Protein AF-0000000080484896 (afdb_homodimer)

Structure (mmCIF, N/CA/C/O backbone):
data_AF-0000000080484896-model_v1
#
loop_
_entity.id
_entity.type
_entity.pdbx_description
1 polymer 'NAD(P)/FAD-dependent oxidoreductase'
#
loop_
_atom_site.group_PDB
_atom_site.id
_atom_site.type_symbol
_atom_site.label_atom_id
_atom_site.label_alt_id
_atom_site.label_comp_id
_atom_site.label_asym_id
_atom_site.label_entity_id
_atom_site.label_seq_id
_atom_site.pdbx_PDB_ins_code
_atom_site.Cartn_x
_atom_site.Cartn_y
_atom_site.Cartn_z
_atom_site.occupancy
_atom_site.B_iso_or_equiv
_atom_site.auth_seq_id
_atom_site.auth_comp_id
_atom_site.auth_asym_id
_atom_site.auth_atom_id
_atom_site.pdbx_PDB_model_num
ATOM 1 N N . MET A 1 1 ? -65.173 -58.827 5.876 1 24.84 1 MET A N 1
ATOM 2 C CA . MET A 1 1 ? -64.825 -57.757 4.945 1 24.84 1 MET A CA 1
ATOM 3 C C . MET A 1 1 ? -63.427 -57.219 5.233 1 24.84 1 MET A C 1
ATOM 5 O O . MET A 1 1 ? -63.208 -56.564 6.253 1 24.84 1 MET A O 1
ATOM 9 N N . THR A 1 2 ? -62.345 -57.965 4.839 1 28.43 2 THR A N 1
ATOM 10 C CA . THR A 1 2 ? -60.907 -57.935 5.087 1 28.43 2 THR A CA 1
ATOM 11 C C . THR A 1 2 ? -60.283 -56.673 4.496 1 28.43 2 THR A C 1
ATOM 13 O O . THR A 1 2 ? -60.52 -56.344 3.332 1 28.43 2 THR A O 1
ATOM 16 N N . SER A 1 3 ? -60.199 -55.604 5.314 1 30.27 3 SER A N 1
ATOM 17 C CA . SER A 1 3 ? -59.662 -54.272 5.056 1 30.27 3 SER A CA 1
ATOM 18 C C . SER A 1 3 ? -58.254 -54.346 4.477 1 30.27 3 SER A C 1
ATOM 20 O O . SER A 1 3 ? -57.372 -54.986 5.054 1 30.27 3 SER A O 1
ATOM 22 N N . THR A 1 4 ? -58.171 -54.423 3.127 1 31.35 4 THR A N 1
ATOM 23 C CA . THR A 1 4 ? -56.997 -54.407 2.261 1 31.35 4 THR A CA 1
ATOM 24 C C . THR A 1 4 ? -56.083 -53.236 2.611 1 31.35 4 THR A C 1
ATOM 26 O O . THR A 1 4 ? -56.504 -52.078 2.566 1 31.35 4 THR A O 1
ATOM 29 N N . ASP A 1 5 ? -55.071 -53.485 3.432 1 30.94 5 ASP A N 1
ATOM 30 C CA . ASP A 1 5 ? -53.994 -52.642 3.942 1 30.94 5 ASP A CA 1
ATOM 31 C C . ASP A 1 5 ? -53.233 -51.971 2.801 1 30.94 5 ASP A C 1
ATOM 33 O O . ASP A 1 5 ? -52.817 -52.636 1.85 1 30.94 5 ASP A O 1
ATOM 37 N N . PRO A 1 6 ? -53.659 -50.754 2.454 1 35.56 6 PRO A N 1
ATOM 38 C CA . PRO A 1 6 ? -53.023 -50.063 1.329 1 35.56 6 PRO A CA 1
ATOM 39 C C . PRO A 1 6 ? -51.498 -50.131 1.381 1 35.56 6 PRO A C 1
ATOM 41 O O . PRO A 1 6 ? -50.92 -50.291 2.459 1 35.56 6 PRO A O 1
ATOM 44 N N . GLY A 1 7 ? -50.872 -50.769 0.386 1 28.77 7 GLY A N 1
ATOM 45 C CA . GLY A 1 7 ? -49.465 -50.992 0.093 1 28.77 7 GLY A CA 1
ATOM 46 C C . GLY A 1 7 ? -48.604 -49.767 0.336 1 28.77 7 GLY A C 1
ATOM 47 O O . GLY A 1 7 ? -49.099 -48.639 0.311 1 28.77 7 GLY A O 1
ATOM 48 N N . GLU A 1 8 ? -47.488 -49.942 1.095 1 29 8 GLU A N 1
ATOM 49 C CA . GLU A 1 8 ? -46.377 -49.11 1.548 1 29 8 GLU A CA 1
ATOM 50 C C . GLU A 1 8 ? -45.702 -48.405 0.375 1 29 8 GLU A C 1
ATOM 52 O O . GLU A 1 8 ? -45.159 -49.057 -0.519 1 29 8 GLU A O 1
ATOM 57 N N . VAL A 1 9 ? -46.188 -47.229 -0.154 1 33.93 9 VAL A N 1
ATOM 58 C CA . VAL A 1 9 ? -45.407 -46.446 -1.105 1 33.93 9 VAL A CA 1
ATOM 59 C C . VAL A 1 9 ? -44.001 -46.215 -0.554 1 33.93 9 VAL A C 1
ATOM 61 O O . VAL A 1 9 ? -43.835 -45.612 0.509 1 33.93 9 VAL A O 1
ATOM 64 N N . THR A 1 10 ? -43.098 -47.068 -0.807 1 26.27 10 THR A N 1
ATOM 65 C CA . THR A 1 10 ? -41.708 -46.784 -0.466 1 26.27 10 THR A CA 1
ATOM 66 C C . THR A 1 10 ? -41.268 -45.449 -1.06 1 26.27 10 THR A C 1
ATOM 68 O O . THR A 1 10 ? -41.356 -45.244 -2.273 1 26.27 10 THR A O 1
ATOM 71 N N . ALA A 1 11 ? -41.335 -44.4 -0.338 1 32.71 11 ALA A N 1
ATOM 72 C CA . ALA A 1 11 ? -40.63 -43.164 -0.664 1 32.71 11 ALA A CA 1
ATOM 73 C C . ALA A 1 11 ? -39.182 -43.445 -1.054 1 32.71 11 ALA A C 1
ATOM 75 O O . ALA A 1 11 ? -38.412 -43.99 -0.259 1 32.71 11 ALA A O 1
ATOM 76 N N . VAL A 1 12 ? -39.02 -43.665 -2.345 1 31.79 12 VAL A N 1
ATOM 77 C CA . VAL A 1 12 ? -37.632 -43.608 -2.791 1 31.79 12 VAL A CA 1
ATOM 78 C C . VAL A 1 12 ? -36.972 -42.336 -2.264 1 31.79 12 VAL A C 1
ATOM 80 O O . VAL A 1 12 ? -37.483 -41.233 -2.469 1 31.79 12 VAL A O 1
ATOM 83 N N . ASP A 1 13 ? -36.316 -42.461 -1.127 1 32.38 13 ASP A N 1
ATOM 84 C CA . ASP A 1 13 ? -35.379 -41.43 -0.692 1 32.38 13 ASP A CA 1
ATOM 85 C C . ASP A 1 13 ? -34.366 -41.11 -1.789 1 32.38 13 ASP A C 1
ATOM 87 O O . ASP A 1 13 ? -33.493 -41.925 -2.093 1 32.38 13 ASP A O 1
ATOM 91 N N . ASP A 1 14 ? -34.744 -40.564 -2.971 1 31.63 14 ASP A N 1
ATOM 92 C CA . ASP A 1 14 ? -33.764 -39.969 -3.874 1 31.63 14 ASP A CA 1
ATOM 93 C C . ASP A 1 14 ? -32.748 -39.128 -3.105 1 31.63 14 ASP A C 1
ATOM 95 O O . ASP A 1 14 ? -33.031 -37.985 -2.738 1 31.63 14 ASP A O 1
ATOM 99 N N . THR A 1 15 ? -32.053 -39.756 -2.191 1 35.03 15 THR A N 1
ATOM 100 C CA . THR A 1 15 ? -30.804 -39.116 -1.794 1 35.03 15 THR A CA 1
ATOM 101 C C . THR A 1 15 ? -30.035 -38.625 -3.017 1 35.03 15 THR A C 1
ATOM 103 O O . THR A 1 15 ? -29.432 -39.422 -3.738 1 35.03 15 THR A O 1
ATOM 106 N N . GLY A 1 16 ? -30.66 -37.822 -3.934 1 34.35 16 GLY A N 1
ATOM 107 C CA . GLY A 1 16 ? -29.808 -37.153 -4.905 1 34.35 16 GLY A CA 1
ATOM 108 C C . GLY A 1 16 ? -28.429 -36.828 -4.364 1 34.35 16 GLY A C 1
ATOM 109 O O . GLY A 1 16 ? -28.3 -36.16 -3.336 1 34.35 16 GLY A O 1
ATOM 110 N N . ASP A 1 17 ? -27.472 -37.747 -4.426 1 36.17 17 ASP A N 1
ATOM 111 C CA . ASP A 1 17 ? -26.045 -37.445 -4.375 1 36.17 17 ASP A CA 1
ATOM 112 C C . ASP A 1 17 ? -25.742 -36.108 -5.049 1 36.17 17 ASP A C 1
ATOM 114 O O . ASP A 1 17 ? -25.676 -36.027 -6.277 1 36.17 17 ASP A O 1
ATOM 118 N N . THR A 1 18 ? -26.454 -35.01 -4.892 1 38.29 18 THR A N 1
ATOM 119 C CA . THR A 1 18 ? -25.997 -33.709 -5.368 1 38.29 18 THR A CA 1
ATOM 120 C C . THR A 1 18 ? -24.482 -33.585 -5.234 1 38.29 18 THR A C 1
ATOM 122 O O . THR A 1 18 ? -23.969 -33.341 -4.14 1 38.29 18 THR A O 1
ATOM 125 N N . SER A 1 19 ? -23.696 -34.519 -5.689 1 42.06 19 SER A N 1
ATOM 126 C CA . SER A 1 19 ? -22.269 -34.306 -5.912 1 42.06 19 SER A CA 1
ATOM 127 C C . SER A 1 19 ? -21.978 -32.856 -6.282 1 42.06 19 SER A C 1
ATOM 129 O O . SER A 1 19 ? -22.245 -32.431 -7.408 1 42.06 19 SER A O 1
ATOM 131 N N . GLU A 1 20 ? -22.401 -31.847 -5.502 1 48.65 20 GLU A N 1
ATOM 132 C CA . GLU A 1 20 ? -22.215 -30.408 -5.662 1 48.65 20 GLU A CA 1
ATOM 133 C C . GLU A 1 20 ? -20.811 -30.086 -6.167 1 48.65 20 GLU A C 1
ATOM 135 O O . GLU A 1 20 ? -19.828 -30.656 -5.689 1 48.65 20 GLU A O 1
ATOM 140 N N . LEU A 1 21 ? -20.585 -29.894 -7.483 1 50.96 21 LEU A N 1
ATOM 141 C CA . LEU A 1 21 ? -19.41 -29.467 -8.235 1 50.96 21 LEU A CA 1
ATOM 142 C C . LEU A 1 21 ? -18.503 -28.593 -7.376 1 50.96 21 LEU A C 1
ATOM 144 O O . LEU A 1 21 ? -18.905 -27.511 -6.943 1 50.96 21 LEU A O 1
ATOM 148 N N . THR A 1 22 ? -17.598 -29.345 -6.554 1 66.04 22 THR A N 1
ATOM 149 C CA . THR A 1 22 ? -16.596 -28.653 -5.752 1 66.04 22 THR A CA 1
ATOM 150 C C . THR A 1 22 ? -15.402 -28.246 -6.611 1 66.04 22 THR A C 1
ATOM 152 O O . THR A 1 22 ? -14.743 -29.097 -7.212 1 66.04 22 THR A O 1
ATOM 155 N N . ASP A 1 23 ? -15.326 -27.018 -7.055 1 85.37 23 ASP A N 1
ATOM 156 C CA . ASP A 1 23 ? -14.123 -26.503 -7.702 1 85.37 23 ASP A CA 1
ATOM 157 C C . ASP A 1 23 ? -12.927 -26.548 -6.753 1 85.37 23 ASP A C 1
ATOM 159 O O . ASP A 1 23 ? -13.097 -26.668 -5.538 1 85.37 23 ASP A O 1
ATOM 163 N N . THR A 1 24 ? -11.793 -26.989 -7.295 1 95.45 24 THR A N 1
ATOM 164 C CA . THR A 1 24 ? -10.56 -26.934 -6.518 1 95.45 24 THR A CA 1
ATOM 165 C C . THR A 1 24 ? -9.654 -25.813 -7.019 1 95.45 24 THR A C 1
ATOM 167 O O . THR A 1 24 ? -9.448 -25.667 -8.226 1 95.45 24 THR A O 1
ATOM 170 N N . VAL A 1 25 ? -9.222 -24.964 -6.146 1 97.65 25 VAL A N 1
ATOM 171 C CA . VAL A 1 25 ? -8.283 -23.899 -6.483 1 97.65 25 VAL A CA 1
ATOM 172 C C . VAL A 1 25 ? -7.14 -23.877 -5.47 1 97.65 25 VAL A C 1
ATOM 174 O O . VAL A 1 25 ? -7.203 -24.551 -4.44 1 97.65 25 VAL A O 1
ATOM 177 N N . ASP A 1 26 ? -6.078 -23.143 -5.765 1 98.21 26 ASP A N 1
ATOM 178 C CA . ASP A 1 26 ? -4.928 -23.08 -4.869 1 98.21 26 ASP A CA 1
ATOM 179 C C . ASP A 1 26 ? -5.206 -22.158 -3.684 1 98.21 26 ASP A C 1
ATOM 181 O O . ASP A 1 26 ? -4.808 -22.453 -2.555 1 98.21 26 ASP A O 1
ATOM 185 N N . VAL A 1 27 ? -5.86 -21.018 -3.955 1 98.76 27 VAL A N 1
ATOM 186 C CA . VAL A 1 27 ? -6.046 -19.992 -2.935 1 98.76 27 VAL A CA 1
ATOM 187 C C . VAL A 1 27 ? -7.459 -19.421 -3.027 1 98.76 27 VAL A C 1
ATOM 189 O O . VAL A 1 27 ? -7.922 -19.068 -4.114 1 98.76 27 VAL A O 1
ATOM 192 N N . VAL A 1 28 ? -8.126 -19.302 -1.946 1 98.61 28 VAL A N 1
ATOM 193 C CA . VAL A 1 28 ? -9.391 -18.582 -1.843 1 98.61 28 VAL A CA 1
ATOM 194 C C . VAL A 1 28 ? -9.199 -17.317 -1.009 1 98.61 28 VAL A C 1
ATOM 196 O O . VAL A 1 28 ? -8.66 -17.372 0.099 1 98.61 28 VAL A O 1
ATOM 199 N N . ILE A 1 29 ? -9.601 -16.25 -1.521 1 98.64 29 ILE A N 1
ATOM 200 C CA . ILE A 1 29 ? -9.591 -14.975 -0.811 1 98.64 29 ILE A CA 1
ATOM 201 C C . ILE A 1 29 ? -11.023 -14.547 -0.501 1 98.64 29 ILE A C 1
ATOM 203 O O . ILE A 1 29 ? -11.866 -14.477 -1.399 1 98.64 29 ILE A O 1
ATOM 207 N N . VAL A 1 30 ? -11.291 -14.267 0.763 1 97.26 30 VAL A N 1
ATOM 208 C CA . VAL A 1 30 ? -12.622 -13.852 1.192 1 97.26 30 VAL A CA 1
ATOM 209 C C . VAL A 1 30 ? -12.635 -12.349 1.459 1 97.26 30 VAL A C 1
ATOM 211 O O . VAL A 1 30 ? -12.165 -11.894 2.504 1 97.26 30 VAL A O 1
ATOM 214 N N . GLY A 1 31 ? -13.245 -11.564 0.572 1 96.18 31 GLY A N 1
ATOM 215 C CA . GLY A 1 31 ? -13.236 -10.11 0.607 1 96.18 31 GLY A CA 1
ATOM 216 C C . GLY A 1 31 ? -12.535 -9.489 -0.586 1 96.18 31 GLY A C 1
ATOM 217 O O . GLY A 1 31 ? -11.36 -9.765 -0.835 1 96.18 31 GLY A O 1
ATOM 218 N N . GLY A 1 32 ? -13.192 -8.658 -1.271 1 95.42 32 GLY A N 1
ATOM 219 C CA . GLY A 1 32 ? -12.669 -8.056 -2.488 1 95.42 32 GLY A CA 1
ATOM 220 C C . GLY A 1 32 ? -12.366 -6.577 -2.339 1 95.42 32 GLY A C 1
ATOM 221 O O . GLY A 1 32 ? -12.495 -5.813 -3.297 1 95.42 32 GLY A O 1
ATOM 222 N N . GLY A 1 33 ? -12.085 -6.112 -1.122 1 95.75 33 GLY A N 1
ATOM 223 C CA . GLY A 1 33 ? -11.584 -4.767 -0.893 1 95.75 33 GLY A CA 1
ATOM 224 C C . GLY A 1 33 ? -10.108 -4.618 -1.212 1 95.75 33 GLY A C 1
ATOM 225 O O . GLY A 1 33 ? -9.511 -5.497 -1.836 1 95.75 33 GLY A O 1
ATOM 226 N N . PRO A 1 34 ? -9.522 -3.568 -0.792 1 96.77 34 PRO A N 1
ATOM 227 C CA . PRO A 1 34 ? -8.126 -3.292 -1.138 1 96.77 34 PRO A CA 1
ATOM 228 C C . PRO A 1 34 ? -7.174 -4.391 -0.672 1 96.77 34 PRO A C 1
ATOM 230 O O . PRO A 1 34 ? -6.293 -4.811 -1.427 1 96.77 34 PRO A O 1
ATOM 233 N N . SER A 1 35 ? -7.314 -4.868 0.528 1 97.38 35 SER A N 1
ATOM 234 C CA . SER A 1 35 ? -6.438 -5.914 1.048 1 97.38 35 SER A CA 1
ATOM 235 C C . SER A 1 35 ? -6.565 -7.197 0.233 1 97.38 35 SER A C 1
ATOM 237 O O . SER A 1 35 ? -5.558 -7.787 -0.164 1 97.38 35 SER A O 1
ATOM 239 N N . GLY A 1 36 ? -7.78 -7.598 0.005 1 97.9 36 GLY A N 1
ATOM 240 C CA . GLY A 1 36 ? -8.021 -8.83 -0.729 1 97.9 36 GLY A CA 1
ATOM 241 C C . GLY A 1 36 ? -7.583 -8.755 -2.179 1 97.9 36 GLY A C 1
ATOM 242 O O . GLY A 1 36 ? -6.968 -9.691 -2.696 1 97.9 36 GLY A O 1
ATOM 243 N N . CYS A 1 37 ? -7.885 -7.669 -2.809 1 98.41 37 CYS A N 1
ATOM 244 C CA . CYS A 1 37 ? -7.505 -7.512 -4.208 1 98.41 37 CYS A CA 1
ATOM 245 C C . CYS A 1 37 ? -5.989 -7.482 -4.361 1 98.41 37 CYS A C 1
ATOM 247 O O . CYS A 1 37 ? -5.444 -8.067 -5.299 1 98.41 37 CYS A O 1
ATOM 249 N N . ALA A 1 38 ? -5.331 -6.785 -3.45 1 98.8 38 ALA A N 1
ATOM 250 C CA . ALA A 1 38 ? -3.872 -6.766 -3.499 1 98.8 38 ALA A CA 1
ATOM 251 C C . ALA A 1 38 ? -3.299 -8.17 -3.323 1 98.8 38 ALA A C 1
ATOM 253 O O . ALA A 1 38 ? -2.396 -8.575 -4.06 1 98.8 38 ALA A O 1
ATOM 254 N N . ALA A 1 39 ? -3.846 -8.896 -2.379 1 98.87 39 ALA A N 1
ATOM 255 C CA . ALA A 1 39 ? -3.392 -10.268 -2.165 1 98.87 39 ALA A CA 1
ATOM 256 C C . ALA A 1 39 ? -3.613 -11.119 -3.412 1 98.87 39 ALA A C 1
ATOM 258 O O . ALA A 1 39 ? -2.743 -11.904 -3.797 1 98.87 39 ALA A O 1
ATOM 259 N N . ALA A 1 40 ? -4.74 -10.927 -4.053 1 98.9 40 ALA A N 1
ATOM 260 C CA . ALA A 1 40 ? -5.097 -11.697 -5.241 1 98.9 40 ALA A CA 1
ATOM 261 C C . ALA A 1 40 ? -4.124 -11.425 -6.384 1 98.9 40 ALA A C 1
ATOM 263 O O . ALA A 1 40 ? -3.72 -12.347 -7.097 1 98.9 40 ALA A O 1
ATOM 264 N N . VAL A 1 41 ? -3.743 -10.19 -6.543 1 98.89 41 VAL A N 1
ATOM 265 C CA . VAL A 1 41 ? -2.808 -9.83 -7.605 1 98.89 41 VAL A CA 1
ATOM 266 C C . VAL A 1 41 ? -1.491 -10.576 -7.408 1 98.89 41 VAL A C 1
ATOM 268 O O . VAL A 1 41 ? -0.952 -11.156 -8.354 1 98.89 41 VAL A O 1
ATOM 271 N N . PHE A 1 42 ? -1.011 -10.659 -6.207 1 98.83 42 PHE A N 1
ATOM 272 C CA . PHE A 1 42 ? 0.277 -11.285 -5.934 1 98.83 42 PHE A CA 1
ATOM 273 C C . PHE A 1 42 ? 0.195 -12.795 -6.119 1 98.83 42 PHE A C 1
ATOM 275 O O . PHE A 1 42 ? 1.062 -13.396 -6.756 1 98.83 42 PHE A O 1
ATOM 282 N N . THR A 1 43 ? -0.863 -13.432 -5.62 1 98.83 43 THR A N 1
ATOM 283 C CA . THR A 1 43 ? -0.963 -14.885 -5.703 1 98.83 43 THR A CA 1
ATOM 284 C C . THR A 1 43 ? -1.212 -15.327 -7.142 1 98.83 43 THR A C 1
ATOM 286 O O . THR A 1 43 ? -0.625 -16.308 -7.606 1 98.83 43 THR A O 1
ATOM 289 N N . ALA A 1 44 ? -2.036 -14.557 -7.865 1 98.77 44 ALA A N 1
ATOM 290 C CA . ALA A 1 44 ? -2.339 -14.903 -9.251 1 98.77 44 ALA A CA 1
ATOM 291 C C . ALA A 1 44 ? -1.118 -14.706 -10.145 1 98.77 44 ALA A C 1
ATOM 293 O O . ALA A 1 44 ? -0.82 -15.549 -10.995 1 98.77 44 ALA A O 1
ATOM 294 N N . ARG A 1 45 ? -0.388 -13.676 -9.959 1 98.32 45 ARG A N 1
ATOM 295 C CA . ARG A 1 45 ? 0.793 -13.412 -10.775 1 98.32 45 ARG A CA 1
ATOM 296 C C . ARG A 1 45 ? 1.872 -14.463 -10.534 1 98.32 45 ARG A C 1
ATOM 298 O O . ARG A 1 45 ? 2.68 -14.745 -11.421 1 98.32 45 ARG A O 1
ATOM 305 N N . TYR A 1 46 ? 1.856 -14.948 -9.323 1 97.95 46 TYR A N 1
ATOM 306 C CA . TYR A 1 46 ? 2.793 -16.03 -9.045 1 97.95 46 TYR A CA 1
ATOM 307 C C . TYR A 1 46 ? 2.443 -17.276 -9.849 1 97.95 46 TYR A C 1
ATOM 309 O O . TYR A 1 46 ? 3.294 -18.142 -10.067 1 97.95 46 TYR A O 1
ATOM 317 N N . GLY A 1 47 ? 1.126 -17.402 -10.236 1 97.82 47 GLY A N 1
ATOM 318 C CA . GLY A 1 47 ? 0.687 -18.541 -11.027 1 97.82 47 GLY A CA 1
ATOM 319 C C . GLY A 1 47 ? -0.256 -19.462 -10.276 1 97.82 47 GLY A C 1
ATOM 320 O O . GLY A 1 47 ? -0.608 -20.535 -10.769 1 97.82 47 GLY A O 1
ATOM 321 N N . LEU A 1 48 ? -0.647 -19.071 -9.088 1 98.42 48 LEU A N 1
ATOM 322 C CA . LEU A 1 48 ? -1.594 -19.887 -8.336 1 98.42 48 LEU A CA 1
ATOM 323 C C . LEU A 1 48 ? -3.022 -19.639 -8.811 1 98.42 48 LEU A C 1
ATOM 325 O O . LEU A 1 48 ? -3.396 -18.5 -9.1 1 98.42 48 LEU A O 1
ATOM 329 N N . ASP A 1 49 ? -3.731 -20.687 -8.926 1 98.45 49 ASP A N 1
ATOM 330 C CA . ASP A 1 49 ? -5.158 -20.563 -9.207 1 98.45 49 ASP A CA 1
ATOM 331 C C . ASP A 1 49 ? -5.891 -19.898 -8.043 1 98.45 49 ASP A C 1
ATOM 333 O O . ASP A 1 49 ? -6.073 -20.508 -6.988 1 98.45 49 ASP A O 1
ATOM 337 N N . THR A 1 50 ? -6.343 -18.655 -8.229 1 98.71 50 THR A N 1
ATOM 338 C CA . THR A 1 50 ? -6.844 -17.812 -7.149 1 98.71 50 THR A CA 1
ATOM 339 C C . THR A 1 50 ? -8.276 -17.365 -7.431 1 98.71 50 THR A C 1
ATOM 341 O O . THR A 1 50 ? -8.596 -16.96 -8.55 1 98.71 50 THR A O 1
ATOM 344 N N . VAL A 1 51 ? -9.136 -17.418 -6.428 1 98.46 51 VAL A N 1
ATOM 345 C CA . VAL A 1 51 ? -10.5 -16.913 -6.539 1 98.46 51 VAL A CA 1
ATOM 346 C C . VAL A 1 51 ? -10.786 -15.94 -5.397 1 98.46 51 VAL A C 1
ATOM 348 O O . VAL A 1 51 ? -10.424 -16.2 -4.247 1 98.46 51 VAL A O 1
ATOM 351 N N . VAL A 1 52 ? -11.371 -14.828 -5.723 1 98.04 52 VAL A N 1
ATOM 352 C CA . VAL A 1 52 ? -11.806 -13.829 -4.752 1 98.04 52 VAL A CA 1
ATOM 353 C C . VAL A 1 52 ? -13.328 -13.846 -4.64 1 98.04 52 VAL A C 1
ATOM 355 O O . VAL A 1 52 ? -14.033 -13.708 -5.643 1 98.04 52 VAL A O 1
ATOM 358 N N . PHE A 1 53 ? -13.827 -14.011 -3.455 1 96.58 53 PHE A N 1
ATOM 359 C CA . PHE A 1 53 ? -15.256 -13.89 -3.191 1 96.58 53 PHE A CA 1
ATOM 360 C C . PHE A 1 53 ? -15.573 -12.556 -2.526 1 96.58 53 PHE A C 1
ATOM 362 O O . PHE A 1 53 ? -14.962 -12.199 -1.517 1 96.58 53 PHE A O 1
ATOM 369 N N . ASP A 1 54 ? -16.428 -11.789 -3.082 1 93.25 54 ASP A N 1
ATOM 370 C CA . ASP A 1 54 ? -16.797 -10.477 -2.56 1 93.25 54 ASP A CA 1
ATOM 371 C C . ASP A 1 54 ? -18.262 -10.161 -2.853 1 93.25 54 ASP A C 1
ATOM 373 O O . ASP A 1 54 ? -18.704 -10.249 -4.001 1 93.25 54 ASP A O 1
ATOM 377 N N . ARG A 1 55 ? -19.034 -9.735 -1.874 1 85.09 55 ARG A N 1
ATOM 378 C CA . ARG A 1 55 ? -20.436 -9.416 -2.122 1 85.09 55 ARG A CA 1
ATOM 379 C C . ARG A 1 55 ? -20.641 -7.91 -2.252 1 85.09 55 ARG A C 1
ATOM 381 O O . ARG A 1 55 ? -21.776 -7.431 -2.257 1 85.09 55 ARG A O 1
ATOM 388 N N . GLY A 1 56 ? -19.677 -7.2 -2.242 1 74.58 56 GLY A N 1
ATOM 389 C CA . GLY A 1 56 ? -19.744 -5.805 -2.646 1 74.58 56 GLY A CA 1
ATOM 390 C C . GLY A 1 56 ? -19.877 -4.85 -1.475 1 74.58 56 GLY A C 1
ATOM 391 O O . GLY A 1 56 ? -19.776 -3.634 -1.644 1 74.58 56 GLY A O 1
ATOM 392 N N . LYS A 1 57 ? -20.119 -5.305 -0.216 1 77.89 57 LYS A N 1
ATOM 393 C CA . LYS A 1 57 ? -20.167 -4.389 0.92 1 77.89 57 LYS A CA 1
ATOM 394 C C . LYS A 1 57 ? -18.765 -4.083 1.439 1 77.89 57 LYS A C 1
ATOM 396 O O . LYS A 1 57 ? -17.984 -4.997 1.711 1 77.89 57 LYS A O 1
ATOM 401 N N . SER A 1 58 ? -18.314 -2.847 1.196 1 79.42 58 SER A N 1
ATOM 402 C CA . SER A 1 58 ? -16.978 -2.454 1.631 1 79.42 58 SER A CA 1
ATOM 403 C C . SER A 1 58 ? -17.009 -1.125 2.379 1 79.42 58 SER A C 1
ATOM 405 O O . SER A 1 58 ? -17.808 -0.243 2.055 1 79.42 58 SER A O 1
ATOM 407 N N . ALA A 1 59 ? -16.202 -1.095 3.435 1 82 59 ALA A N 1
ATOM 408 C CA . ALA A 1 59 ? -16.01 0.168 4.143 1 82 59 ALA A CA 1
ATOM 409 C C . ALA A 1 59 ? -15.478 1.247 3.205 1 82 59 ALA A C 1
ATOM 411 O O . ALA A 1 59 ? -15.821 2.424 3.344 1 82 59 ALA A O 1
ATOM 412 N N . PHE A 1 60 ? -14.815 0.851 2.219 1 88.46 60 PHE A N 1
ATOM 413 C CA . PHE A 1 60 ? -14.203 1.75 1.248 1 88.46 60 PHE A CA 1
ATOM 414 C C . PHE A 1 60 ? -15.268 2.547 0.503 1 88.46 60 PHE A C 1
ATOM 416 O O . PHE A 1 60 ? -15.056 3.713 0.166 1 88.46 60 PHE A O 1
ATOM 423 N N . ARG A 1 61 ? -16.363 1.99 0.338 1 86.4 61 ARG A N 1
ATOM 424 C CA . ARG A 1 61 ? -17.424 2.623 -0.439 1 86.4 61 ARG A CA 1
ATOM 425 C C . ARG A 1 61 ? -18.04 3.79 0.326 1 86.4 61 ARG A C 1
ATOM 427 O O . ARG A 1 61 ? -18.76 4.607 -0.253 1 86.4 61 ARG A O 1
ATOM 434 N N . ARG A 1 62 ? -17.673 3.873 1.588 1 90.04 62 ARG A N 1
ATOM 435 C CA . ARG A 1 62 ? -18.181 4.974 2.401 1 90.04 62 ARG A CA 1
ATOM 436 C C . ARG A 1 62 ? -17.325 6.224 2.226 1 90.04 62 ARG A C 1
ATOM 438 O O . ARG A 1 62 ? -17.72 7.316 2.64 1 90.04 62 ARG A O 1
ATOM 445 N N . CYS A 1 63 ? -16.205 6.075 1.67 1 94.9 63 CYS A N 1
ATOM 446 C CA . CYS A 1 63 ? -15.332 7.205 1.369 1 94.9 63 CYS A CA 1
ATOM 447 C C . CYS A 1 63 ? -15.925 8.074 0.267 1 94.9 63 CYS A C 1
ATOM 449 O O . CYS A 1 63 ? -16.427 7.558 -0.733 1 94.9 63 CYS A O 1
ATOM 451 N N . ALA A 1 64 ? -15.933 9.354 0.457 1 97.67 64 ALA A N 1
ATOM 452 C CA . ALA A 1 64 ? -16.504 10.248 -0.547 1 97.67 64 ALA A CA 1
ATOM 453 C C . ALA A 1 64 ? -15.582 10.375 -1.756 1 97.67 64 ALA A C 1
ATOM 455 O O . ALA A 1 64 ? -16.046 10.395 -2.899 1 97.67 64 ALA A O 1
ATOM 456 N N . TYR A 1 65 ? -14.331 10.508 -1.486 1 98.28 65 TYR A N 1
ATOM 457 C CA . TYR A 1 65 ? -13.303 10.703 -2.503 1 98.28 65 TYR A CA 1
ATOM 458 C C . TYR A 1 65 ? -11.932 10.298 -1.976 1 98.28 65 TYR A C 1
ATOM 460 O O . TYR A 1 65 ? -11.576 10.62 -0.84 1 98.28 65 TYR A O 1
ATOM 468 N N . LEU A 1 66 ? -11.193 9.542 -2.73 1 98.37 66 LEU A N 1
ATOM 469 C CA . LEU A 1 66 ? -9.928 8.965 -2.289 1 98.37 66 LEU A CA 1
ATOM 470 C C . LEU A 1 66 ? -8.754 9.843 -2.711 1 98.37 66 LEU A C 1
ATOM 472 O O . LEU A 1 66 ? -8.372 9.854 -3.883 1 98.37 66 LEU A O 1
ATOM 476 N N . GLU A 1 67 ? -8.079 10.498 -1.757 1 98.38 67 GLU A N 1
ATOM 477 C CA . GLU A 1 67 ? -7.056 11.477 -2.113 1 98.38 67 GLU A CA 1
ATOM 478 C C . GLU A 1 67 ? -5.678 11.035 -1.63 1 98.38 67 GLU A C 1
ATOM 480 O O . GLU A 1 67 ? -4.66 11.595 -2.045 1 98.38 67 GLU A O 1
ATOM 485 N N . ASN A 1 68 ? -5.671 9.979 -0.807 1 98.36 68 ASN A N 1
ATOM 486 C CA . ASN A 1 68 ? -4.403 9.692 -0.144 1 98.36 68 ASN A CA 1
ATOM 487 C C . ASN A 1 68 ? -3.82 8.358 -0.602 1 98.36 68 ASN A C 1
ATOM 489 O O . ASN A 1 68 ? -3.039 7.737 0.12 1 98.36 68 ASN A O 1
ATOM 493 N N . TYR A 1 69 ? -4.274 7.835 -1.728 1 98.65 69 TYR A N 1
ATOM 494 C CA . TYR A 1 69 ? -3.668 6.658 -2.34 1 98.65 69 TYR A CA 1
ATOM 495 C C . TYR A 1 69 ? -2.556 7.056 -3.303 1 98.65 69 TYR A C 1
ATOM 497 O O . TYR A 1 69 ? -2.822 7.603 -4.376 1 98.65 69 TYR A O 1
ATOM 505 N N . LEU A 1 70 ? -1.338 6.732 -2.967 1 98.83 70 LEU A N 1
ATOM 506 C CA . LEU A 1 70 ? -0.168 7.196 -3.704 1 98.83 70 LEU A CA 1
ATOM 507 C C . LEU A 1 70 ? -0.263 6.807 -5.176 1 98.83 70 LEU A C 1
ATOM 509 O O . LEU A 1 70 ? -0.532 5.648 -5.499 1 98.83 70 LEU A O 1
ATOM 513 N N . GLY A 1 71 ? -0.062 7.743 -6.035 1 98.42 71 GLY A N 1
ATOM 514 C CA . GLY A 1 71 ? -0.073 7.465 -7.462 1 98.42 71 GLY A CA 1
ATOM 515 C C . GLY A 1 71 ? -1.225 8.129 -8.191 1 98.42 71 GLY A C 1
ATOM 516 O O . GLY A 1 71 ? -1.283 8.107 -9.423 1 98.42 71 GLY A O 1
ATOM 517 N N . PHE A 1 72 ? -2.119 8.721 -7.419 1 98.74 72 PHE A N 1
ATOM 518 C CA . PHE A 1 72 ? -3.205 9.533 -7.955 1 98.74 72 PHE A CA 1
ATOM 519 C C . PHE A 1 72 ? -3.142 10.953 -7.405 1 98.74 72 PHE A C 1
ATOM 521 O O . PHE A 1 72 ? -3.8 11.269 -6.412 1 98.74 72 PHE A O 1
ATOM 528 N N . PRO A 1 73 ? -2.409 11.807 -8.017 1 98.41 73 PRO A N 1
ATOM 529 C CA . PRO A 1 73 ? -1.961 13.085 -7.459 1 98.41 73 PRO A CA 1
ATOM 530 C C . PRO A 1 73 ? -3.117 13.943 -6.948 1 98.41 73 PRO A C 1
ATOM 532 O O . PRO A 1 73 ? -2.991 14.6 -5.911 1 98.41 73 PRO A O 1
ATOM 535 N N . ALA A 1 74 ? -4.239 13.986 -7.572 1 98.29 74 ALA A N 1
ATOM 536 C CA . ALA A 1 74 ? -5.379 14.784 -7.127 1 98.29 74 ALA A CA 1
ATOM 537 C C . ALA A 1 74 ? -6.554 13.892 -6.736 1 98.29 74 ALA A C 1
ATOM 539 O O . ALA A 1 74 ? -7.709 14.32 -6.786 1 98.29 74 ALA A O 1
ATOM 540 N N . GLY A 1 75 ? -6.216 12.587 -6.491 1 98.52 75 GLY A N 1
ATOM 541 C CA . GLY A 1 75 ? -7.224 11.649 -6.024 1 98.52 75 GLY A CA 1
ATOM 542 C C . GLY A 1 75 ? -7.905 10.894 -7.15 1 98.52 75 GLY A C 1
ATOM 543 O O . GLY A 1 75 ? -7.588 11.1 -8.323 1 98.52 75 GLY A O 1
ATOM 544 N N . ILE A 1 76 ? -8.784 10.017 -6.758 1 98.3 76 ILE A N 1
ATOM 545 C CA . ILE A 1 76 ? -9.531 9.169 -7.681 1 98.3 76 ILE A CA 1
ATOM 546 C C . ILE A 1 76 ? -10.88 8.802 -7.068 1 98.3 76 ILE A C 1
ATOM 548 O O . ILE A 1 76 ? -10.985 8.607 -5.854 1 98.3 76 ILE A O 1
ATOM 552 N N . GLY A 1 77 ? -11.889 8.774 -7.905 1 97.81 77 GLY A N 1
ATOM 553 C CA . GLY A 1 77 ? -13.208 8.395 -7.423 1 97.81 77 GLY A CA 1
ATOM 554 C C . GLY A 1 77 ? -13.255 6.987 -6.859 1 97.81 77 GLY A C 1
ATOM 555 O O . GLY A 1 77 ? -12.58 6.087 -7.364 1 97.81 77 GLY A O 1
ATOM 556 N N . VAL A 1 78 ? -14.079 6.783 -5.91 1 97.22 78 VAL A N 1
ATOM 557 C CA . VAL A 1 78 ? -14.16 5.521 -5.184 1 97.22 78 VAL A CA 1
ATOM 558 C C . VAL A 1 78 ? -14.626 4.412 -6.125 1 97.22 78 VAL A C 1
ATOM 560 O O . VAL A 1 78 ? -14.038 3.328 -6.156 1 97.22 78 VAL A O 1
ATOM 563 N N . ASP A 1 79 ? -15.632 4.677 -6.911 1 96.14 79 ASP A N 1
ATOM 564 C CA . ASP A 1 79 ? -16.133 3.68 -7.852 1 96.14 79 ASP A CA 1
ATOM 565 C C . ASP A 1 79 ? -15.093 3.367 -8.925 1 96.14 79 ASP A C 1
ATOM 567 O O . ASP A 1 79 ? -14.91 2.207 -9.3 1 96.14 79 ASP A O 1
ATOM 571 N N . THR A 1 80 ? -14.495 4.401 -9.402 1 97.83 80 THR A N 1
ATOM 572 C CA . THR A 1 80 ? -13.46 4.222 -10.415 1 97.83 80 THR A CA 1
ATOM 573 C C . THR A 1 80 ? -12.316 3.37 -9.874 1 97.83 80 THR A C 1
ATOM 575 O O . THR A 1 80 ? -11.852 2.445 -10.544 1 97.83 80 THR A O 1
ATOM 578 N N . PHE A 1 81 ? -11.889 3.681 -8.675 1 98.31 81 PHE A N 1
ATOM 579 C CA . PHE A 1 81 ? -10.789 2.915 -8.101 1 98.31 81 PHE A CA 1
ATOM 580 C C . PHE A 1 81 ? -11.212 1.474 -7.84 1 98.31 81 PHE A C 1
ATOM 582 O O . PHE A 1 81 ? -10.419 0.547 -8.019 1 98.31 81 PHE A O 1
ATOM 589 N N . SER A 1 82 ? -12.392 1.286 -7.428 1 96.92 82 SER A N 1
ATOM 590 C CA . SER A 1 82 ? -12.905 -0.068 -7.25 1 96.92 82 SER A CA 1
ATOM 591 C C . SER A 1 82 ? -12.835 -0.861 -8.55 1 96.92 82 SER A C 1
ATOM 593 O O . SER A 1 82 ? -12.418 -2.021 -8.554 1 96.92 82 SER A O 1
ATOM 595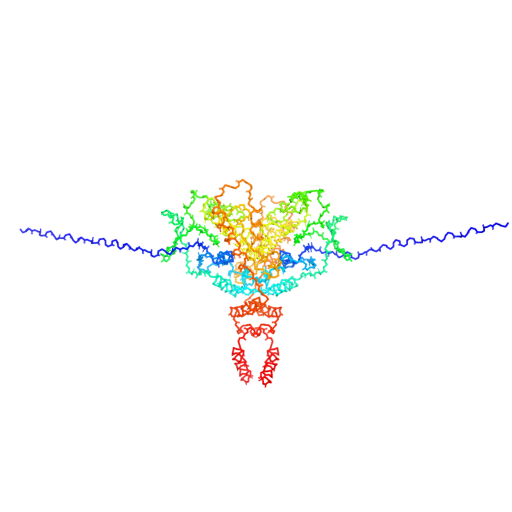 N N . GLN A 1 83 ? -13.198 -0.244 -9.586 1 97.39 83 GLN A N 1
ATOM 596 C CA . GLN A 1 83 ? -13.134 -0.901 -10.887 1 97.39 83 GLN A CA 1
ATOM 597 C C . GLN A 1 83 ? -11.691 -1.214 -11.274 1 97.39 83 GLN A C 1
ATOM 599 O O . GLN A 1 83 ? -11.406 -2.286 -11.812 1 97.39 83 GLN A O 1
ATOM 604 N N . LEU A 1 84 ? -10.851 -0.311 -11.033 1 98.61 84 LEU A N 1
ATOM 605 C CA . LEU A 1 84 ? -9.437 -0.531 -11.318 1 98.61 84 LEU A CA 1
ATOM 606 C C . LEU A 1 84 ? -8.907 -1.732 -10.544 1 98.61 84 LEU A C 1
ATOM 608 O O . LEU A 1 84 ? -8.161 -2.549 -11.09 1 98.61 84 LEU A O 1
ATOM 612 N N . MET A 1 85 ? -9.272 -1.847 -9.273 1 98.06 85 MET A N 1
ATOM 613 C CA . MET A 1 85 ? -8.843 -2.98 -8.459 1 98.06 85 MET A CA 1
ATOM 614 C C . MET A 1 85 ? -9.344 -4.294 -9.048 1 98.06 85 MET A C 1
ATOM 616 O O . MET A 1 85 ? -8.574 -5.245 -9.199 1 98.06 85 MET A O 1
ATOM 620 N N . HIS A 1 86 ? -10.584 -4.314 -9.407 1 96.91 86 HIS A N 1
ATOM 621 C CA . HIS A 1 86 ? -11.185 -5.539 -9.921 1 96.91 86 HIS A CA 1
ATOM 622 C C . HIS A 1 86 ? -10.573 -5.933 -11.261 1 96.91 86 HIS A C 1
ATOM 624 O O . HIS A 1 86 ? -10.287 -7.109 -11.496 1 96.91 86 HIS A O 1
ATOM 630 N N . GLU A 1 87 ? -10.409 -4.944 -12.084 1 98.34 87 GLU A N 1
ATOM 631 C CA . GLU A 1 87 ? -9.78 -5.224 -13.372 1 98.34 87 GLU A CA 1
ATOM 632 C C . GLU A 1 87 ? -8.348 -5.72 -13.19 1 98.34 87 GLU A C 1
ATOM 634 O O . GLU A 1 87 ? -7.876 -6.563 -13.956 1 98.34 87 GLU A O 1
ATOM 639 N N . HIS A 1 88 ? -7.667 -5.173 -12.222 1 98.85 88 HIS A N 1
ATOM 640 C CA . HIS A 1 88 ? -6.311 -5.626 -11.934 1 98.85 88 HIS A CA 1
ATOM 641 C C . HIS A 1 88 ? -6.293 -7.1 -11.544 1 98.85 88 HIS A C 1
ATOM 643 O O . HIS A 1 88 ? -5.439 -7.859 -12.008 1 98.85 88 HIS A O 1
ATOM 649 N N . VAL A 1 89 ? -7.219 -7.484 -10.695 1 98.7 89 VAL A N 1
ATOM 650 C CA . VAL A 1 89 ? -7.357 -8.874 -10.273 1 98.7 89 VAL A CA 1
ATOM 651 C C . VAL A 1 89 ? -7.587 -9.764 -11.493 1 98.7 89 VAL A C 1
ATOM 653 O O . VAL A 1 89 ? -6.931 -10.797 -11.648 1 98.7 89 VAL A O 1
ATOM 656 N N . ALA A 1 90 ? -8.423 -9.341 -12.376 1 98.38 90 ALA A N 1
ATOM 657 C CA . ALA A 1 90 ? -8.72 -10.095 -13.591 1 98.38 90 ALA A CA 1
ATOM 658 C C . ALA A 1 90 ? -7.493 -10.187 -14.493 1 98.38 90 ALA A C 1
ATOM 660 O O . ALA A 1 90 ? -7.162 -11.265 -14.993 1 98.38 90 ALA A O 1
ATOM 661 N N . GLU A 1 91 ? -6.811 -9.076 -14.696 1 98.37 91 GLU A N 1
ATOM 662 C CA . GLU A 1 91 ? -5.623 -9.032 -15.543 1 98.37 91 GLU A CA 1
ATOM 663 C C . GLU A 1 91 ? -4.522 -9.936 -14.997 1 98.37 91 GLU A C 1
ATOM 665 O O . GLU A 1 91 ? -3.743 -10.507 -15.763 1 98.37 91 GLU A O 1
ATOM 670 N N . ALA A 1 92 ? -4.491 -10.074 -13.646 1 98.36 92 ALA A N 1
ATOM 671 C CA . ALA A 1 92 ? -3.477 -10.903 -12.999 1 98.36 92 ALA A CA 1
ATOM 672 C C . ALA A 1 92 ? -3.797 -12.386 -13.159 1 98.36 92 ALA A C 1
ATOM 674 O O . ALA A 1 92 ? -2.944 -13.242 -12.912 1 98.36 92 ALA A O 1
ATOM 675 N N . GLY A 1 93 ? -5.061 -12.711 -13.515 1 98.19 93 GLY A N 1
ATOM 676 C CA . GLY A 1 93 ? -5.422 -14.093 -13.788 1 98.19 93 GLY A CA 1
ATOM 677 C C . GLY A 1 93 ? -6.272 -14.714 -12.696 1 98.19 93 GLY A C 1
ATOM 678 O O . GLY A 1 93 ? -6.511 -15.924 -12.701 1 98.19 93 GLY A O 1
ATOM 679 N N . ALA A 1 94 ? -6.732 -13.897 -11.761 1 98.41 94 ALA A N 1
ATOM 680 C CA . ALA A 1 94 ? -7.597 -14.401 -10.698 1 98.41 94 ALA A CA 1
ATOM 681 C C . ALA A 1 94 ? -9.069 -14.264 -11.078 1 98.41 94 ALA A C 1
ATOM 683 O O . ALA A 1 94 ? -9.431 -13.402 -11.882 1 98.41 94 ALA A O 1
ATOM 684 N N . ASP A 1 95 ? -9.885 -15.086 -10.471 1 97.32 95 ASP A N 1
ATOM 685 C CA . ASP A 1 95 ? -11.332 -14.98 -10.639 1 97.32 95 ASP A CA 1
ATOM 686 C C . ASP A 1 95 ? -11.949 -14.108 -9.548 1 97.32 95 ASP A C 1
ATOM 688 O O . ASP A 1 95 ? -11.56 -14.196 -8.381 1 97.32 95 ASP A O 1
ATOM 692 N N . TYR A 1 96 ? -12.745 -13.303 -9.943 1 96.33 96 TYR A N 1
ATOM 693 C CA . TYR A 1 96 ? -13.532 -12.484 -9.028 1 96.33 96 TYR A CA 1
ATOM 694 C C . TYR A 1 96 ? -15 -12.89 -9.058 1 96.33 96 TYR A C 1
ATOM 696 O O . TYR A 1 96 ? -15.668 -12.753 -10.086 1 96.33 96 TYR A O 1
ATOM 704 N N . VAL A 1 97 ? -15.522 -13.364 -7.937 1 95.66 97 VAL A N 1
ATOM 705 C CA . VAL A 1 97 ? -16.872 -13.913 -7.879 1 95.66 97 VAL A CA 1
ATOM 706 C C . VAL A 1 97 ? -17.711 -13.116 -6.883 1 95.66 97 VAL A C 1
ATOM 708 O O . VAL A 1 97 ? -17.341 -12.985 -5.714 1 95.66 97 VAL A O 1
ATOM 711 N N . GLN A 1 98 ? -18.838 -12.562 -7.341 1 93.89 98 GLN A N 1
ATOM 712 C CA . GLN A 1 98 ? -19.751 -11.83 -6.469 1 93.89 98 GLN A CA 1
ATOM 713 C C . GLN A 1 98 ? -20.606 -12.785 -5.642 1 93.89 98 GLN A C 1
ATOM 715 O O . GLN A 1 98 ? -21.761 -13.047 -5.984 1 93.89 98 GLN A O 1
ATOM 720 N N . ASP A 1 99 ? -20.09 -13.282 -4.622 1 93.29 99 ASP A N 1
ATOM 721 C CA . ASP A 1 99 ? -20.743 -14.229 -3.724 1 93.29 99 ASP A CA 1
ATOM 722 C C . ASP A 1 99 ? -20.233 -14.071 -2.294 1 93.29 99 ASP A C 1
ATOM 724 O O . ASP A 1 99 ? -19.128 -13.571 -2.075 1 93.29 99 ASP A O 1
ATOM 728 N N . MET A 1 100 ? -21.067 -14.417 -1.364 1 93.71 100 MET A N 1
ATOM 729 C CA . MET A 1 100 ? -20.714 -14.325 0.05 1 93.71 100 MET A CA 1
ATOM 730 C C . MET A 1 100 ? -20.266 -15.68 0.588 1 93.71 100 MET A C 1
ATOM 732 O O . MET A 1 100 ? -20.944 -16.688 0.384 1 93.71 100 MET A O 1
ATOM 736 N N . VAL A 1 101 ? -19.135 -15.716 1.185 1 95.27 101 VAL A N 1
ATOM 737 C CA . VAL A 1 101 ? -18.671 -16.946 1.82 1 95.27 101 VAL A CA 1
ATOM 738 C C . VAL A 1 101 ? -19.379 -17.135 3.16 1 95.27 101 VAL A C 1
ATOM 740 O O . VAL A 1 101 ? -19.349 -16.247 4.015 1 95.27 101 VAL A O 1
ATOM 743 N N . GLU A 1 102 ? -19.961 -18.234 3.36 1 95.01 102 GLU A N 1
ATOM 744 C CA . GLU A 1 102 ? -20.722 -18.519 4.573 1 95.01 102 GLU A CA 1
ATOM 745 C C . GLU A 1 102 ? -19.872 -19.27 5.593 1 95.01 102 GLU A C 1
ATOM 747 O O . GLU A 1 102 ? -20.02 -19.068 6.801 1 95.01 102 GLU A O 1
ATOM 752 N N . SER A 1 103 ? -19.041 -20.113 5.016 1 95.06 103 SER A N 1
ATOM 753 C CA . SER A 1 103 ? -18.26 -20.917 5.951 1 95.06 103 SER A CA 1
ATOM 754 C C . SER A 1 103 ? -16.961 -21.399 5.315 1 95.06 103 SER A C 1
ATOM 756 O O . SER A 1 103 ? -16.897 -21.604 4.102 1 95.06 103 SER A O 1
ATOM 758 N N . VAL A 1 104 ? -15.971 -21.541 6.105 1 96.07 104 VAL A N 1
ATOM 759 C CA . VAL A 1 104 ? -14.727 -22.251 5.825 1 96.07 104 VAL A CA 1
ATOM 760 C C . VAL A 1 104 ? -14.544 -23.388 6.828 1 96.07 104 VAL A C 1
ATOM 762 O O . VAL A 1 104 ? -14.531 -23.159 8.04 1 96.07 104 VAL A O 1
ATOM 765 N N . ASP A 1 105 ? -14.441 -24.587 6.34 1 95.63 105 ASP A N 1
ATOM 766 C CA . ASP A 1 105 ? -14.295 -25.762 7.194 1 95.63 105 ASP A CA 1
ATOM 767 C C . ASP A 1 105 ? -13.098 -26.608 6.765 1 95.63 105 ASP A C 1
ATOM 769 O O . ASP A 1 105 ? -12.589 -26.454 5.653 1 95.63 105 ASP A O 1
ATOM 773 N N . TYR A 1 106 ? -12.705 -27.44 7.686 1 95.18 106 TYR A N 1
ATOM 774 C CA . TYR A 1 106 ? -11.712 -28.434 7.293 1 95.18 106 TYR A CA 1
ATOM 775 C C . TYR A 1 106 ? -12.301 -29.432 6.303 1 95.18 106 TYR A C 1
ATOM 777 O O . TYR A 1 106 ? -13.452 -29.85 6.445 1 95.18 106 TYR A O 1
ATOM 785 N N . ALA A 1 107 ? -11.519 -29.744 5.363 1 92.49 107 ALA A N 1
ATOM 786 C CA . ALA A 1 107 ? -11.903 -30.813 4.446 1 92.49 107 ALA A CA 1
ATOM 787 C C . ALA A 1 107 ? -11.543 -32.182 5.017 1 92.49 107 ALA A C 1
ATOM 789 O O . ALA A 1 107 ? -10.776 -32.279 5.977 1 92.49 107 ALA A O 1
ATOM 790 N N . ASP A 1 108 ? -12.356 -33.201 4.435 1 86.86 108 ASP A N 1
ATOM 791 C CA . ASP A 1 108 ? -12 -34.576 4.772 1 86.86 108 ASP A CA 1
ATOM 792 C C . ASP A 1 108 ? -10.719 -35.003 4.057 1 86.86 108 ASP A C 1
ATOM 794 O O . ASP A 1 108 ? -10.739 -35.295 2.86 1 86.86 108 ASP A O 1
ATOM 798 N N . GLY A 1 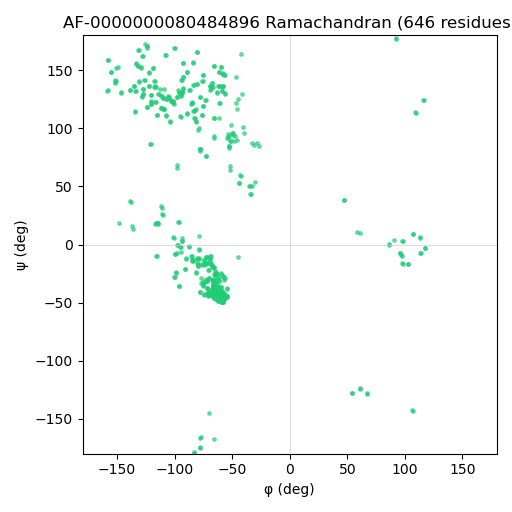109 ? -9.45 -34.592 4.465 1 84.82 109 GLY A N 1
ATOM 799 C CA . GLY A 1 109 ? -8.192 -34.9 3.804 1 84.82 109 GLY A CA 1
ATOM 800 C C . GLY A 1 109 ? -7.6 -33.715 3.065 1 84.82 109 GLY A C 1
ATOM 801 O O . GLY A 1 109 ? -7.628 -32.588 3.565 1 84.82 109 GLY A O 1
ATOM 802 N N . GLU A 1 110 ? -6.97 -34.136 1.822 1 82.04 110 GLU A N 1
ATOM 803 C CA . GLU A 1 110 ? -6.434 -33.076 0.974 1 82.04 110 GLU A CA 1
ATOM 804 C C . GLU A 1 110 ? -7.451 -32.642 -0.077 1 82.04 110 GLU A C 1
ATOM 806 O O . GLU A 1 110 ? -8.185 -33.472 -0.618 1 82.04 110 GLU A O 1
ATOM 811 N N . PRO A 1 111 ? -7.725 -31.266 -0.278 1 88.56 111 PRO A N 1
ATOM 812 C CA . PRO A 1 111 ? -7.028 -30.113 0.296 1 88.56 111 PRO A CA 1
ATOM 813 C C . PRO A 1 111 ? -7.511 -29.772 1.704 1 88.56 111 PRO A C 1
ATOM 815 O O . PRO A 1 111 ? -8.473 -30.37 2.192 1 88.56 111 PRO A O 1
ATOM 818 N N . ARG A 1 112 ? -7.027 -28.823 2.297 1 93.29 112 ARG A N 1
ATOM 819 C CA . ARG A 1 112 ? -7.128 -28.55 3.726 1 93.29 112 ARG A CA 1
ATOM 820 C C . ARG A 1 112 ? -8.515 -28.026 4.087 1 93.29 112 ARG A C 1
ATOM 822 O O . ARG A 1 112 ? -9.054 -28.36 5.143 1 93.29 112 ARG A O 1
ATOM 829 N N . PHE A 1 113 ? -9.113 -27.213 3.144 1 97.39 113 PHE A N 1
ATOM 830 C CA . PHE A 1 113 ? -10.322 -26.485 3.515 1 97.39 113 PHE A CA 1
ATOM 831 C C . PHE A 1 113 ? -11.427 -26.714 2.491 1 97.39 113 PHE A C 1
ATOM 833 O O . PHE A 1 113 ? -11.149 -26.997 1.323 1 97.39 113 PHE A O 1
ATOM 840 N N . ILE A 1 114 ? -12.635 -26.629 2.907 1 96.96 114 ILE A N 1
ATOM 841 C CA . ILE A 1 114 ? -13.812 -26.475 2.059 1 96.96 114 ILE A CA 1
ATOM 842 C C . ILE A 1 114 ? -14.484 -25.134 2.347 1 96.96 114 ILE A C 1
ATOM 844 O O . ILE A 1 114 ? -14.818 -24.834 3.496 1 96.96 114 ILE A O 1
ATOM 848 N N . VAL A 1 115 ? -14.633 -24.294 1.32 1 97.06 115 VAL A N 1
ATOM 849 C CA . VAL A 1 115 ? -15.274 -22.987 1.413 1 97.06 115 VAL A CA 1
ATOM 850 C C . VAL A 1 115 ? -16.665 -23.047 0.784 1 97.06 115 VAL A C 1
ATOM 852 O O . VAL A 1 115 ? -16.813 -23.45 -0.372 1 97.06 115 VAL A O 1
ATOM 855 N N . GLU A 1 116 ? -17.631 -22.632 1.528 1 96.65 116 GLU A N 1
ATOM 856 C CA . GLU A 1 116 ? -19.006 -22.662 1.038 1 96.65 116 GLU A CA 1
ATOM 857 C C . GLU A 1 116 ? -19.596 -21.256 0.965 1 96.65 116 GLU A C 1
ATOM 859 O O . GLU A 1 116 ? -19.449 -20.466 1.899 1 96.65 116 GLU A O 1
ATOM 864 N N . THR A 1 117 ? -20.256 -20.97 -0.103 1 95.09 117 THR A N 1
ATOM 865 C CA . THR A 1 117 ? -20.872 -19.66 -0.281 1 95.09 117 THR A CA 1
ATOM 866 C C . THR A 1 117 ? -22.366 -19.718 0.026 1 95.09 117 THR A C 1
ATOM 868 O O . THR A 1 117 ? -22.925 -20.802 0.209 1 95.09 117 THR A O 1
ATOM 871 N N . GLN A 1 118 ? -22.979 -18.612 0.125 1 92.96 118 GLN A N 1
ATOM 872 C CA . GLN A 1 118 ? -24.399 -18.497 0.437 1 92.96 118 GLN A CA 1
ATOM 873 C C . GLN A 1 118 ? -25.256 -19.138 -0.651 1 92.96 118 GLN A C 1
ATOM 875 O O . GLN A 1 118 ? -26.334 -19.666 -0.369 1 92.96 118 GLN A O 1
ATOM 880 N N . ASP A 1 119 ? -24.759 -19.218 -1.85 1 90.37 119 ASP A N 1
ATOM 881 C CA . ASP A 1 119 ? -25.536 -19.759 -2.961 1 90.37 119 ASP A CA 1
ATOM 882 C C . ASP A 1 119 ? -25.263 -21.25 -3.148 1 90.37 119 ASP A C 1
ATOM 884 O O . ASP A 1 119 ? -25.677 -21.842 -4.146 1 90.37 119 ASP A O 1
ATOM 888 N N . GLY A 1 120 ? -24.463 -21.796 -2.274 1 90.82 120 GLY A N 1
ATOM 889 C CA . GLY A 1 120 ? -24.298 -23.24 -2.257 1 90.82 120 GLY A CA 1
ATOM 890 C C . GLY A 1 120 ? -23.059 -23.708 -2.997 1 90.82 120 GLY A C 1
ATOM 891 O O . GLY A 1 120 ? -22.816 -24.911 -3.113 1 90.82 120 GLY A O 1
ATOM 892 N N . ARG A 1 121 ? -22.291 -22.749 -3.478 1 92.27 121 ARG A N 1
ATOM 893 C CA . ARG A 1 121 ? -21.032 -23.109 -4.123 1 92.27 121 ARG A CA 1
ATOM 894 C C . ARG A 1 121 ? -20.029 -23.641 -3.105 1 92.27 121 ARG A C 1
ATOM 896 O O . ARG A 1 121 ? -19.895 -23.09 -2.011 1 92.27 121 ARG A O 1
ATOM 903 N N . ARG A 1 122 ? -19.382 -24.71 -3.496 1 94.93 122 ARG A N 1
ATOM 904 C CA . ARG A 1 122 ? -18.336 -25.294 -2.663 1 94.93 122 ARG A CA 1
ATOM 905 C C . ARG A 1 122 ? -16.999 -25.314 -3.397 1 94.93 122 ARG A C 1
ATOM 907 O O . ARG A 1 122 ? -16.92 -25.767 -4.541 1 94.93 122 ARG A O 1
ATOM 914 N N . VAL A 1 123 ? -15.959 -24.801 -2.751 1 96.7 123 VAL A N 1
ATOM 915 C CA . VAL A 1 123 ? -14.617 -24.757 -3.322 1 96.7 123 VAL A CA 1
ATOM 916 C C . VAL A 1 123 ? -13.617 -25.363 -2.34 1 96.7 123 VAL A C 1
ATOM 918 O O . VAL A 1 123 ? -13.616 -25.022 -1.155 1 96.7 123 VAL A O 1
ATOM 921 N N . GLU A 1 124 ? -12.848 -26.27 -2.78 1 97.06 124 GLU A N 1
ATOM 922 C CA . GLU A 1 124 ? -11.773 -26.834 -1.969 1 97.06 124 GLU A CA 1
ATOM 923 C C . GLU A 1 124 ? -10.45 -26.121 -2.232 1 97.06 124 GLU A C 1
ATOM 925 O O . GLU A 1 124 ? -10.151 -25.757 -3.372 1 97.06 124 GLU A O 1
ATOM 930 N N . THR A 1 125 ? -9.648 -25.917 -1.173 1 97.62 125 THR A N 1
ATOM 931 C CA . THR A 1 125 ? -8.399 -25.178 -1.322 1 97.62 125 THR A CA 1
ATOM 932 C C . THR A 1 125 ? -7.43 -25.52 -0.194 1 97.62 125 THR A C 1
ATOM 934 O O . THR A 1 125 ? -7.844 -26.003 0.862 1 97.62 125 THR A O 1
ATOM 937 N N . ASP A 1 126 ? -6.176 -25.275 -0.44 1 96.01 126 ASP A N 1
ATOM 938 C CA . ASP A 1 126 ? -5.16 -25.47 0.59 1 96.01 126 ASP A CA 1
ATOM 939 C C . ASP A 1 126 ? -4.939 -24.19 1.394 1 96.01 126 ASP A C 1
ATOM 941 O O . ASP A 1 126 ? -4.446 -24.237 2.522 1 96.01 126 ASP A O 1
ATOM 945 N N . GLN A 1 127 ? -5.318 -23.058 0.808 1 98.05 127 GLN A N 1
ATOM 946 C CA . GLN A 1 127 ? -5.014 -21.774 1.432 1 98.05 127 GLN A CA 1
ATOM 947 C C . GLN A 1 127 ? -6.227 -20.848 1.404 1 98.05 127 GLN A C 1
ATOM 949 O O . GLN A 1 127 ? -6.938 -20.778 0.4 1 98.05 127 GLN A O 1
ATOM 954 N N . VAL A 1 128 ? -6.456 -20.195 2.504 1 98.45 128 VAL A N 1
ATOM 955 C CA . VAL A 1 128 ? -7.511 -19.193 2.623 1 98.45 128 VAL A CA 1
ATOM 956 C C . VAL A 1 128 ? -6.927 -17.889 3.162 1 98.45 128 VAL A C 1
ATOM 958 O O . VAL A 1 128 ? -6.166 -17.897 4.133 1 98.45 128 VAL A O 1
ATOM 961 N N . VAL A 1 129 ? -7.191 -16.797 2.513 1 98.69 129 VAL A N 1
ATOM 962 C CA . VAL A 1 129 ? -6.883 -15.469 3.033 1 98.69 129 VAL A CA 1
ATOM 963 C C . VAL A 1 129 ? -8.172 -14.767 3.454 1 98.69 129 VAL A C 1
ATOM 965 O O . VAL A 1 129 ? -9.007 -14.431 2.61 1 98.69 129 VAL A O 1
ATOM 968 N N . ALA A 1 130 ? -8.315 -14.596 4.709 1 97.32 130 ALA A N 1
ATOM 969 C CA . ALA A 1 130 ? -9.416 -13.78 5.214 1 97.32 130 ALA A CA 1
ATOM 970 C C . ALA A 1 130 ? -9.136 -12.294 5.01 1 97.32 130 ALA A C 1
ATOM 972 O O . ALA A 1 130 ? -8.157 -11.762 5.54 1 97.32 130 ALA A O 1
ATOM 973 N N . ALA A 1 131 ? -9.957 -11.587 4.253 1 96.39 131 ALA A N 1
ATOM 974 C CA . ALA A 1 131 ? -9.742 -10.176 3.942 1 96.39 131 ALA A CA 1
ATOM 975 C C . ALA A 1 131 ? -11.039 -9.383 4.069 1 96.39 131 ALA A C 1
ATOM 977 O O . ALA A 1 131 ? -11.14 -8.262 3.565 1 96.39 131 ALA A O 1
ATOM 978 N N . ALA A 1 132 ? -12.033 -9.936 4.661 1 90.63 132 ALA A N 1
ATOM 979 C CA . ALA A 1 132 ? -13.308 -9.257 4.882 1 90.63 132 ALA A CA 1
ATOM 980 C C . ALA A 1 132 ? -13.343 -8.588 6.253 1 90.63 132 ALA A C 1
ATOM 982 O O . ALA A 1 132 ? -12.924 -9.18 7.25 1 90.63 132 ALA A O 1
ATOM 983 N N . TRP A 1 133 ? -13.718 -7.392 6.309 1 74.62 133 TRP A N 1
ATOM 984 C CA . TRP A 1 133 ? -13.737 -6.572 7.517 1 74.62 133 TRP A CA 1
ATOM 985 C C . TRP A 1 133 ? -14.882 -6.983 8.436 1 74.62 133 TRP A C 1
ATOM 987 O O . TRP A 1 133 ? -14.821 -6.768 9.649 1 74.62 133 TRP A O 1
ATOM 997 N N . TYR A 1 134 ? -15.81 -7.638 8.037 1 72.96 134 TYR A N 1
ATOM 998 C CA . TYR A 1 134 ? -16.994 -7.879 8.855 1 72.96 134 TYR A CA 1
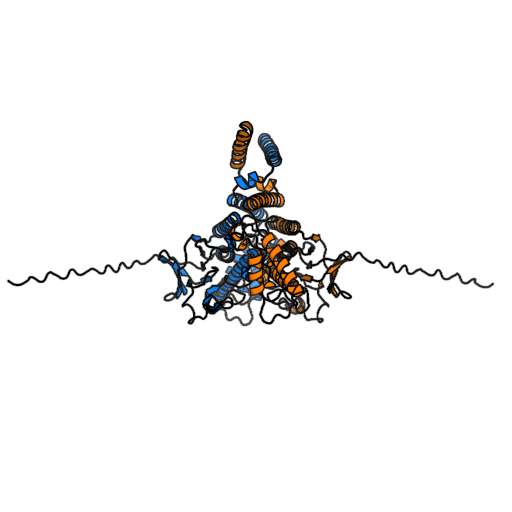ATOM 999 C C . TYR A 1 134 ? -16.673 -8.811 10.017 1 72.96 134 TYR A C 1
ATOM 1001 O O . TYR A 1 134 ? -15.53 -8.871 10.475 1 72.96 134 TYR A O 1
ATOM 1009 N N . ASP A 1 135 ? -17.472 -9.677 10.49 1 73.42 135 ASP A N 1
ATOM 1010 C CA . ASP A 1 135 ? -17.449 -10.266 11.825 1 73.42 135 ASP A CA 1
ATOM 1011 C C . ASP A 1 135 ? -16.664 -11.575 11.835 1 73.42 135 ASP A C 1
ATOM 1013 O O . ASP A 1 135 ? -16.472 -12.182 12.891 1 73.42 135 ASP A O 1
ATOM 1017 N N . GLY A 1 136 ? -15.967 -11.98 10.626 1 85.43 136 GLY A N 1
ATOM 1018 C CA . GLY A 1 136 ? -15.141 -13.177 10.592 1 85.43 136 GLY A CA 1
ATOM 1019 C C . GLY A 1 136 ? -15.902 -14.438 10.956 1 85.43 136 GLY A C 1
ATOM 1020 O O . GLY A 1 136 ? -15.299 -15.49 11.179 1 85.43 136 GLY A O 1
ATOM 1021 N N . GLU A 1 137 ? -17.23 -14.413 11.062 1 87.89 137 GLU A N 1
ATOM 1022 C CA . GLU A 1 137 ? -18.067 -15.528 11.495 1 87.89 137 GLU A CA 1
ATOM 1023 C C . GLU A 1 137 ? -17.853 -16.754 10.612 1 87.89 137 GLU A C 1
ATOM 1025 O O . GLU A 1 137 ? -17.93 -17.889 11.088 1 87.89 137 GLU A O 1
ATOM 1030 N N . TYR A 1 138 ? -17.494 -16.555 9.362 1 92.11 138 TYR A N 1
ATOM 1031 C CA . TYR A 1 138 ? -17.312 -17.639 8.404 1 92.11 138 TYR A CA 1
ATOM 1032 C C . TYR A 1 138 ? -16.097 -18.486 8.764 1 92.11 138 TYR A C 1
ATOM 1034 O O . TYR A 1 138 ? -15.91 -19.578 8.221 1 92.11 138 TYR A O 1
ATOM 1042 N N . LEU A 1 139 ? -15.291 -18.06 9.692 1 94.07 139 LEU A N 1
ATOM 1043 C CA . LEU A 1 139 ? -14.094 -18.789 10.098 1 94.07 139 LEU A CA 1
ATOM 1044 C C . LEU A 1 139 ? -14.343 -19.573 11.382 1 94.07 139 LEU A C 1
ATOM 1046 O O . LEU A 1 139 ? -13.467 -20.304 11.848 1 94.07 139 LEU A O 1
ATOM 1050 N N . ARG A 1 140 ? -15.451 -19.379 11.997 1 90.93 140 ARG A N 1
ATOM 1051 C CA . ARG A 1 140 ? -15.739 -20.033 13.27 1 90.93 140 ARG A CA 1
ATOM 1052 C C . ARG A 1 140 ? -15.656 -21.55 13.137 1 90.93 140 ARG A C 1
ATOM 1054 O O . ARG A 1 140 ? -16.149 -22.121 12.162 1 90.93 140 ARG A O 1
ATOM 1061 N N . GLY A 1 141 ? -15.012 -22.242 14.123 1 89.42 141 GLY A N 1
ATOM 1062 C CA . GLY A 1 141 ? -14.928 -23.693 14.135 1 89.42 141 GLY A CA 1
ATOM 1063 C C . GLY A 1 141 ? -13.576 -24.216 13.689 1 89.42 141 GLY A C 1
ATOM 1064 O O . GLY A 1 141 ? -13.266 -25.394 13.88 1 89.42 141 GLY A O 1
ATOM 1065 N N . LEU A 1 142 ? -12.785 -23.372 13.044 1 93.15 142 LEU A N 1
ATOM 1066 C CA . LEU A 1 142 ? -11.494 -23.821 12.534 1 93.15 142 LEU A CA 1
ATOM 1067 C C . LEU A 1 142 ? -10.481 -23.959 13.666 1 93.15 142 LEU A C 1
ATOM 1069 O O . LEU A 1 142 ? -9.487 -24.676 13.531 1 93.15 142 LEU A O 1
ATOM 1073 N N . ASP A 1 143 ? -10.634 -23.135 14.598 1 90.67 143 ASP A N 1
ATOM 1074 C CA . ASP A 1 143 ? -9.801 -23.203 15.795 1 90.67 143 ASP A CA 1
ATOM 1075 C C . ASP A 1 143 ? -10.657 -23.328 17.053 1 90.67 143 ASP A C 1
ATOM 1077 O O . ASP A 1 143 ? -11.887 -23.37 16.972 1 90.67 143 ASP A O 1
ATOM 1081 N N . GLY A 1 144 ? -10.04 -23.638 18.258 1 79.04 144 GLY A N 1
ATOM 1082 C CA . GLY A 1 144 ? -10.808 -23.796 19.483 1 79.04 144 GLY A CA 1
ATOM 1083 C C . GLY A 1 144 ? -11.883 -22.74 19.653 1 79.04 144 GLY A C 1
ATOM 1084 O O . GLY A 1 144 ? -11.889 -21.732 18.944 1 79.04 144 GLY A O 1
ATOM 1085 N N . ASP A 1 145 ? -12.778 -23.102 20.578 1 66.67 145 ASP A N 1
ATOM 1086 C CA . ASP A 1 145 ? -13.943 -22.249 20.79 1 66.67 145 ASP A CA 1
ATOM 1087 C C . ASP A 1 145 ? -13.525 -20.852 21.246 1 66.67 145 ASP A C 1
ATOM 1089 O O . ASP A 1 145 ? -12.776 -20.708 22.214 1 66.67 145 ASP A O 1
ATOM 1093 N N . ASP A 1 146 ? -13.688 -19.808 20.307 1 76.23 146 ASP A N 1
ATOM 1094 C CA . ASP A 1 146 ? -13.588 -18.381 20.596 1 76.23 146 ASP A CA 1
ATOM 1095 C C . ASP A 1 146 ? -12.156 -17.882 20.412 1 76.23 146 ASP A C 1
ATOM 1097 O O . ASP A 1 146 ? -11.821 -16.772 20.829 1 76.23 146 ASP A O 1
ATOM 1101 N N . ALA A 1 147 ? -11.277 -18.83 19.939 1 87.85 147 ALA A N 1
ATOM 1102 C CA . ALA A 1 147 ? -9.887 -18.397 19.811 1 87.85 147 ALA A CA 1
ATOM 1103 C C . ALA A 1 147 ? -9.775 -17.172 18.908 1 87.85 147 ALA A C 1
ATOM 1105 O O . ALA A 1 147 ? -8.927 -16.305 19.129 1 87.85 147 ALA A O 1
ATOM 1106 N N . MET A 1 148 ? -10.669 -17.125 18.006 1 91.03 148 MET A N 1
ATOM 1107 C CA . MET A 1 148 ? -10.58 -16.07 17.001 1 91.03 148 MET A CA 1
ATOM 1108 C C . MET A 1 148 ? -11.422 -14.863 17.401 1 91.03 148 MET A C 1
ATOM 1110 O O . MET A 1 148 ? -11.359 -13.815 16.757 1 91.03 148 MET A O 1
ATOM 1114 N N . PHE A 1 149 ? -12.175 -14.972 18.457 1 89.2 149 PHE A N 1
ATOM 1115 C CA . PHE A 1 149 ? -13.14 -13.926 18.776 1 89.2 149 PHE A CA 1
ATOM 1116 C C . PHE A 1 149 ? -12.953 -13.434 20.206 1 89.2 149 PHE A C 1
ATOM 1118 O O . PHE A 1 149 ? -12.597 -14.212 21.094 1 89.2 149 PHE A O 1
ATOM 1125 N N . GLU A 1 150 ? -13.133 -12.167 20.278 1 85.97 150 GLU A N 1
ATOM 1126 C CA . GLU A 1 150 ? -13.053 -11.55 21.599 1 85.97 150 GLU A CA 1
ATOM 1127 C C . GLU A 1 150 ? -14.349 -10.823 21.947 1 85.97 150 GLU A C 1
ATOM 1129 O O . GLU A 1 150 ? -15.071 -10.37 21.057 1 85.97 150 GLU A O 1
ATOM 1134 N N . LEU A 1 151 ? -14.611 -10.853 23.267 1 82.16 151 LEU A N 1
ATOM 1135 C CA . LEU A 1 151 ? -15.801 -10.169 23.762 1 82.16 151 LEU A CA 1
ATOM 1136 C C . LEU A 1 151 ? -15.514 -8.693 24.014 1 82.16 151 LEU A C 1
ATOM 1138 O O . LEU A 1 151 ? -14.453 -8.343 24.537 1 82.16 151 LEU A O 1
ATOM 1142 N N . HIS A 1 152 ? -16.217 -7.893 23.383 1 74.29 152 HIS A N 1
ATOM 1143 C CA . HIS A 1 152 ? -16.117 -6.461 23.639 1 74.29 152 HIS A CA 1
ATOM 1144 C C . HIS A 1 152 ? -17.387 -5.929 24.295 1 74.29 152 HIS A C 1
ATOM 1146 O O . HIS A 1 152 ? -18.496 -6.267 23.876 1 74.29 152 HIS A O 1
ATOM 1152 N N . ASP A 1 153 ? -17.197 -5.432 25.496 1 69.16 153 ASP A N 1
ATOM 1153 C CA . ASP A 1 153 ? -18.312 -4.801 26.196 1 69.16 153 ASP A CA 1
ATOM 1154 C C . ASP A 1 153 ? -18.507 -3.36 25.73 1 69.16 153 ASP A C 1
ATOM 1156 O O . ASP A 1 153 ? -17.578 -2.552 25.787 1 69.16 153 ASP A O 1
ATOM 1160 N N . HIS A 1 154 ? -19.464 -3.088 24.982 1 63.49 154 HIS A N 1
ATOM 1161 C CA . HIS A 1 154 ? -19.826 -1.709 24.673 1 63.49 154 HIS A CA 1
ATOM 1162 C C . HIS A 1 154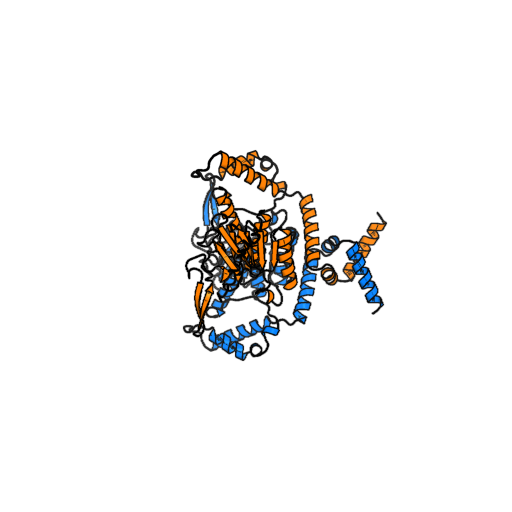 ? -21.142 -1.322 25.339 1 63.49 154 HIS A C 1
ATOM 1164 O O . HIS A 1 154 ? -22.209 -1.79 24.935 1 63.49 154 HIS A O 1
ATOM 1170 N N . HIS A 1 155 ? -21.113 -0.324 26.276 1 60.66 155 HIS A N 1
ATOM 1171 C CA . HIS A 1 155 ? -22.241 0.24 27.008 1 60.66 155 HIS A CA 1
ATOM 1172 C C . HIS A 1 155 ? -23.132 -0.858 27.58 1 60.66 155 HIS A C 1
ATOM 1174 O O . HIS A 1 155 ? -24.359 -0.779 27.488 1 60.66 155 HIS A O 1
ATOM 1180 N N . GLY A 1 156 ? -22.579 -1.949 28.063 1 65.36 156 GLY A N 1
ATOM 1181 C CA . GLY A 1 156 ? -23.367 -2.961 28.748 1 65.36 156 GLY A CA 1
ATOM 1182 C C . GLY A 1 156 ? -23.755 -4.123 27.853 1 65.36 156 GLY A C 1
ATOM 1183 O O . GLY A 1 156 ? -24.312 -5.117 28.323 1 65.36 156 GLY A O 1
ATOM 1184 N N . GLU A 1 157 ? -23.628 -3.927 26.584 1 70.96 157 GLU A N 1
ATOM 1185 C CA . GLU A 1 157 ? -23.911 -5.024 25.663 1 70.96 157 GLU A CA 1
ATOM 1186 C C . GLU A 1 157 ? -22.622 -5.672 25.165 1 70.96 157 GLU A C 1
ATOM 1188 O O . GLU A 1 157 ? -21.692 -4.977 24.75 1 70.96 157 GLU A O 1
ATOM 1193 N N . GLU A 1 158 ? -22.582 -6.894 25.438 1 76.63 158 GLU A N 1
ATOM 1194 C CA . GLU A 1 158 ? -21.424 -7.673 25.01 1 76.63 158 GLU A CA 1
ATOM 1195 C C . GLU A 1 158 ? -21.555 -8.099 23.55 1 76.63 158 GLU A C 1
ATOM 1197 O O . GLU A 1 158 ? -22.599 -8.608 23.137 1 76.63 158 GLU A O 1
ATOM 1202 N N . HIS A 1 159 ? -20.65 -7.595 22.762 1 80.92 159 HIS A N 1
ATOM 1203 C CA . HIS A 1 159 ? -20.601 -8.043 21.374 1 80.92 159 HIS A CA 1
ATOM 1204 C C . HIS A 1 159 ? -19.287 -8.755 21.071 1 80.92 159 HIS A C 1
ATOM 1206 O O . HIS A 1 159 ? -18.236 -8.376 21.592 1 80.92 159 HIS A O 1
ATOM 1212 N N . GLU A 1 160 ? -19.486 -9.847 20.393 1 82.78 160 GLU A N 1
ATOM 1213 C CA . GLU A 1 160 ? -18.305 -10.593 19.97 1 82.78 160 GLU A CA 1
ATOM 1214 C C . GLU A 1 160 ? -17.779 -10.083 18.632 1 82.78 160 GLU A C 1
ATOM 1216 O O . GLU A 1 160 ? -18.561 -9.767 17.732 1 82.78 160 GLU A O 1
ATOM 1221 N N . HIS A 1 161 ? -16.473 -9.867 18.587 1 85.06 161 HIS A N 1
ATOM 1222 C CA . HIS A 1 161 ? -15.854 -9.471 17.327 1 85.06 161 HIS A CA 1
ATOM 1223 C C . HIS A 1 161 ? -14.588 -10.277 17.059 1 85.06 161 HIS A C 1
ATOM 1225 O O . HIS A 1 161 ? -14.023 -10.878 17.976 1 85.06 161 HIS A O 1
ATOM 1231 N N . PHE A 1 162 ? -14.217 -10.379 15.86 1 88.88 162 PHE A N 1
ATOM 1232 C CA . PHE A 1 162 ? -12.972 -11.044 15.493 1 88.88 162 PHE A CA 1
ATOM 1233 C C . PHE A 1 162 ? -11.779 -10.363 16.154 1 88.88 162 PHE A C 1
ATOM 1235 O O . PHE A 1 162 ? -11.682 -9.134 16.156 1 88.88 162 PHE A O 1
ATOM 1242 N N . ASP A 1 163 ? -10.948 -11.137 16.734 1 89.38 163 ASP A N 1
ATOM 1243 C CA . ASP A 1 163 ? -9.744 -10.644 17.396 1 89.38 163 ASP A CA 1
ATOM 1244 C C . ASP A 1 163 ? -8.667 -10.28 16.376 1 89.38 163 ASP A C 1
ATOM 1246 O O . ASP A 1 163 ? -8.028 -11.162 15.799 1 89.38 163 ASP A O 1
ATOM 1250 N N . SER A 1 164 ? -8.352 -9.051 16.226 1 86.58 164 SER A N 1
ATOM 1251 C CA . SER A 1 164 ? -7.399 -8.584 15.224 1 86.58 164 SER A CA 1
ATOM 1252 C C . SER A 1 164 ? -5.98 -9.028 15.561 1 86.58 164 SER A C 1
ATOM 1254 O O . SER A 1 164 ? -5.086 -8.963 14.715 1 86.58 164 SER A O 1
ATOM 1256 N N . SER A 1 165 ? -5.767 -9.508 16.748 1 89.84 165 SER A N 1
ATOM 1257 C CA . SER A 1 165 ? -4.44 -9.952 17.161 1 89.84 165 SER A CA 1
ATOM 1258 C C . SER A 1 165 ? -4.267 -11.452 16.947 1 89.84 165 SER A C 1
ATOM 1260 O O . SER A 1 165 ? -3.203 -12.006 17.23 1 89.84 165 SER A O 1
ATOM 1262 N N . TYR A 1 166 ? -5.308 -12.06 16.483 1 93.11 166 TYR A N 1
ATOM 1263 C CA . TYR A 1 166 ? -5.245 -13.501 16.269 1 93.11 166 TYR A CA 1
ATOM 1264 C C . TYR A 1 166 ? -4.137 -13.859 15.286 1 93.11 166 TYR A C 1
ATOM 1266 O O . TYR A 1 166 ? -3.4 -14.826 15.496 1 93.11 166 TYR A O 1
ATOM 1274 N N . ALA A 1 167 ? -4.06 -13.088 14.216 1 95.61 167 ALA A N 1
ATOM 1275 C CA . ALA A 1 167 ? -2.979 -13.284 13.254 1 95.61 167 ALA A CA 1
ATOM 1276 C C . ALA A 1 167 ? -1.755 -12.453 13.629 1 95.61 167 ALA A C 1
ATOM 1278 O O . ALA A 1 167 ? -1.882 -11.388 14.236 1 95.61 167 ALA A O 1
ATOM 1279 N N . ASP A 1 168 ? -0.629 -12.921 13.324 1 96.3 168 ASP A N 1
ATOM 1280 C CA . ASP A 1 168 ? 0.572 -12.125 13.556 1 96.3 168 ASP A CA 1
ATOM 1281 C C . ASP A 1 168 ? 0.739 -11.056 12.478 1 96.3 168 ASP A C 1
ATOM 1283 O O . ASP A 1 168 ? -0.142 -10.874 11.635 1 96.3 168 ASP A O 1
ATOM 1287 N N . ASP A 1 169 ? 1.817 -10.297 12.447 1 94.88 169 ASP A N 1
ATOM 1288 C CA . ASP A 1 169 ? 2.036 -9.152 11.568 1 94.88 169 ASP A CA 1
ATOM 1289 C C . ASP A 1 169 ? 2.188 -9.596 10.115 1 94.88 169 ASP A C 1
ATOM 1291 O O . ASP A 1 169 ? 2.119 -8.775 9.198 1 94.88 169 ASP A O 1
ATOM 1295 N N . ASN A 1 170 ? 2.414 -10.849 9.895 1 97.25 170 ASN A N 1
ATOM 1296 C CA . ASN A 1 170 ? 2.569 -11.404 8.555 1 97.25 170 ASN A CA 1
ATOM 1297 C C . ASN A 1 170 ? 1.269 -12.027 8.052 1 97.25 170 ASN A C 1
ATOM 1299 O O . ASN A 1 170 ? 1.23 -12.593 6.958 1 97.25 170 ASN A O 1
ATOM 1303 N N . GLY A 1 171 ? 0.19 -11.994 8.877 1 97.92 171 GLY A N 1
ATOM 1304 C CA . GLY A 1 171 ? -1.114 -12.536 8.527 1 97.92 171 GLY A CA 1
ATOM 1305 C C . GLY A 1 171 ? -1.245 -14.017 8.83 1 97.92 171 GLY A C 1
ATOM 1306 O O . GLY A 1 171 ? -2.29 -14.619 8.572 1 97.92 171 GLY A O 1
ATOM 1307 N N . ARG A 1 172 ? -0.209 -14.649 9.367 1 98.3 172 ARG A N 1
ATOM 1308 C CA . ARG A 1 172 ? -0.228 -16.074 9.682 1 98.3 172 ARG A CA 1
ATOM 1309 C C . ARG A 1 172 ? -1.045 -16.345 10.941 1 98.3 172 ARG A C 1
ATOM 1311 O O . ARG A 1 172 ? -1.036 -15.545 11.878 1 98.3 172 ARG A O 1
ATOM 1318 N N . THR A 1 173 ? -1.743 -17.476 11.009 1 97.29 173 THR A N 1
ATOM 1319 C CA . THR A 1 173 ? -2.539 -17.91 12.152 1 97.29 173 THR A CA 1
ATOM 1320 C C . THR A 1 173 ? -2.09 -19.286 12.633 1 97.29 173 THR A C 1
ATOM 1322 O O . THR A 1 173 ? -1.278 -19.944 11.978 1 97.29 173 THR A O 1
ATOM 1325 N N . PRO A 1 174 ? -2.58 -19.718 13.747 1 96.48 174 PRO A N 1
ATOM 1326 C CA . PRO A 1 174 ? -2.267 -21.074 14.205 1 96.48 174 PRO A CA 1
ATOM 1327 C C . PRO A 1 174 ? -2.888 -22.153 13.322 1 96.48 174 PRO A C 1
ATOM 1329 O O . PRO A 1 174 ? -2.519 -23.326 13.422 1 96.48 174 PRO A O 1
ATOM 1332 N N . VAL A 1 175 ? -3.868 -21.782 12.552 1 96.33 175 VAL A N 1
ATOM 1333 C CA . VAL A 1 175 ? -4.46 -22.713 11.596 1 96.33 175 VAL A CA 1
ATOM 1334 C C . VAL A 1 175 ? -3.624 -22.745 10.319 1 96.33 175 VAL A C 1
ATOM 1336 O O . VAL A 1 175 ? -3.565 -21.756 9.583 1 96.33 175 VAL A O 1
ATOM 1339 N N . ASP A 1 176 ? -3.053 -23.853 10.052 1 96.25 176 ASP A N 1
ATOM 1340 C CA . ASP A 1 176 ? -2.167 -23.999 8.901 1 96.25 176 ASP A CA 1
ATOM 1341 C C . ASP A 1 176 ? -2.913 -23.724 7.597 1 96.25 176 ASP A C 1
ATOM 1343 O O . ASP A 1 176 ? -3.948 -24.336 7.327 1 96.25 176 ASP A O 1
ATOM 1347 N N . GLY A 1 177 ? -2.42 -22.744 6.84 1 97.66 177 GLY A N 1
ATOM 1348 C CA . GLY A 1 177 ? -3.012 -22.429 5.55 1 97.66 177 GLY A CA 1
ATOM 1349 C C . GLY A 1 177 ? -4.014 -21.292 5.614 1 97.66 177 GLY A C 1
ATOM 1350 O O . GLY A 1 177 ? -4.52 -20.844 4.583 1 97.66 177 GLY A O 1
ATOM 1351 N N . LEU A 1 178 ? -4.318 -20.85 6.845 1 97.99 178 LEU A N 1
ATOM 1352 C CA . LEU A 1 178 ? -5.23 -19.725 7.019 1 97.99 178 LEU A CA 1
ATOM 1353 C C . LEU A 1 178 ? -4.46 -18.443 7.317 1 97.99 178 LEU A C 1
ATOM 1355 O O . LEU A 1 178 ? -3.686 -18.387 8.275 1 97.99 178 LEU A O 1
ATOM 1359 N N . TYR A 1 179 ? -4.668 -17.446 6.527 1 98.42 179 TYR A N 1
ATOM 1360 C CA . TYR A 1 179 ? -4.082 -16.124 6.718 1 98.42 179 TYR A CA 1
ATOM 1361 C C . TYR A 1 179 ? -5.165 -15.07 6.912 1 98.42 179 TYR A C 1
ATOM 1363 O O . TYR A 1 179 ? -6.265 -15.194 6.368 1 98.42 179 TYR A O 1
ATOM 1371 N N . VAL A 1 180 ? -4.82 -14.025 7.632 1 97.54 180 VAL A N 1
ATOM 1372 C CA . VAL A 1 180 ? -5.753 -12.922 7.836 1 97.54 180 VAL A CA 1
ATOM 1373 C C . VAL A 1 180 ? -5.115 -11.613 7.375 1 97.54 180 VAL A C 1
ATOM 1375 O O . VAL A 1 180 ? -4.078 -11.202 7.902 1 97.54 180 VAL A O 1
ATOM 1378 N N . ALA A 1 181 ? -5.702 -10.988 6.404 1 97.24 181 ALA A N 1
ATOM 1379 C CA . ALA A 1 181 ? -5.283 -9.674 5.924 1 97.24 181 ALA A CA 1
ATOM 1380 C C . ALA A 1 181 ? -6.177 -8.573 6.489 1 97.24 181 ALA A C 1
ATOM 1382 O O . ALA A 1 181 ? -5.764 -7.415 6.579 1 97.24 181 ALA A O 1
ATOM 1383 N N . ALA A 1 182 ? -7.357 -8.919 6.777 1 94.47 182 ALA A N 1
ATOM 1384 C CA . ALA A 1 182 ? -8.321 -8.044 7.439 1 94.47 182 ALA A CA 1
ATOM 1385 C C . ALA A 1 182 ? -9.326 -8.853 8.255 1 94.47 182 ALA A C 1
ATOM 1387 O O . ALA A 1 182 ? -9.784 -9.91 7.815 1 94.47 182 ALA A O 1
ATOM 1388 N N . PRO A 1 183 ? -9.699 -8.416 9.444 1 92.16 183 PRO A N 1
ATOM 1389 C CA . PRO A 1 183 ? -9.256 -7.19 10.113 1 92.16 183 PRO A CA 1
ATOM 1390 C C . PRO A 1 183 ? -7.849 -7.31 10.692 1 92.16 183 PRO A C 1
ATOM 1392 O O . PRO A 1 183 ? -7.468 -8.376 11.184 1 92.16 183 PRO A O 1
ATOM 1395 N N . SER A 1 184 ? -7.056 -6.254 10.586 1 91.9 184 SER A N 1
ATOM 1396 C CA . SER A 1 184 ? -5.69 -6.23 11.098 1 91.9 184 SER A CA 1
ATOM 1397 C C . SER A 1 184 ? -5.376 -4.9 11.774 1 91.9 184 SER A C 1
ATOM 1399 O O . SER A 1 184 ? -4.284 -4.354 11.604 1 91.9 184 SER A O 1
ATOM 1401 N N . GLY A 1 185 ? -6.379 -4.386 12.451 1 89.14 185 GLY A N 1
ATOM 1402 C CA . GLY A 1 185 ? -6.191 -3.165 13.218 1 89.14 185 GLY A CA 1
ATOM 1403 C C . GLY A 1 185 ? -5.792 -1.978 12.361 1 89.14 185 GLY A C 1
ATOM 1404 O O . GLY A 1 185 ? -6.457 -1.669 11.37 1 89.14 185 GLY A O 1
ATOM 1405 N N . ALA A 1 186 ? -4.633 -1.349 12.701 1 92.55 186 ALA A N 1
ATOM 1406 C CA . ALA A 1 186 ? -4.181 -0.107 12.08 1 92.55 186 ALA A CA 1
ATOM 1407 C C . ALA A 1 186 ? -3.724 -0.346 10.644 1 92.55 186 ALA A C 1
ATOM 1409 O O . ALA A 1 186 ? -3.616 0.596 9.855 1 92.55 186 ALA A O 1
ATOM 1410 N N . ARG A 1 187 ? -3.494 -1.544 10.309 1 95.67 187 ARG A N 1
ATOM 1411 C CA . ARG A 1 187 ? -3.026 -1.861 8.964 1 95.67 187 ARG A CA 1
ATOM 1412 C C . ARG A 1 187 ? -4.178 -1.84 7.964 1 95.67 187 ARG A C 1
ATOM 1414 O O . ARG A 1 187 ? -3.959 -1.932 6.755 1 95.67 187 ARG A O 1
ATOM 1421 N N . ASN A 1 188 ? -5.4 -1.632 8.429 1 93.66 188 ASN A N 1
ATOM 1422 C CA . ASN A 1 188 ? -6.546 -1.506 7.534 1 93.66 188 ASN A CA 1
ATOM 1423 C C . ASN A 1 188 ? -7.184 -0.123 7.632 1 93.66 188 ASN A C 1
ATOM 1425 O O . ASN A 1 188 ? -8.302 0.084 7.157 1 93.66 188 ASN A O 1
ATOM 1429 N N . ALA A 1 189 ? -6.457 0.802 8.166 1 92.62 189 ALA A N 1
ATOM 1430 C CA . ALA A 1 189 ? -7.024 2.098 8.528 1 92.62 189 ALA A CA 1
ATOM 1431 C C . ALA A 1 189 ? -7.246 2.964 7.292 1 92.62 189 ALA A C 1
ATOM 1433 O O . ALA A 1 189 ? -8.145 3.809 7.271 1 92.62 189 ALA A O 1
ATOM 1434 N N . GLN A 1 190 ? -6.362 2.81 6.322 1 96.03 190 GLN A N 1
ATOM 1435 C CA . GLN A 1 190 ? -6.398 3.566 5.074 1 96.03 190 GLN A CA 1
ATOM 1436 C C . GLN A 1 190 ? -6.251 2.643 3.868 1 96.03 190 GLN A C 1
ATOM 1438 O O . GLN A 1 190 ? -5.632 1.581 3.964 1 96.03 190 GLN A O 1
ATOM 1443 N N . VAL A 1 191 ? -6.759 3.052 2.772 1 97.42 191 VAL A N 1
ATOM 1444 C CA . VAL A 1 191 ? -6.811 2.206 1.585 1 97.42 191 VAL A CA 1
ATOM 1445 C C . VAL A 1 191 ? -5.399 1.785 1.187 1 97.42 191 VAL A C 1
ATOM 1447 O O . VAL A 1 191 ? -5.136 0.6 0.969 1 97.42 191 VAL A O 1
ATOM 1450 N N . GLY A 1 192 ? -4.478 2.756 1.101 1 98.17 192 GLY A N 1
ATOM 1451 C CA . GLY A 1 192 ? -3.114 2.43 0.717 1 98.17 192 GLY A CA 1
ATOM 1452 C C . GLY A 1 192 ? -2.423 1.505 1.701 1 98.17 192 GLY A C 1
ATOM 1453 O O . GLY A 1 192 ? -1.634 0.644 1.304 1 98.17 192 GLY A O 1
ATOM 1454 N N . ILE A 1 193 ? -2.7 1.67 2.963 1 98.49 193 ILE A N 1
ATOM 1455 C CA . ILE A 1 193 ? -2.127 0.832 4.011 1 98.49 193 ILE A CA 1
ATOM 1456 C C . ILE A 1 193 ? -2.701 -0.58 3.914 1 98.49 193 ILE A C 1
ATOM 1458 O O . ILE A 1 193 ? -1.958 -1.563 3.954 1 98.49 193 ILE A O 1
ATOM 1462 N N . ALA A 1 194 ? -3.972 -0.638 3.713 1 97.5 194 ALA A N 1
ATOM 1463 C CA . ALA A 1 194 ? -4.65 -1.927 3.602 1 97.5 194 ALA A CA 1
ATOM 1464 C C . ALA A 1 194 ? -4.143 -2.711 2.395 1 97.5 194 ALA A C 1
ATOM 1466 O O . ALA A 1 194 ? -3.872 -3.909 2.495 1 97.5 194 ALA A O 1
ATOM 1467 N N . ALA A 1 195 ? -4.036 -2.068 1.26 1 98.58 195 ALA A N 1
ATOM 1468 C CA . ALA A 1 195 ? -3.53 -2.714 0.051 1 98.58 195 ALA A CA 1
ATOM 1469 C C . ALA A 1 195 ? -2.107 -3.226 0.257 1 98.58 195 ALA A C 1
ATOM 1471 O O . ALA A 1 195 ? -1.785 -4.354 -0.124 1 98.58 195 ALA A O 1
ATOM 1472 N N . GLY A 1 196 ? -1.309 -2.354 0.857 1 98.71 196 GLY A N 1
ATOM 1473 C CA . GLY A 1 196 ? 0.052 -2.774 1.149 1 98.71 196 GLY A CA 1
ATOM 1474 C C . GLY A 1 196 ? 0.12 -3.975 2.074 1 98.71 196 GLY A C 1
ATOM 1475 O O . GLY A 1 196 ? 0.944 -4.87 1.877 1 98.71 196 GLY A O 1
ATOM 1476 N N . HIS A 1 197 ? -0.711 -3.978 3.056 1 98.44 197 HIS A N 1
ATOM 1477 C CA . HIS A 1 197 ? -0.736 -5.09 4 1 98.44 197 HIS A CA 1
ATOM 1478 C C . HIS A 1 197 ? -1.219 -6.372 3.329 1 98.44 197 HIS A C 1
ATOM 1480 O O . HIS A 1 197 ? -0.654 -7.445 3.553 1 98.44 197 HIS A O 1
ATOM 1486 N N . GLY A 1 198 ? -2.257 -6.26 2.511 1 98.67 198 GLY A N 1
ATOM 1487 C CA . GLY A 1 198 ? -2.709 -7.422 1.764 1 98.67 198 GLY A CA 1
ATOM 1488 C C . GLY A 1 198 ? -1.623 -8.038 0.902 1 98.67 198 GLY A C 1
ATOM 1489 O O . GLY A 1 198 ? -1.482 -9.261 0.851 1 98.67 198 GLY A O 1
ATOM 1490 N N . ALA A 1 199 ? -0.901 -7.203 0.227 1 98.84 199 ALA A N 1
ATOM 1491 C CA . ALA A 1 199 ? 0.22 -7.657 -0.592 1 98.84 199 ALA A CA 1
ATOM 1492 C C . ALA A 1 199 ? 1.28 -8.344 0.263 1 98.84 199 ALA A C 1
ATOM 1494 O O . ALA A 1 199 ? 1.832 -9.375 -0.13 1 98.84 199 ALA A O 1
ATOM 1495 N N . HIS A 1 200 ? 1.553 -7.768 1.403 1 98.7 200 HIS A N 1
ATOM 1496 C CA . HIS A 1 200 ? 2.534 -8.342 2.317 1 98.7 200 HIS A CA 1
ATOM 1497 C C . HIS A 1 200 ? 2.111 -9.733 2.776 1 98.7 200 HIS A C 1
ATOM 1499 O O . HIS A 1 200 ? 2.919 -10.665 2.77 1 98.7 200 HIS A O 1
ATOM 1505 N N . VAL A 1 201 ? 0.875 -9.854 3.153 1 98.74 201 VAL A N 1
ATOM 1506 C CA . VAL A 1 201 ? 0.345 -11.139 3.598 1 98.74 201 VAL A CA 1
ATOM 1507 C C . VAL A 1 201 ? 0.465 -12.165 2.473 1 98.74 201 VAL A C 1
ATOM 1509 O O . VAL A 1 201 ? 0.851 -13.312 2.709 1 98.74 201 VAL A O 1
ATOM 1512 N N . ALA A 1 202 ? 0.149 -11.757 1.255 1 98.86 202 ALA A N 1
ATOM 1513 C CA . ALA A 1 202 ? 0.27 -12.655 0.109 1 98.86 202 ALA A CA 1
ATOM 1514 C C . ALA A 1 202 ? 1.717 -13.097 -0.091 1 98.86 202 ALA A C 1
ATOM 1516 O O . ALA A 1 202 ? 1.979 -14.26 -0.406 1 98.86 202 ALA A O 1
ATOM 1517 N N . ARG A 1 203 ? 2.619 -12.214 0.042 1 98.58 203 ARG A N 1
ATOM 1518 C CA . ARG A 1 203 ? 4.027 -12.574 -0.089 1 98.58 203 ARG A CA 1
ATOM 1519 C C . ARG A 1 203 ? 4.425 -13.616 0.951 1 98.58 203 ARG A C 1
ATOM 1521 O O . ARG A 1 203 ? 5.193 -14.534 0.655 1 98.58 203 ARG A O 1
ATOM 1528 N N . CYS A 1 204 ? 3.936 -13.425 2.157 1 98.59 204 CYS A N 1
ATOM 1529 C CA . CYS A 1 204 ? 4.212 -14.398 3.208 1 98.59 204 CYS A CA 1
ATOM 1530 C C . CYS A 1 204 ? 3.596 -15.751 2.874 1 98.59 204 CYS A C 1
ATOM 1532 O O . CYS A 1 204 ? 4.219 -16.792 3.092 1 98.59 204 CYS A O 1
ATOM 1534 N N . LEU A 1 205 ? 2.381 -15.732 2.369 1 98.78 205 LEU A N 1
ATOM 1535 C CA . LEU A 1 205 ? 1.747 -16.961 1.904 1 98.78 205 LEU A CA 1
ATOM 1536 C C . LEU A 1 205 ? 2.603 -17.649 0.846 1 98.78 205 LEU A C 1
ATOM 1538 O O . LEU A 1 205 ? 2.812 -18.863 0.903 1 98.78 205 LEU A O 1
ATOM 1542 N N . LEU A 1 206 ? 3.103 -16.91 -0.114 1 98.65 206 LEU A N 1
ATOM 1543 C CA . LEU A 1 206 ? 3.919 -17.466 -1.189 1 98.65 206 LEU A CA 1
ATOM 1544 C C . LEU A 1 206 ? 5.215 -18.053 -0.639 1 98.65 206 LEU A C 1
ATOM 1546 O O . LEU A 1 206 ? 5.683 -19.09 -1.115 1 98.65 206 LEU A O 1
ATOM 1550 N N . GLU A 1 207 ? 5.782 -17.347 0.316 1 98.27 207 GLU A N 1
ATOM 1551 C CA . GLU A 1 207 ? 6.976 -17.871 0.971 1 98.27 207 GLU A CA 1
ATOM 1552 C C . GLU A 1 207 ? 6.703 -19.227 1.616 1 98.27 207 GLU A C 1
ATOM 1554 O O . GLU A 1 207 ? 7.482 -20.167 1.45 1 98.27 207 GLU A O 1
ATOM 1559 N N . ASP A 1 208 ? 5.622 -19.316 2.368 1 98.2 208 ASP A N 1
ATOM 1560 C CA . ASP A 1 208 ? 5.242 -20.569 3.014 1 98.2 208 ASP A CA 1
ATOM 1561 C C . ASP A 1 208 ? 4.962 -21.657 1.98 1 98.2 208 ASP A C 1
ATOM 1563 O O . ASP A 1 208 ? 5.366 -22.808 2.158 1 98.2 208 ASP A O 1
ATOM 1567 N N . HIS A 1 209 ? 4.26 -21.3 0.92 1 97.81 209 HIS A N 1
ATOM 1568 C CA . HIS A 1 209 ? 3.973 -22.215 -0.179 1 97.81 209 HIS A CA 1
ATOM 1569 C C . HIS A 1 209 ? 5.257 -22.787 -0.77 1 97.81 209 HIS A C 1
ATOM 1571 O O . HIS A 1 209 ? 5.364 -23.998 -0.977 1 97.81 209 HIS A O 1
ATOM 1577 N N . ARG A 1 210 ? 6.212 -21.987 -0.959 1 97.37 210 ARG A N 1
ATOM 1578 C CA . ARG A 1 210 ? 7.485 -22.408 -1.535 1 97.37 210 ARG A CA 1
ATOM 1579 C C . ARG A 1 210 ? 8.286 -23.243 -0.541 1 97.37 210 ARG A C 1
ATOM 1581 O O . ARG A 1 210 ? 8.966 -24.196 -0.929 1 97.37 210 ARG A O 1
ATOM 1588 N N . SER A 1 211 ? 8.193 -22.853 0.698 1 96.43 211 SER A N 1
ATOM 1589 C CA . SER A 1 211 ? 8.829 -23.664 1.73 1 96.43 211 SER A CA 1
ATOM 1590 C C . SER A 1 211 ? 8.269 -25.083 1.742 1 96.43 211 SER A C 1
ATOM 1592 O O . SER A 1 211 ? 9.022 -26.051 1.866 1 96.43 211 SER A O 1
ATOM 1594 N N . GLU A 1 212 ? 6.999 -25.166 1.6 1 95.12 212 GLU A N 1
ATOM 1595 C CA . GLU A 1 212 ? 6.347 -26.471 1.555 1 95.12 212 GLU A CA 1
ATOM 1596 C C . GLU A 1 212 ? 6.784 -27.264 0.327 1 95.12 212 GLU A C 1
ATOM 1598 O O . GLU A 1 212 ? 6.793 -28.497 0.348 1 95.12 212 GLU A O 1
ATOM 1603 N N . GLN A 1 213 ? 7.175 -26.574 -0.709 1 94.21 213 GLN A N 1
ATOM 1604 C CA . GLN A 1 213 ? 7.669 -27.225 -1.917 1 94.21 213 GLN A CA 1
ATOM 1605 C C . GLN A 1 213 ? 9.127 -27.648 -1.757 1 94.21 213 GLN A C 1
ATOM 1607 O O . GLN A 1 213 ? 9.69 -28.298 -2.64 1 94.21 213 GLN A O 1
ATOM 1612 N N . GLY A 1 214 ? 9.807 -27.122 -0.628 1 94.13 214 GLY A N 1
ATOM 1613 C CA . GLY A 1 214 ? 11.132 -27.634 -0.316 1 94.13 214 GLY A CA 1
ATOM 1614 C C . GLY A 1 214 ? 12.213 -26.573 -0.386 1 94.13 214 GLY A C 1
ATOM 1615 O O . GLY A 1 214 ? 13.381 -26.849 -0.101 1 94.13 214 GLY A O 1
ATOM 1616 N N . PHE A 1 215 ? 11.835 -25.329 -0.778 1 96.12 215 PHE A N 1
ATOM 1617 C CA . PHE A 1 215 ? 12.845 -24.279 -0.833 1 96.12 215 PHE A CA 1
ATOM 1618 C C . PHE A 1 215 ? 13.416 -24.004 0.553 1 96.12 215 PHE A C 1
ATOM 1620 O O . PHE A 1 215 ? 12.667 -23.762 1.502 1 96.12 215 PHE A O 1
ATOM 1627 N N . PRO A 1 216 ? 14.735 -23.971 0.667 1 92.7 216 PRO A N 1
ATOM 1628 C CA . PRO A 1 216 ? 15.331 -23.785 1.992 1 92.7 216 PRO A CA 1
ATOM 1629 C C . PRO A 1 216 ? 15.608 -22.318 2.312 1 92.7 216 PRO A C 1
ATOM 1631 O O . PRO A 1 216 ? 15.988 -21.549 1.425 1 92.7 216 PRO A O 1
ATOM 1634 N N . GLY A 1 217 ? 15.444 -21.936 3.505 1 90.13 217 GLY A N 1
ATOM 1635 C CA . GLY A 1 217 ? 15.861 -20.644 4.026 1 90.13 217 GLY A CA 1
ATOM 1636 C C . GLY A 1 217 ? 15.328 -19.475 3.219 1 90.13 217 GLY A C 1
ATOM 1637 O O . GLY A 1 217 ? 14.131 -19.406 2.932 1 90.13 217 GLY A O 1
ATOM 1638 N N . ASP A 1 218 ? 16.216 -18.601 2.828 1 90.45 218 ASP A N 1
ATOM 1639 C CA . ASP A 1 218 ? 15.871 -17.344 2.171 1 90.45 218 ASP A CA 1
ATOM 1640 C C . ASP A 1 218 ? 15.437 -17.581 0.726 1 90.45 218 ASP A C 1
ATOM 1642 O O . ASP A 1 218 ? 14.859 -16.696 0.093 1 90.45 218 ASP A O 1
ATOM 1646 N N . LEU A 1 219 ? 15.702 -18.774 0.239 1 95.05 219 LEU A N 1
ATOM 1647 C CA . LEU A 1 219 ? 15.315 -19.097 -1.13 1 95.05 219 LEU A CA 1
ATOM 1648 C C . LEU A 1 219 ? 13.801 -19.242 -1.247 1 95.05 219 LEU A C 1
ATOM 1650 O O . LEU A 1 219 ? 13.257 -19.247 -2.353 1 95.05 219 LEU A O 1
ATOM 1654 N N . ALA A 1 220 ? 13.097 -19.296 -0.125 1 96.21 220 ALA A N 1
ATOM 1655 C CA . ALA A 1 220 ? 11.644 -19.442 -0.123 1 96.21 220 ALA A CA 1
ATOM 1656 C C . ALA A 1 220 ? 10.957 -18.1 -0.365 1 96.21 220 ALA A C 1
ATOM 1658 O O . ALA A 1 220 ? 9.801 -18.056 -0.79 1 96.21 220 ALA A O 1
ATOM 1659 N N . ALA A 1 221 ? 11.627 -17.019 -0.071 1 95.55 221 ALA A N 1
ATOM 1660 C CA . ALA A 1 221 ? 11.05 -15.698 -0.307 1 95.55 221 ALA A CA 1
ATOM 1661 C C . ALA A 1 221 ? 10.886 -15.43 -1.8 1 95.55 221 ALA A C 1
ATOM 1663 O O . ALA A 1 221 ? 11.764 -15.769 -2.597 1 95.55 221 ALA A O 1
ATOM 1664 N N . HIS A 1 222 ? 9.782 -14.906 -2.165 1 94.64 222 HIS A N 1
ATOM 1665 C CA . HIS A 1 222 ? 9.504 -14.587 -3.561 1 94.64 222 HIS A CA 1
ATOM 1666 C C . HIS A 1 222 ? 9.382 -13.081 -3.767 1 94.64 222 HIS A C 1
ATOM 1668 O O . HIS A 1 222 ? 8.654 -12.406 -3.036 1 94.64 222 HIS A O 1
ATOM 1674 N N . TYR A 1 223 ? 10.05 -12.59 -4.68 1 92.71 223 TYR A N 1
ATOM 1675 C CA . TYR A 1 223 ? 9.97 -11.19 -5.082 1 92.71 223 TYR A CA 1
ATOM 1676 C C . TYR A 1 223 ? 9.42 -11.06 -6.497 1 92.71 223 TYR A C 1
ATOM 1678 O O . TYR A 1 223 ? 10.041 -11.522 -7.456 1 92.71 223 TYR A O 1
ATOM 1686 N N . ASP A 1 224 ? 8.26 -10.53 -6.599 1 94.84 224 ASP A N 1
ATOM 1687 C CA . ASP A 1 224 ? 7.62 -10.268 -7.884 1 94.84 224 ASP A CA 1
ATOM 1688 C C . ASP A 1 224 ? 8.191 -9.01 -8.535 1 94.84 224 ASP A C 1
ATOM 1690 O O . ASP A 1 224 ? 7.604 -7.931 -8.433 1 94.84 224 ASP A O 1
ATOM 1694 N N . TRP A 1 225 ? 9.291 -9.21 -9.16 1 92.87 225 TRP A N 1
ATOM 1695 C CA . TRP A 1 225 ? 10.12 -8.109 -9.639 1 92.87 225 TRP A CA 1
ATOM 1696 C C . TRP A 1 225 ? 10.585 -8.36 -11.07 1 92.87 225 TRP A C 1
ATOM 1698 O O . TRP A 1 225 ? 11.349 -9.293 -11.326 1 92.87 225 TRP A O 1
ATOM 1708 N N . LEU A 1 226 ? 10.123 -7.5 -12.029 1 97.45 226 LEU A N 1
ATOM 1709 C CA . LEU A 1 226 ? 10.583 -7.611 -13.409 1 97.45 226 LEU A CA 1
ATOM 1710 C C . LEU A 1 226 ? 11.91 -6.885 -13.6 1 97.45 226 LEU A C 1
ATOM 1712 O O . LEU A 1 226 ? 12.082 -5.761 -13.122 1 97.45 226 LEU A O 1
ATOM 1716 N N . ARG A 1 227 ? 12.807 -7.459 -14.285 1 96.55 227 ARG A N 1
ATOM 1717 C CA . ARG A 1 227 ? 14.176 -6.964 -14.386 1 96.55 227 ARG A CA 1
ATOM 1718 C C . ARG A 1 227 ? 14.516 -6.583 -15.823 1 96.55 227 ARG A C 1
ATOM 1720 O O . ARG A 1 227 ? 14.105 -7.264 -16.765 1 96.55 227 ARG A O 1
ATOM 1727 N N . PRO A 1 228 ? 15.247 -5.491 -15.955 1 96.76 228 PRO A N 1
ATOM 1728 C CA . PRO A 1 228 ? 15.714 -5.169 -17.305 1 96.76 228 PRO A CA 1
ATOM 1729 C C . PRO A 1 228 ? 16.703 -6.198 -17.848 1 96.76 228 PRO A C 1
ATOM 1731 O O . PRO A 1 228 ? 17.442 -6.816 -17.078 1 96.76 228 PRO A O 1
ATOM 1734 N N . ASP A 1 229 ? 16.761 -6.301 -19.071 1 95.85 229 ASP A N 1
ATOM 1735 C CA . ASP A 1 229 ? 17.603 -7.272 -19.762 1 95.85 229 ASP A CA 1
ATOM 1736 C C . ASP A 1 229 ? 19.075 -7.073 -19.408 1 95.85 229 ASP A C 1
ATOM 1738 O O . ASP A 1 229 ? 19.856 -8.026 -19.417 1 95.85 229 ASP A O 1
ATOM 1742 N N . SER A 1 230 ? 19.423 -5.873 -19.027 1 94.24 230 SER A N 1
ATOM 1743 C CA . SER A 1 230 ? 20.808 -5.533 -18.715 1 94.24 230 SER A CA 1
ATOM 1744 C C . SER A 1 230 ? 21.298 -6.287 -17.484 1 94.24 230 SER A C 1
ATOM 1746 O O . SER A 1 230 ? 22.503 -6.477 -17.305 1 94.24 230 SER A O 1
ATOM 1748 N N . GLU A 1 231 ? 20.447 -6.77 -16.662 1 93.31 231 GLU A N 1
ATOM 1749 C CA . GLU A 1 231 ? 20.821 -7.514 -15.463 1 93.31 231 GLU A CA 1
ATOM 1750 C C . GLU A 1 231 ? 21.202 -8.952 -15.803 1 93.31 231 GLU A C 1
ATOM 1752 O O . GLU A 1 231 ? 21.753 -9.669 -14.965 1 93.31 231 GLU A O 1
ATOM 1757 N N . PHE A 1 232 ? 20.9 -9.312 -16.983 1 94.87 232 PHE A N 1
ATOM 1758 C CA . PHE A 1 232 ? 21.191 -10.67 -17.424 1 94.87 232 PHE A CA 1
ATOM 1759 C C . PHE A 1 232 ? 22.301 -10.674 -18.469 1 94.87 232 PHE A C 1
ATOM 1761 O O . PHE A 1 232 ? 22.257 -11.45 -19.426 1 94.87 232 PHE A O 1
ATOM 1768 N N . GLN A 1 233 ? 23.189 -9.78 -18.393 1 93.62 233 GLN A N 1
ATOM 1769 C CA . GLN A 1 233 ? 24.33 -9.7 -19.3 1 93.62 233 GLN A CA 1
ATOM 1770 C C . GLN A 1 233 ? 25.621 -10.107 -18.596 1 93.62 233 GLN A C 1
ATOM 1772 O O . GLN A 1 233 ? 25.66 -10.207 -17.367 1 93.62 233 GLN A O 1
ATOM 1777 N N . GLY A 1 234 ? 26.671 -10.416 -19.355 1 93.54 234 GLY A N 1
ATOM 1778 C CA . GLY A 1 234 ? 27.927 -10.877 -18.785 1 93.54 234 GLY A CA 1
ATOM 1779 C C . GLY A 1 234 ? 27.819 -12.239 -18.127 1 93.54 234 GLY A C 1
ATOM 1780 O O . GLY A 1 234 ? 27.288 -13.181 -18.719 1 93.54 234 GLY A O 1
ATOM 1781 N N . GLU A 1 235 ? 28.286 -12.296 -16.857 1 92.57 235 GLU A N 1
ATOM 1782 C CA . GLU A 1 235 ? 28.286 -13.585 -16.172 1 92.57 235 GLU A CA 1
ATOM 1783 C C . GLU A 1 235 ? 26.866 -14.028 -15.83 1 92.57 235 GLU A C 1
ATOM 1785 O O . GLU A 1 235 ? 26.584 -15.225 -15.758 1 92.57 235 GLU A O 1
ATOM 1790 N N . TRP A 1 236 ? 25.987 -13.137 -15.771 1 92.4 236 TRP A N 1
ATOM 1791 C CA . TRP A 1 236 ? 24.631 -13.449 -15.334 1 92.4 236 TRP A CA 1
ATOM 1792 C C . TRP A 1 236 ? 23.768 -13.892 -16.51 1 92.4 236 TRP A C 1
ATOM 1794 O O . TRP A 1 236 ? 22.586 -14.2 -16.34 1 92.4 236 TRP A O 1
ATOM 1804 N N . SER A 1 237 ? 24.375 -13.887 -17.646 1 92.43 237 SER A N 1
ATOM 1805 C CA . SER A 1 237 ? 23.689 -14.441 -18.809 1 92.43 237 SER A CA 1
ATOM 1806 C C . SER A 1 237 ? 23.768 -15.964 -18.824 1 92.43 237 SER A C 1
ATOM 1808 O O . SER A 1 237 ? 22.999 -16.623 -19.526 1 92.43 237 SER A O 1
ATOM 1810 N N . ASP A 1 238 ? 24.733 -16.446 -18.053 1 92.57 238 ASP A N 1
ATOM 1811 C CA . ASP A 1 238 ? 25.017 -17.877 -18.016 1 92.57 238 ASP A CA 1
ATOM 1812 C C . ASP A 1 238 ? 24.279 -18.553 -16.862 1 92.57 238 ASP A C 1
ATOM 1814 O O . ASP A 1 238 ? 24.44 -18.165 -15.703 1 92.57 238 ASP A O 1
ATOM 1818 N N . ARG A 1 239 ? 23.581 -19.554 -17.107 1 93.87 239 ARG A N 1
ATOM 1819 C CA . ARG A 1 239 ? 22.843 -20.295 -16.089 1 93.87 239 ARG A CA 1
ATOM 1820 C C . ARG A 1 239 ? 23.789 -20.887 -15.05 1 93.87 239 ARG A C 1
ATOM 1822 O O . ARG A 1 239 ? 23.413 -21.062 -13.889 1 93.87 239 ARG A O 1
ATOM 1829 N N . ASP A 1 240 ? 25.02 -21.184 -15.453 1 95.24 240 ASP A N 1
ATOM 1830 C CA . ASP A 1 240 ? 25.992 -21.763 -14.532 1 95.24 240 ASP A CA 1
ATOM 1831 C C . ASP A 1 240 ? 26.272 -20.82 -13.364 1 95.24 240 ASP A C 1
ATOM 1833 O O . ASP A 1 240 ? 26.496 -21.268 -12.237 1 95.24 240 ASP A O 1
ATOM 1837 N N . ARG A 1 241 ? 26.312 -19.598 -13.749 1 95.49 241 ARG A N 1
ATOM 1838 C CA . ARG A 1 241 ? 26.506 -18.611 -12.692 1 95.49 241 ARG A CA 1
ATOM 1839 C C . ARG A 1 241 ? 25.359 -18.651 -11.688 1 95.49 241 ARG A C 1
ATOM 1841 O O . ARG A 1 241 ? 25.58 -18.54 -10.48 1 95.49 241 ARG A O 1
ATOM 1848 N N . TRP A 1 242 ? 24.178 -18.813 -12.142 1 95.77 242 TRP A N 1
ATOM 1849 C CA . TRP A 1 242 ? 23.004 -18.917 -11.282 1 95.77 242 TRP A CA 1
ATOM 1850 C C . TRP A 1 242 ? 23.045 -20.198 -10.456 1 95.77 242 TRP A C 1
ATOM 1852 O O . TRP A 1 242 ? 22.612 -20.215 -9.302 1 95.77 242 TRP A O 1
ATOM 1862 N N . HIS A 1 243 ? 23.536 -21.269 -11.017 1 96.51 243 HIS A N 1
ATOM 1863 C CA . HIS A 1 243 ? 23.709 -22.511 -10.273 1 96.51 243 HIS A CA 1
ATOM 1864 C C . HIS A 1 243 ? 24.594 -22.302 -9.049 1 96.51 243 HIS A C 1
ATOM 1866 O O . HIS A 1 243 ? 24.234 -22.704 -7.941 1 96.51 243 HIS A O 1
ATOM 1872 N N . GLU A 1 244 ? 25.656 -21.636 -9.355 1 95.24 244 GLU A N 1
ATOM 1873 C CA . GLU A 1 244 ? 26.603 -21.368 -8.277 1 95.24 244 GLU A CA 1
ATOM 1874 C C . GLU A 1 244 ? 25.979 -20.482 -7.202 1 95.24 244 GLU A C 1
ATOM 1876 O O . GLU A 1 244 ? 26.139 -20.74 -6.007 1 95.24 244 GLU A O 1
ATOM 1881 N N . TRP A 1 245 ? 25.368 -19.489 -7.7 1 94.63 245 TRP A N 1
ATOM 1882 C CA . TRP A 1 245 ? 24.728 -18.564 -6.77 1 94.63 245 TRP A CA 1
ATOM 1883 C C . TRP A 1 245 ? 23.708 -19.287 -5.897 1 94.63 245 TRP A C 1
ATOM 1885 O O . TRP A 1 245 ? 23.717 -19.145 -4.672 1 94.63 245 TRP A O 1
ATOM 1895 N N . PHE A 1 246 ? 22.829 -20.069 -6.498 1 95.24 246 PHE A N 1
ATOM 1896 C CA . PHE A 1 246 ? 21.782 -20.801 -5.796 1 95.24 246 PHE A CA 1
ATOM 1897 C C . PHE A 1 246 ? 22.381 -21.729 -4.746 1 95.24 246 PHE A C 1
ATOM 1899 O O . PHE A 1 246 ? 21.927 -21.755 -3.601 1 95.24 246 PHE A O 1
ATOM 1906 N N . ASP A 1 247 ? 23.383 -22.424 -5.102 1 93.17 247 ASP A N 1
ATOM 1907 C CA . ASP A 1 247 ? 24.016 -23.387 -4.206 1 93.17 247 ASP A CA 1
ATOM 1908 C C . ASP A 1 247 ? 24.633 -22.688 -2.996 1 93.17 247 ASP A C 1
ATOM 1910 O O . ASP A 1 247 ? 24.62 -23.228 -1.888 1 93.17 247 ASP A O 1
ATOM 1914 N N . ASN A 1 248 ? 25.097 -21.518 -3.279 1 92.85 248 ASN A N 1
ATOM 1915 C CA . ASN A 1 248 ? 25.722 -20.751 -2.206 1 92.85 248 ASN A CA 1
ATOM 1916 C C . ASN A 1 248 ? 24.687 -20.223 -1.217 1 92.85 248 ASN A C 1
ATOM 1918 O O . ASN A 1 248 ? 25.036 -19.796 -0.115 1 92.85 248 ASN A O 1
ATOM 1922 N N . GLN A 1 249 ? 23.428 -20.231 -1.611 1 91.75 249 GLN A N 1
ATOM 1923 C CA . GLN A 1 249 ? 22.37 -19.717 -0.747 1 91.75 249 GLN A CA 1
ATOM 1924 C C . GLN A 1 249 ? 21.807 -20.818 0.147 1 91.75 249 GLN A C 1
ATOM 1926 O O . GLN A 1 249 ? 21.078 -20.538 1.101 1 91.75 249 GLN A O 1
ATOM 1931 N N . ILE A 1 250 ? 22.13 -22.048 -0.118 1 91.84 250 ILE A N 1
ATOM 1932 C CA . ILE A 1 250 ? 21.614 -23.165 0.666 1 91.84 250 ILE A CA 1
ATOM 1933 C C . ILE A 1 250 ? 22.297 -23.197 2.032 1 91.84 250 ILE A C 1
ATOM 1935 O O . ILE A 1 250 ? 23.526 -23.252 2.117 1 91.84 250 ILE A O 1
ATOM 1939 N N . PRO A 1 251 ? 21.482 -23.163 3.001 1 88.74 251 PRO A N 1
ATOM 1940 C CA . PRO A 1 251 ? 22.1 -23.254 4.326 1 88.74 251 PRO A CA 1
ATOM 1941 C C . PRO A 1 251 ? 22.89 -24.546 4.521 1 88.74 251 PRO A C 1
ATOM 1943 O O . PRO A 1 251 ? 22.511 -25.593 3.988 1 88.74 251 PRO A O 1
ATOM 1946 N N . ASN A 1 252 ? 23.876 -24.533 5.35 1 83.25 252 ASN A N 1
ATOM 1947 C CA . ASN A 1 252 ? 24.781 -25.658 5.56 1 83.25 252 ASN A CA 1
ATOM 1948 C C . ASN A 1 252 ? 24.064 -26.842 6.203 1 83.25 252 ASN A C 1
ATOM 1950 O O . ASN A 1 252 ? 24.421 -27.996 5.96 1 83.25 252 ASN A O 1
ATOM 1954 N N . ASP A 1 253 ? 23.082 -26.613 6.967 1 83.16 253 ASP A N 1
ATOM 1955 C CA . ASP A 1 253 ? 22.425 -27.667 7.734 1 83.16 253 ASP A CA 1
ATOM 1956 C C . ASP A 1 253 ? 21.175 -28.17 7.016 1 83.16 253 ASP A C 1
ATOM 1958 O O . ASP A 1 253 ? 20.336 -28.844 7.617 1 83.16 253 ASP A O 1
ATOM 1962 N N . THR A 1 254 ? 21.105 -27.902 5.732 1 80.91 254 THR A N 1
ATOM 1963 C CA . THR A 1 254 ? 19.906 -28.297 5.002 1 80.91 254 THR A CA 1
ATOM 1964 C C . THR A 1 254 ? 20.002 -29.752 4.552 1 80.91 254 THR A C 1
ATOM 1966 O O . THR A 1 254 ? 21.007 -30.162 3.967 1 80.91 254 THR A O 1
ATOM 1969 N N . ASP A 1 255 ? 19.02 -30.573 4.993 1 83.82 255 ASP A N 1
ATOM 1970 C CA . ASP A 1 255 ? 18.946 -31.984 4.628 1 83.82 255 ASP A CA 1
ATOM 1971 C C . ASP A 1 255 ? 17.965 -32.203 3.478 1 83.82 255 ASP A C 1
ATOM 1973 O O . ASP A 1 255 ? 16.87 -32.732 3.681 1 83.82 255 ASP A O 1
ATOM 1977 N N . ILE A 1 256 ? 18.318 -31.726 2.305 1 86.46 256 ILE A N 1
ATOM 1978 C CA . ILE A 1 256 ? 17.492 -31.908 1.117 1 86.46 256 ILE A CA 1
ATOM 1979 C C . ILE A 1 256 ? 18.202 -32.832 0.13 1 86.46 256 ILE A C 1
ATOM 1981 O O . ILE A 1 256 ? 19.409 -32.708 -0.087 1 86.46 256 ILE A O 1
ATOM 1985 N N . ALA A 1 257 ? 17.414 -33.761 -0.365 1 89.73 257 ALA A N 1
ATOM 1986 C CA . ALA A 1 257 ? 17.962 -34.697 -1.342 1 89.73 257 ALA A CA 1
ATOM 1987 C C . ALA A 1 257 ? 18.513 -33.96 -2.56 1 89.73 257 ALA A C 1
ATOM 1989 O O . ALA A 1 257 ? 17.947 -32.953 -2.992 1 89.73 257 ALA A O 1
ATOM 1990 N N . ASP A 1 258 ? 19.545 -34.502 -3.15 1 87.56 258 ASP A N 1
ATOM 1991 C CA . ASP A 1 258 ? 20.256 -33.863 -4.253 1 87.56 258 ASP A CA 1
ATOM 1992 C C . ASP A 1 258 ? 19.334 -33.649 -5.451 1 87.56 258 ASP A C 1
ATOM 1994 O O . ASP A 1 258 ? 19.377 -32.598 -6.094 1 87.56 258 ASP A O 1
ATOM 1998 N N . ASP A 1 259 ? 18.542 -34.655 -5.688 1 90.95 259 ASP A N 1
ATOM 1999 C CA . ASP A 1 259 ? 17.635 -34.546 -6.827 1 90.95 259 ASP A CA 1
ATOM 2000 C C . ASP A 1 259 ? 16.627 -33.419 -6.62 1 90.95 259 ASP A C 1
ATOM 2002 O O . ASP A 1 259 ? 16.291 -32.698 -7.563 1 90.95 259 ASP A O 1
ATOM 2006 N N . THR A 1 260 ? 16.211 -33.278 -5.415 1 92.18 260 THR A N 1
ATOM 2007 C CA . THR A 1 260 ? 15.269 -32.218 -5.074 1 92.18 260 THR A CA 1
ATOM 2008 C C . THR A 1 260 ? 15.924 -30.847 -5.216 1 92.18 260 THR A C 1
ATOM 2010 O O . THR A 1 260 ? 15.321 -29.918 -5.758 1 92.18 260 THR A O 1
ATOM 2013 N N . VAL A 1 261 ? 17.139 -30.761 -4.812 1 92.85 261 VAL A N 1
ATOM 2014 C CA . VAL A 1 261 ? 17.879 -29.507 -4.909 1 92.85 261 VAL A CA 1
ATOM 2015 C C . VAL A 1 261 ? 18.03 -29.108 -6.375 1 92.85 261 VAL A C 1
ATOM 2017 O O . VAL A 1 261 ? 17.876 -27.935 -6.725 1 92.85 261 VAL A O 1
ATOM 2020 N N . THR A 1 262 ? 18.33 -30.076 -7.218 1 94.73 262 THR A N 1
ATOM 2021 C CA . THR A 1 262 ? 18.496 -29.809 -8.642 1 94.73 262 THR A CA 1
ATOM 2022 C C . THR A 1 262 ? 17.2 -29.275 -9.246 1 94.73 262 THR A C 1
ATOM 2024 O O . THR A 1 262 ? 17.215 -28.291 -9.989 1 94.73 262 THR A O 1
ATOM 2027 N N . ASP A 1 263 ? 16.144 -29.92 -8.899 1 96.49 263 ASP A N 1
ATOM 2028 C CA . ASP A 1 263 ? 14.847 -29.497 -9.419 1 96.49 263 ASP A CA 1
ATOM 2029 C C . ASP A 1 263 ? 14.501 -28.086 -8.948 1 96.49 263 ASP A C 1
ATOM 2031 O O . ASP A 1 263 ? 14.027 -27.263 -9.734 1 96.49 263 ASP A O 1
ATOM 2035 N N . LEU A 1 264 ? 14.683 -27.822 -7.662 1 96.42 264 LEU A N 1
ATOM 2036 C CA . LEU A 1 264 ? 14.401 -26.508 -7.095 1 96.42 264 LEU A CA 1
ATOM 2037 C C . LEU A 1 264 ? 15.282 -25.439 -7.735 1 96.42 264 LEU A C 1
ATOM 2039 O O . LEU A 1 264 ? 14.809 -24.344 -8.047 1 96.42 264 LEU A O 1
ATOM 2043 N N . ARG A 1 265 ? 16.499 -25.747 -7.907 1 96.77 265 ARG A N 1
ATOM 2044 C CA . ARG A 1 265 ? 17.452 -24.835 -8.531 1 96.77 265 ARG A CA 1
ATOM 2045 C C . ARG A 1 265 ? 17.009 -24.461 -9.942 1 96.77 265 ARG A C 1
ATOM 2047 O O . ARG A 1 265 ? 16.969 -23.28 -10.293 1 96.77 265 ARG A O 1
ATOM 2054 N N . GLU A 1 266 ? 16.648 -25.465 -10.752 1 97.09 266 GLU A N 1
ATOM 2055 C CA . GLU A 1 266 ? 16.228 -25.201 -12.125 1 97.09 266 GLU A CA 1
ATOM 2056 C C . GLU A 1 266 ? 14.948 -24.37 -12.16 1 97.09 266 GLU A C 1
ATOM 2058 O O . GLU A 1 266 ? 14.818 -23.455 -12.976 1 97.09 266 GLU A O 1
ATOM 2063 N N . SER A 1 267 ? 14.078 -24.737 -11.275 1 96.55 267 SER A N 1
ATOM 2064 C CA . SER A 1 267 ? 12.836 -23.975 -11.199 1 96.55 267 SER A CA 1
ATOM 2065 C C . SER A 1 267 ? 13.1 -22.524 -10.813 1 96.55 267 SER A C 1
ATOM 2067 O O . SER A 1 267 ? 12.492 -21.607 -11.37 1 96.55 267 SER A O 1
ATOM 2069 N N . TYR A 1 268 ? 13.963 -22.367 -9.865 1 96.65 268 TYR A N 1
ATOM 2070 C CA . TYR A 1 268 ? 14.337 -21.029 -9.422 1 96.65 268 TYR A CA 1
ATOM 2071 C C . TYR A 1 268 ? 14.93 -20.221 -10.57 1 96.65 268 TYR A C 1
ATOM 2073 O O . TYR A 1 268 ? 14.549 -19.068 -10.788 1 96.65 268 TYR A O 1
ATOM 2081 N N . ILE A 1 269 ? 15.821 -20.803 -11.304 1 96.67 269 ILE A N 1
ATOM 2082 C CA . ILE A 1 269 ? 16.532 -20.129 -12.384 1 96.67 269 ILE A CA 1
ATOM 2083 C C . ILE A 1 269 ? 15.567 -19.829 -13.529 1 96.67 269 ILE A C 1
ATOM 2085 O O . ILE A 1 269 ? 15.596 -18.738 -14.104 1 96.67 269 ILE A O 1
ATOM 2089 N N . ASP A 1 270 ? 14.708 -20.803 -13.868 1 96.73 270 ASP A N 1
ATOM 2090 C CA . ASP A 1 270 ? 13.698 -20.575 -14.897 1 96.73 270 ASP A CA 1
ATOM 2091 C C . ASP A 1 270 ? 12.843 -19.354 -14.566 1 96.73 270 ASP A C 1
ATOM 2093 O O . ASP A 1 270 ? 12.609 -18.502 -15.426 1 96.73 270 ASP A O 1
ATOM 2097 N N . ARG A 1 271 ? 12.444 -19.236 -13.395 1 95.66 271 ARG A N 1
ATOM 2098 C CA . ARG A 1 271 ? 11.6 -18.12 -12.978 1 95.66 271 ARG A CA 1
ATOM 2099 C C . ARG A 1 271 ? 12.365 -16.802 -13.04 1 95.66 271 ARG A C 1
ATOM 2101 O O . ARG A 1 271 ? 11.822 -15.783 -13.47 1 95.66 271 ARG A O 1
ATOM 2108 N N . ALA A 1 272 ? 13.606 -16.822 -12.566 1 94.95 272 ALA A N 1
ATOM 2109 C CA . ALA A 1 272 ? 14.424 -15.616 -12.653 1 94.95 272 ALA A CA 1
ATOM 2110 C C . ALA A 1 272 ? 14.503 -15.108 -14.09 1 94.95 272 ALA A C 1
ATOM 2112 O O . ALA A 1 272 ? 14.325 -13.915 -14.344 1 94.95 272 ALA A O 1
ATOM 2113 N N . PHE A 1 273 ? 14.71 -15.978 -14.987 1 95.92 273 PHE A N 1
ATOM 2114 C CA . PHE A 1 273 ? 14.859 -15.587 -16.384 1 95.92 273 PHE A CA 1
ATOM 2115 C C . PHE A 1 273 ? 13.529 -15.119 -16.961 1 95.92 273 PHE A C 1
ATOM 2117 O O . PHE A 1 273 ? 13.498 -14.282 -17.866 1 95.92 273 PHE A O 1
ATOM 2124 N N . GLU A 1 274 ? 12.436 -15.66 -16.415 1 95.95 274 GLU A N 1
ATOM 2125 C CA . GLU A 1 274 ? 11.109 -15.245 -16.862 1 95.95 274 GLU A CA 1
ATOM 2126 C C . GLU A 1 274 ? 10.828 -13.794 -16.483 1 95.95 274 GLU A C 1
ATOM 2128 O O . GLU A 1 274 ? 9.93 -13.163 -17.045 1 95.95 274 GLU A O 1
ATOM 2133 N N . THR A 1 275 ? 11.534 -13.237 -15.535 1 96.66 275 THR A N 1
ATOM 2134 C CA . THR A 1 275 ? 11.318 -11.861 -15.1 1 96.66 275 THR A CA 1
ATOM 2135 C C . THR A 1 275 ? 11.985 -10.879 -16.06 1 96.66 275 THR A C 1
ATOM 2137 O O . THR A 1 275 ? 11.72 -9.677 -16.009 1 96.66 275 THR A O 1
ATOM 2140 N N . ARG A 1 276 ? 12.904 -11.351 -16.899 1 97.18 276 ARG A N 1
ATOM 2141 C CA . ARG A 1 276 ? 13.673 -10.517 -17.817 1 97.18 276 ARG A CA 1
ATOM 2142 C C . ARG A 1 276 ? 12.759 -9.813 -18.814 1 97.18 276 ARG A C 1
ATOM 2144 O O . ARG A 1 276 ? 11.879 -10.44 -19.407 1 97.18 276 ARG A O 1
ATOM 2151 N N . ARG A 1 277 ? 13.06 -8.516 -19.03 1 98.1 277 ARG A N 1
ATOM 2152 C CA . ARG A 1 277 ? 12.33 -7.721 -20.012 1 98.1 277 ARG A CA 1
ATOM 2153 C C . ARG A 1 277 ? 13.287 -6.913 -20.882 1 98.1 277 ARG A C 1
ATOM 2155 O O . ARG A 1 277 ? 14.179 -6.235 -20.369 1 98.1 277 ARG A O 1
ATOM 2162 N N . THR A 1 278 ? 13.068 -6.97 -22.167 1 97.69 278 THR A N 1
ATOM 2163 C CA . THR A 1 278 ? 13.793 -6.1 -23.087 1 97.69 278 THR A CA 1
ATOM 2164 C C . THR A 1 278 ? 13.163 -4.711 -23.126 1 97.69 278 THR A C 1
ATOM 2166 O O . THR A 1 278 ? 12.028 -4.525 -22.683 1 97.69 278 THR A O 1
ATOM 2169 N N . ASP A 1 279 ? 13.907 -3.806 -23.684 1 96.97 279 ASP A N 1
ATOM 2170 C CA . ASP A 1 279 ? 13.376 -2.455 -23.838 1 96.97 279 ASP A CA 1
ATOM 2171 C C . ASP A 1 279 ? 12.099 -2.459 -24.675 1 96.97 279 ASP A C 1
ATOM 2173 O O . ASP A 1 279 ? 11.154 -1.724 -24.38 1 96.97 279 ASP A O 1
ATOM 2177 N N . ALA A 1 280 ? 12.123 -3.265 -25.689 1 97.86 280 ALA A N 1
ATOM 2178 C CA . ALA A 1 280 ? 10.963 -3.346 -26.573 1 97.86 280 ALA A CA 1
ATOM 2179 C C . ALA A 1 280 ? 9.746 -3.893 -25.832 1 97.86 280 ALA A C 1
ATOM 2181 O O . ALA A 1 280 ? 8.629 -3.402 -26.014 1 97.86 280 ALA A O 1
ATOM 2182 N N . GLU A 1 281 ? 9.966 -4.883 -25.01 1 97.97 281 GLU A N 1
ATOM 2183 C CA . GLU A 1 281 ? 8.881 -5.463 -24.225 1 97.97 281 GLU A CA 1
ATOM 2184 C C . GLU A 1 281 ? 8.334 -4.46 -23.213 1 97.97 281 GLU A C 1
ATOM 2186 O O . GLU A 1 281 ? 7.128 -4.419 -22.96 1 97.97 281 GLU A O 1
ATOM 2191 N N . VAL A 1 282 ? 9.175 -3.681 -22.637 1 97.89 282 VAL A N 1
ATOM 2192 C CA . VAL A 1 282 ? 8.771 -2.657 -21.68 1 97.89 282 VAL A CA 1
ATOM 2193 C C . VAL A 1 282 ? 7.946 -1.585 -22.387 1 97.89 282 VAL A C 1
ATOM 2195 O O . VAL A 1 282 ? 6.911 -1.15 -21.875 1 97.89 282 VAL A O 1
ATOM 2198 N N . GLU A 1 283 ? 8.408 -1.184 -23.502 1 96.71 283 GLU A N 1
ATOM 2199 C CA . GLU A 1 283 ? 7.671 -0.191 -24.278 1 96.71 283 GLU A CA 1
ATOM 2200 C C . GLU A 1 283 ? 6.272 -0.69 -24.627 1 96.71 283 GLU A C 1
ATOM 2202 O O . GLU A 1 283 ? 5.295 0.051 -24.504 1 96.71 283 GLU A O 1
ATOM 2207 N N . GLU A 1 284 ? 6.213 -1.939 -25.069 1 97.23 284 GLU A N 1
ATOM 2208 C CA . GLU A 1 284 ? 4.922 -2.544 -25.383 1 97.23 284 GLU A CA 1
ATOM 2209 C C . GLU A 1 284 ? 4.038 -2.634 -24.142 1 97.23 284 GLU A C 1
ATOM 2211 O O . GLU A 1 284 ? 2.837 -2.364 -24.207 1 97.23 284 GLU A O 1
ATOM 2216 N N . ALA A 1 285 ? 4.609 -2.954 -23.046 1 97.69 285 ALA A N 1
ATOM 2217 C CA . ALA A 1 285 ? 3.872 -3.065 -21.79 1 97.69 285 ALA A CA 1
ATOM 2218 C C . ALA A 1 285 ? 3.338 -1.707 -21.345 1 97.69 285 ALA A C 1
ATOM 2220 O O . ALA A 1 285 ? 2.219 -1.609 -20.835 1 97.69 285 ALA A O 1
ATOM 2221 N N . GLU A 1 286 ? 4.136 -0.723 -21.518 1 97.21 286 GLU A N 1
ATOM 2222 C CA . GLU A 1 286 ? 3.714 0.623 -21.141 1 97.21 286 GLU A CA 1
ATOM 2223 C C . GLU A 1 286 ? 2.508 1.072 -21.961 1 97.21 286 GLU A C 1
ATOM 2225 O O . GLU A 1 286 ? 1.558 1.641 -21.418 1 97.21 286 GLU A O 1
ATOM 2230 N N . SER A 1 287 ? 2.582 0.789 -23.224 1 96.12 287 SER A N 1
ATOM 2231 C CA . SER A 1 287 ? 1.463 1.131 -24.095 1 96.12 287 SER A CA 1
ATOM 2232 C C . SER A 1 287 ? 0.202 0.369 -23.7 1 96.12 287 SER A C 1
ATOM 2234 O O . SER A 1 287 ? -0.877 0.956 -23.597 1 96.12 287 SER A O 1
ATOM 2236 N N . ARG A 1 288 ? 0.341 -0.87 -23.487 1 97.36 288 ARG A N 1
ATOM 2237 C CA . ARG A 1 288 ? -0.792 -1.698 -23.085 1 97.36 288 ARG A CA 1
ATOM 2238 C C . ARG A 1 288 ? -1.348 -1.249 -21.738 1 97.36 288 ARG A C 1
ATOM 2240 O O . ARG A 1 288 ? -2.565 -1.186 -21.552 1 97.36 288 ARG A O 1
ATOM 2247 N N . GLY A 1 289 ? -0.41 -0.991 -20.782 1 98.24 289 GLY A N 1
ATOM 2248 C CA . GLY A 1 289 ? -0.834 -0.528 -19.47 1 98.24 289 GLY A CA 1
ATOM 2249 C C . GLY A 1 289 ? -1.671 0.735 -19.524 1 98.24 289 GLY A C 1
ATOM 2250 O O . GLY A 1 289 ? -2.697 0.836 -18.848 1 98.24 289 GLY A O 1
ATOM 2251 N N . LEU A 1 290 ? -1.279 1.677 -20.316 1 98 290 LEU A N 1
ATOM 2252 C CA . LEU A 1 290 ? -2.01 2.932 -20.445 1 98 290 LEU A CA 1
ATOM 2253 C C . LEU A 1 290 ? -3.369 2.705 -21.099 1 98 290 LEU A C 1
ATOM 2255 O O . LEU A 1 290 ? -4.371 3.285 -20.675 1 98 290 LEU A O 1
ATOM 2259 N N . ARG A 1 291 ? -3.393 1.882 -22.104 1 97.54 291 ARG A N 1
ATOM 2260 C CA . ARG A 1 291 ? -4.652 1.561 -22.766 1 97.54 291 ARG A CA 1
ATOM 2261 C C . ARG A 1 291 ? -5.645 0.944 -21.786 1 97.54 291 ARG A C 1
ATOM 2263 O O . ARG A 1 291 ? -6.804 1.358 -21.725 1 97.54 291 ARG A O 1
ATOM 2270 N N . ARG A 1 292 ? -5.173 0.027 -21.042 1 98.13 292 ARG A N 1
ATOM 2271 C CA . ARG A 1 292 ? -6.046 -0.659 -20.095 1 98.13 292 ARG A CA 1
ATOM 2272 C C . ARG A 1 292 ? -6.527 0.293 -19.005 1 98.13 292 ARG A C 1
ATOM 2274 O O . ARG A 1 292 ? -7.677 0.215 -18.569 1 98.13 292 ARG A O 1
ATOM 2281 N N . LEU A 1 293 ? -5.642 1.169 -18.568 1 98.46 293 LEU A N 1
ATOM 2282 C CA . LEU A 1 293 ? -6.012 2.18 -17.583 1 98.46 293 LEU A CA 1
ATOM 2283 C C . LEU A 1 293 ? -7.139 3.063 -18.108 1 98.46 293 LEU A C 1
ATOM 2285 O O . LEU A 1 293 ? -8.155 3.246 -17.434 1 98.46 293 LEU A O 1
ATOM 2289 N N . VAL A 1 294 ? -6.995 3.551 -19.291 1 97.98 294 VAL A N 1
ATOM 2290 C CA . VAL A 1 294 ? -7.965 4.444 -19.917 1 97.98 294 VAL A CA 1
ATOM 2291 C C . VAL A 1 294 ? -9.289 3.711 -20.118 1 97.98 294 VAL A C 1
ATOM 2293 O O . VAL A 1 294 ? -10.356 4.247 -19.811 1 97.98 294 VAL A O 1
ATOM 2296 N N . GLU A 1 295 ? -9.186 2.49 -20.59 1 97.62 295 GLU A N 1
ATOM 2297 C CA . GLU A 1 295 ? -10.383 1.683 -20.811 1 97.62 295 GLU A CA 1
ATOM 2298 C C . GLU A 1 295 ? -11.144 1.457 -19.508 1 97.62 295 GLU A C 1
ATOM 2300 O O . GLU A 1 295 ? -12.373 1.549 -19.477 1 97.62 295 GLU A O 1
ATOM 2305 N N . THR A 1 296 ? -10.436 1.191 -18.463 1 98.22 296 THR A N 1
ATOM 2306 C CA . THR A 1 296 ? -11.069 0.88 -17.186 1 98.22 296 THR A CA 1
ATOM 2307 C C . THR A 1 296 ? -11.709 2.126 -16.581 1 98.22 296 THR A C 1
ATOM 2309 O O . THR A 1 296 ? -12.817 2.064 -16.045 1 98.22 296 THR A O 1
ATOM 2312 N N . ILE A 1 297 ? -11.007 3.245 -16.66 1 98.01 297 ILE A N 1
ATOM 2313 C CA . ILE A 1 297 ? -11.56 4.499 -16.16 1 98.01 297 ILE A CA 1
ATOM 2314 C C . ILE A 1 297 ? -12.754 4.914 -17.017 1 98.01 297 ILE A C 1
ATOM 2316 O O . ILE A 1 297 ? -13.751 5.422 -16.498 1 98.01 297 ILE A O 1
ATOM 2320 N N . GLY A 1 298 ? -12.76 4.649 -18.208 1 97.04 298 GLY A N 1
ATOM 2321 C CA . GLY A 1 298 ? -13.702 5.09 -19.225 1 97.04 298 GLY A CA 1
ATOM 2322 C C . GLY A 1 298 ? -13.101 6.081 -20.204 1 97.04 298 GLY A C 1
ATOM 2323 O O . GLY A 1 298 ? -12.801 7.219 -19.838 1 97.04 298 GLY A O 1
ATOM 2324 N N . THR A 1 299 ? -12.962 5.688 -21.463 1 96.59 299 THR A N 1
ATOM 2325 C CA . THR A 1 299 ? -12.292 6.484 -22.485 1 96.59 299 THR A CA 1
ATOM 2326 C C . THR A 1 299 ? -12.955 7.852 -22.626 1 96.59 299 THR A C 1
ATOM 2328 O O . THR A 1 299 ? -12.27 8.875 -22.693 1 96.59 299 THR A O 1
ATOM 2331 N N . GLU A 1 300 ? -14.247 7.881 -22.604 1 94.99 300 GLU A N 1
ATOM 2332 C CA . GLU A 1 300 ? -14.966 9.145 -22.735 1 94.99 300 GLU A CA 1
ATOM 2333 C C . GLU A 1 300 ? -14.678 10.068 -21.554 1 94.99 300 GLU A C 1
ATOM 2335 O O . GLU A 1 300 ? -14.504 11.276 -21.731 1 94.99 300 GLU A O 1
ATOM 2340 N N . ARG A 1 301 ? -14.665 9.475 -20.38 1 96.08 301 ARG A N 1
ATOM 2341 C CA . ARG A 1 301 ? -14.377 10.263 -19.186 1 96.08 301 ARG A CA 1
ATOM 2342 C C . ARG A 1 301 ? -12.983 10.876 -19.258 1 96.08 301 ARG A C 1
ATOM 2344 O O . ARG A 1 301 ? -12.784 12.026 -18.862 1 96.08 301 ARG A O 1
ATOM 2351 N N . VAL A 1 302 ? -12.065 10.066 -19.75 1 96.64 302 VAL A N 1
ATOM 2352 C CA . VAL A 1 302 ? -10.689 10.534 -19.881 1 96.64 302 VAL A CA 1
ATOM 2353 C C . VAL A 1 302 ? -10.624 11.665 -20.905 1 96.64 302 VAL A C 1
ATOM 2355 O O . VAL A 1 302 ? -9.994 12.697 -20.66 1 96.64 302 VAL A O 1
ATOM 2358 N N . LEU A 1 303 ? -11.289 11.531 -22 1 94.99 303 LEU A N 1
ATOM 2359 C CA . LEU A 1 303 ? -11.288 12.547 -23.047 1 94.99 303 LEU A CA 1
ATOM 2360 C C . LEU A 1 303 ? -11.977 13.82 -22.57 1 94.99 303 LEU A C 1
ATOM 2362 O O . LEU A 1 303 ? -11.536 14.927 -22.889 1 94.99 303 LEU A O 1
ATOM 2366 N N . ASP A 1 304 ? -13.018 13.669 -21.765 1 94.02 304 ASP A N 1
ATOM 2367 C CA . ASP A 1 304 ? -13.734 14.815 -21.213 1 94.02 304 ASP A CA 1
ATOM 2368 C C . ASP A 1 304 ? -12.837 15.626 -20.281 1 94.02 304 ASP A C 1
ATOM 2370 O O . ASP A 1 304 ? -13.086 16.81 -20.044 1 94.02 304 ASP A O 1
ATOM 2374 N N . ALA A 1 305 ? -11.823 14.958 -19.766 1 92.44 305 ALA A N 1
ATOM 2375 C CA . ALA A 1 305 ? -10.945 15.612 -18.799 1 92.44 305 ALA A CA 1
ATOM 2376 C C . ALA A 1 305 ? -9.844 16.4 -19.504 1 92.44 305 ALA A C 1
ATOM 2378 O O . ALA A 1 305 ? -9.114 17.163 -18.867 1 92.44 305 ALA A O 1
ATOM 2379 N N . ILE A 1 306 ? -9.69 16.243 -20.795 1 92.71 306 ILE A N 1
ATOM 2380 C CA . ILE A 1 306 ? -8.677 16.932 -21.587 1 92.71 306 ILE A CA 1
ATOM 2381 C C . ILE A 1 306 ? -9.281 18.179 -22.227 1 92.71 306 ILE A C 1
ATOM 2383 O O . ILE A 1 306 ? -10.356 18.117 -22.829 1 92.71 306 ILE A O 1
ATOM 2387 N N . PRO A 1 307 ? -8.622 19.294 -22.084 1 91.2 307 PRO A N 1
ATOM 2388 C CA . PRO A 1 307 ? -9.149 20.512 -22.704 1 91.2 307 PRO A CA 1
ATOM 2389 C C . PRO A 1 307 ? -9.366 20.362 -24.208 1 91.2 307 PRO A C 1
ATOM 2391 O O . PRO A 1 307 ? -8.553 19.737 -24.894 1 91.2 307 PRO A O 1
ATOM 2394 N N . ASP A 1 308 ? -10.343 20.98 -24.678 1 88.96 308 ASP A N 1
ATOM 2395 C CA . ASP A 1 308 ? -10.723 20.888 -26.084 1 88.96 308 ASP A CA 1
ATOM 2396 C C . ASP A 1 308 ? -9.589 21.359 -26.991 1 88.96 308 ASP A C 1
ATOM 2398 O O . ASP A 1 308 ? -9.337 20.762 -28.04 1 88.96 308 ASP A O 1
ATOM 2402 N N . GLU A 1 309 ? -9.005 22.37 -26.57 1 89.75 309 GLU A N 1
ATOM 2403 C CA . GLU A 1 309 ? -7.925 22.93 -27.376 1 89.75 309 GLU A CA 1
ATOM 2404 C C . GLU A 1 309 ? -6.805 21.914 -27.58 1 89.75 309 GLU A C 1
ATOM 2406 O O . GLU A 1 309 ? -6.225 21.83 -28.666 1 89.75 309 GLU A O 1
ATOM 2411 N N . THR A 1 310 ? -6.587 21.157 -26.546 1 90.07 310 THR A N 1
ATOM 2412 C CA . THR A 1 310 ? -5.54 20.144 -26.614 1 90.07 310 THR A CA 1
ATOM 2413 C C . THR A 1 310 ? -5.955 18.998 -27.532 1 90.07 310 THR A C 1
ATOM 2415 O O . THR A 1 310 ? -5.138 18.483 -28.299 1 90.07 310 THR A O 1
ATOM 2418 N N . LEU A 1 311 ? -7.138 18.605 -27.451 1 89.94 311 LEU A N 1
ATOM 2419 C CA . LEU A 1 311 ? -7.659 17.544 -28.305 1 89.94 311 LEU A CA 1
ATOM 2420 C C . LEU A 1 311 ? -7.602 17.95 -29.774 1 89.94 311 LEU A C 1
ATOM 2422 O O . LEU A 1 311 ? -7.205 17.153 -30.627 1 89.94 311 LEU A O 1
ATOM 2426 N N . HIS A 1 312 ? -7.963 19.185 -30.019 1 87.27 312 HIS A N 1
ATOM 2427 C CA . HIS A 1 312 ? -7.96 19.694 -31.386 1 87.27 312 HIS A CA 1
ATOM 2428 C C . HIS A 1 312 ? -6.545 19.749 -31.95 1 87.27 312 HIS A C 1
ATOM 2430 O O . HIS A 1 312 ? -6.319 19.389 -33.108 1 87.27 312 HIS A O 1
ATOM 2436 N N . SER A 1 313 ? -5.675 20.199 -31.15 1 89.38 313 SER A N 1
ATOM 2437 C CA . SER A 1 313 ? -4.281 20.274 -31.575 1 89.38 313 SER A CA 1
ATOM 2438 C C . SER A 1 313 ? -3.725 18.89 -31.894 1 89.38 313 SER A C 1
ATOM 2440 O O . SER A 1 313 ? -2.997 18.719 -32.873 1 89.38 313 SER A O 1
ATOM 2442 N N . TYR A 1 314 ? -4.098 17.978 -31.111 1 89.98 314 TYR A N 1
ATOM 2443 C CA . TYR A 1 314 ? -3.658 16.604 -31.326 1 89.98 314 TYR A CA 1
ATOM 2444 C C . TYR A 1 314 ? -4.198 16.058 -32.643 1 89.98 314 TYR A C 1
ATOM 2446 O O . TYR A 1 314 ? -3.47 15.412 -33.399 1 89.98 314 TYR A O 1
ATOM 2454 N N . HIS A 1 315 ? -5.395 16.305 -32.902 1 85 315 HIS A N 1
ATOM 2455 C CA . HIS A 1 315 ? -6.036 15.844 -34.128 1 85 315 HIS A CA 1
ATOM 2456 C C . HIS A 1 315 ? -5.389 16.471 -35.358 1 85 315 HIS A C 1
ATOM 2458 O O . HIS A 1 315 ? -5.173 15.793 -36.365 1 85 315 HIS A O 1
ATOM 2464 N N . ARG A 1 316 ? -5.138 17.708 -35.238 1 82.56 316 ARG A N 1
ATOM 2465 C CA . ARG A 1 316 ? -4.532 18.43 -36.352 1 82.56 316 ARG A CA 1
ATOM 2466 C C . ARG A 1 316 ? -3.153 17.869 -36.682 1 82.56 316 ARG A C 1
ATOM 2468 O O . ARG A 1 316 ? -2.804 17.716 -37.855 1 82.56 316 ARG A O 1
ATOM 2475 N N . GLU A 1 317 ? -2.423 17.549 -35.72 1 81.65 317 GLU A N 1
ATOM 2476 C CA . GLU A 1 317 ? -1.061 17.058 -35.905 1 81.65 317 GLU A CA 1
ATOM 2477 C C . GLU A 1 317 ? -1.058 15.644 -36.48 1 81.65 317 GLU A C 1
ATOM 2479 O O . GLU A 1 317 ? -0.138 15.268 -37.21 1 81.65 317 GLU A O 1
ATOM 2484 N N . HIS A 1 318 ? -1.989 14.921 -36.165 1 77.23 318 HIS A N 1
ATOM 2485 C CA . HIS A 1 318 ? -1.981 13.521 -36.576 1 77.23 318 HIS A CA 1
ATOM 2486 C C . HIS A 1 318 ? -2.831 13.308 -37.824 1 77.23 318 HIS A C 1
ATOM 2488 O O . HIS A 1 318 ? -2.748 12.258 -38.465 1 77.23 318 HIS A O 1
ATOM 2494 N N . GLU A 1 319 ? -3.783 14.129 -38.119 1 67.89 319 GLU A N 1
ATOM 2495 C CA . GLU A 1 319 ? -4.412 14.119 -39.436 1 67.89 319 GLU A CA 1
ATOM 2496 C C . GLU A 1 319 ? -3.428 14.55 -40.521 1 67.89 319 GLU A C 1
ATOM 2498 O O . GLU A 1 319 ? -3.414 13.981 -41.615 1 67.89 319 GLU A O 1
ATOM 2503 N N . LEU A 1 320 ? -2.717 15.584 -40.214 1 54.52 320 LEU A N 1
ATOM 2504 C CA . LEU A 1 320 ? -1.733 16.067 -41.177 1 54.52 320 LEU A CA 1
ATOM 2505 C C . LEU A 1 320 ? -0.604 15.058 -41.353 1 54.52 320 LEU A C 1
ATOM 2507 O O . LEU A 1 320 ? -0.018 14.958 -42.434 1 54.52 320 LEU A O 1
ATOM 2511 N N . GLY A 1 321 ? -0.222 14.396 -40.336 1 48.88 321 GLY A N 1
ATOM 2512 C CA . GLY A 1 321 ? 0.847 13.423 -40.503 1 48.88 321 GLY A CA 1
ATOM 2513 C C . GLY A 1 321 ? 0.405 12.172 -41.238 1 48.88 321 GLY A C 1
ATOM 2514 O O . GLY A 1 321 ? 1.237 11.358 -41.644 1 48.88 321 GLY A O 1
ATOM 2515 N N . GLY A 1 322 ? -0.804 11.715 -41.161 1 46.5 322 GLY A N 1
ATOM 2516 C CA . GLY A 1 322 ? -1.27 10.61 -41.984 1 46.5 322 GLY A CA 1
ATOM 2517 C C . GLY A 1 322 ? -1.325 10.948 -43.462 1 46.5 322 GLY A C 1
ATOM 2518 O O . GLY A 1 322 ? -1.541 10.068 -44.297 1 46.5 322 GLY A O 1
ATOM 2519 N N . ALA A 1 323 ? -1.59 12.184 -43.925 1 45.33 323 ALA A N 1
ATOM 2520 C CA . ALA A 1 323 ? -1.623 12.527 -45.344 1 45.33 323 ALA A CA 1
ATOM 2521 C C . ALA A 1 323 ? -0.218 12.528 -45.941 1 45.33 323 ALA A C 1
ATOM 2523 O O . ALA A 1 323 ? -0.055 12.446 -47.161 1 45.33 323 ALA A O 1
ATOM 2524 N N . GLU A 1 324 ? 0.754 12.838 -45.167 1 39.37 324 GLU A N 1
ATOM 2525 C CA . GLU A 1 324 ? 2.068 12.847 -45.803 1 39.37 324 GLU A CA 1
ATOM 2526 C C . GLU A 1 324 ? 2.674 11.447 -45.835 1 39.37 324 GLU A C 1
ATOM 2528 O O . GLU A 1 324 ? 3.767 11.25 -46.37 1 39.37 324 GLU A O 1
ATOM 2533 N N . SER A 1 325 ? 2.032 10.495 -45.029 1 34.15 325 SER A N 1
ATOM 2534 C CA . SER A 1 325 ? 2.627 9.202 -45.35 1 34.15 325 SER A CA 1
ATOM 2535 C C . SER A 1 325 ? 1.863 8.504 -46.47 1 34.15 325 SER A C 1
ATOM 2537 O O . SER A 1 325 ? 0.632 8.555 -46.514 1 34.15 325 SER A O 1
ATOM 2539 N N . MET B 1 1 ? 71.451 51.809 12.652 1 26.15 1 MET B N 1
ATOM 2540 C CA . MET B 1 1 ? 70.46 51.772 11.581 1 26.15 1 MET B CA 1
ATOM 2541 C C . MET B 1 1 ? 69.358 50.765 11.893 1 26.15 1 MET B C 1
ATOM 2543 O O . MET B 1 1 ? 69.597 49.556 11.889 1 26.15 1 MET B O 1
ATOM 2547 N N . THR B 1 2 ? 68.364 51.077 12.801 1 28.82 2 THR B N 1
ATOM 2548 C CA . THR B 1 2 ? 67.258 50.485 13.546 1 28.82 2 THR B CA 1
ATOM 2549 C C . THR B 1 2 ? 66.159 50.015 12.598 1 28.82 2 THR B C 1
ATOM 2551 O O . THR B 1 2 ? 65.749 50.753 11.7 1 28.82 2 THR B O 1
ATOM 2554 N N . SER B 1 3 ? 66.249 48.682 12.222 1 31.21 3 SER B N 1
ATOM 2555 C CA . SER B 1 3 ? 65.346 47.883 11.4 1 31.21 3 SER B CA 1
ATOM 2556 C C . SER B 1 3 ? 63.899 48.043 11.853 1 31.21 3 SER B C 1
ATOM 2558 O O . SER B 1 3 ? 63.585 47.843 13.028 1 31.21 3 SER B O 1
ATOM 2560 N N . THR B 1 4 ? 63.202 49.052 11.284 1 32.45 4 THR B N 1
ATOM 2561 C CA . THR B 1 4 ? 61.792 49.38 11.458 1 32.45 4 THR B CA 1
ATOM 2562 C C . THR B 1 4 ? 60.918 48.149 11.234 1 32.45 4 THR B C 1
ATOM 2564 O O . THR B 1 4 ? 61.006 47.5 10.19 1 32.45 4 THR B O 1
ATOM 2567 N N . ASP B 1 5 ? 60.417 47.529 12.31 1 31.43 5 ASP B N 1
ATOM 2568 C CA . ASP B 1 5 ? 59.514 46.419 12.602 1 31.43 5 ASP B CA 1
ATOM 2569 C C . ASP B 1 5 ? 58.183 46.588 11.874 1 31.43 5 ASP B C 1
ATOM 2571 O O . ASP B 1 5 ? 57.516 47.615 12.019 1 31.43 5 ASP B O 1
ATOM 2575 N N . PRO B 1 6 ? 58.148 46.134 10.581 1 36.4 6 PRO B N 1
ATOM 2576 C CA . PRO B 1 6 ? 56.886 46.339 9.867 1 36.4 6 PRO B CA 1
ATOM 2577 C C . PRO B 1 6 ? 55.668 45.929 10.693 1 36.4 6 PRO B C 1
ATOM 2579 O O . PRO B 1 6 ? 55.784 45.108 11.606 1 36.4 6 PRO B O 1
ATOM 2582 N N . GLY B 1 7 ? 54.714 46.86 10.948 1 29.99 7 GLY B N 1
ATOM 2583 C CA . GLY B 1 7 ? 53.437 46.833 11.644 1 29.99 7 GLY B CA 1
ATOM 2584 C C . GLY B 1 7 ? 52.586 45.631 11.282 1 29.99 7 GLY B C 1
ATOM 2585 O O . GLY B 1 7 ? 52.71 45.083 10.184 1 29.99 7 GLY B O 1
ATOM 2586 N N . GLU B 1 8 ? 52.142 44.826 12.286 1 29.77 8 GLU B N 1
ATOM 2587 C CA . GLU B 1 8 ? 51.294 43.644 12.406 1 29.77 8 GLU B CA 1
ATOM 2588 C C . GLU B 1 8 ? 49.942 43.865 11.734 1 29.77 8 GLU B C 1
ATOM 2590 O O . GLU B 1 8 ? 49.176 44.741 12.141 1 29.77 8 GLU B O 1
ATOM 2595 N N . VAL B 1 9 ? 49.737 43.66 10.376 1 34.23 9 VAL B N 1
ATOM 2596 C CA . VAL B 1 9 ? 48.399 43.637 9.795 1 34.23 9 VAL B CA 1
ATOM 2597 C C . VAL B 1 9 ? 47.524 42.641 10.553 1 34.23 9 VAL B C 1
ATOM 2599 O O . VAL B 1 9 ? 47.83 41.447 10.6 1 34.23 9 VAL B O 1
ATOM 2602 N N . THR B 1 10 ? 46.804 43.065 11.515 1 26.97 10 THR B N 1
ATOM 2603 C CA . THR B 1 10 ? 45.8 42.222 12.155 1 26.97 10 THR B CA 1
ATOM 2604 C C . THR B 1 10 ? 44.822 41.668 11.122 1 26.97 10 THR B C 1
ATOM 2606 O O . THR B 1 10 ? 44.151 42.43 10.423 1 26.97 10 THR B O 1
ATOM 2609 N N . ALA B 1 11 ? 45.044 40.52 10.567 1 32.98 11 ALA B N 1
ATOM 2610 C CA . ALA B 1 11 ? 44.013 39.782 9.842 1 32.98 11 ALA B CA 1
ATOM 2611 C C . ALA B 1 11 ? 42.713 39.729 10.64 1 32.98 11 ALA B C 1
ATOM 2613 O O . ALA B 1 11 ? 42.686 39.214 11.76 1 32.98 11 ALA B O 1
ATOM 2614 N N . VAL B 1 12 ? 41.868 40.703 10.344 1 32.42 12 VAL B N 1
ATOM 2615 C CA . VAL B 1 12 ? 40.493 40.559 10.81 1 32.42 12 VAL B CA 1
ATOM 2616 C C . VAL B 1 12 ? 39.963 39.176 10.438 1 32.42 12 VAL B C 1
ATOM 2618 O O . VAL B 1 12 ? 40.018 38.777 9.273 1 32.42 12 VAL B O 1
ATOM 2621 N N . ASP B 1 13 ? 40.042 38.248 11.363 1 32.75 13 ASP B N 1
ATOM 2622 C CA . ASP B 1 13 ? 39.294 36.998 11.271 1 32.75 13 ASP B CA 1
ATOM 2623 C C . ASP B 1 13 ? 37.809 37.263 11.029 1 32.75 13 ASP B C 1
ATOM 2625 O O . ASP B 1 13 ? 37.108 37.752 11.918 1 32.75 13 ASP B O 1
ATOM 2629 N N . ASP B 1 14 ? 37.356 37.804 9.871 1 31.72 14 ASP B N 1
ATOM 2630 C CA . ASP B 1 14 ? 35.946 37.777 9.496 1 31.72 14 ASP B CA 1
ATOM 2631 C C . ASP B 1 14 ? 35.327 36.41 9.781 1 31.72 14 ASP B C 1
ATOM 2633 O O . ASP B 1 14 ? 35.511 35.467 9.008 1 31.72 14 ASP B O 1
ATOM 2637 N N . THR B 1 15 ? 35.346 35.998 11.033 1 35.02 15 THR B N 1
ATOM 2638 C CA . THR B 1 15 ? 34.375 34.971 11.394 1 35.02 15 THR B CA 1
ATOM 2639 C C . THR B 1 15 ? 33.001 35.298 10.817 1 35.02 15 THR B C 1
ATOM 2641 O O . THR B 1 15 ? 32.294 36.164 11.337 1 35.02 15 THR B O 1
ATOM 2644 N N . GLY B 1 16 ? 32.874 35.555 9.467 1 34.27 16 GLY B N 1
ATOM 2645 C CA . GLY B 1 16 ? 31.527 35.582 8.921 1 34.27 16 GLY B CA 1
ATOM 2646 C C . GLY B 1 16 ? 30.58 34.625 9.619 1 34.27 16 GLY B C 1
ATOM 2647 O O . GLY B 1 16 ? 30.853 33.425 9.705 1 34.27 16 GLY B O 1
ATOM 2648 N N . ASP B 1 17 ? 29.931 35.031 10.706 1 36.24 17 ASP B N 1
ATOM 2649 C CA . ASP B 1 17 ? 28.699 34.427 11.204 1 36.24 17 ASP B CA 1
ATOM 2650 C C . ASP B 1 17 ? 27.82 33.944 10.053 1 36.24 17 ASP B C 1
ATOM 2652 O O . ASP B 1 17 ? 27.132 34.742 9.413 1 36.24 17 ASP B O 1
ATOM 2656 N N . THR B 1 18 ? 28.244 33.297 8.98 1 38.12 18 THR B N 1
ATOM 2657 C CA . THR B 1 18 ? 27.349 32.677 8.009 1 38.12 18 THR B CA 1
ATOM 2658 C C . THR B 1 18 ? 26.115 32.103 8.699 1 38.12 18 THR B C 1
ATOM 2660 O O . THR B 1 18 ? 26.163 31.001 9.25 1 38.12 18 THR B O 1
ATOM 2663 N N . SER B 1 19 ? 25.41 32.804 9.528 1 42.38 19 SER B N 1
ATOM 2664 C CA . SER B 1 19 ? 24.054 32.471 9.952 1 42.38 19 SER B CA 1
ATOM 2665 C C . SER B 1 19 ? 23.279 31.781 8.833 1 42.38 19 SER B C 1
ATOM 2667 O O . SER B 1 19 ? 22.802 32.437 7.906 1 42.38 19 SER B O 1
ATOM 2669 N N . GLU B 1 20 ? 23.785 30.724 8.175 1 49.01 20 GLU B N 1
ATOM 2670 C CA . GLU B 1 20 ? 23.184 29.94 7.1 1 49.01 20 GLU B CA 1
ATOM 2671 C C . GLU B 1 20 ? 21.698 29.704 7.353 1 49.01 20 GLU B C 1
ATOM 2673 O O . GLU B 1 20 ? 21.293 29.414 8.481 1 49.01 20 GLU B O 1
ATOM 2678 N N . LEU B 1 21 ? 20.756 30.441 6.721 1 51.37 21 LEU B N 1
ATOM 2679 C CA . LEU B 1 21 ? 19.299 30.407 6.657 1 51.37 21 LEU B CA 1
ATOM 2680 C C . LEU B 1 21 ? 18.778 28.989 6.863 1 51.37 21 LEU B C 1
ATOM 2682 O O . LEU B 1 21 ? 19.097 28.087 6.085 1 51.37 21 LEU B O 1
ATOM 2686 N N . THR B 1 22 ? 18.577 28.637 8.239 1 65.52 22 THR B N 1
ATOM 2687 C CA . THR B 1 22 ? 17.971 27.359 8.598 1 65.52 22 THR B CA 1
ATOM 2688 C C . THR B 1 22 ? 16.455 27.416 8.438 1 65.52 22 THR B C 1
ATOM 2690 O O . THR B 1 22 ? 15.792 28.261 9.044 1 65.52 22 THR B O 1
ATOM 2693 N N . ASP B 1 23 ? 15.902 26.902 7.363 1 85.37 23 ASP B N 1
ATOM 2694 C CA . ASP B 1 23 ? 14.457 26.731 7.251 1 85.37 23 ASP B CA 1
ATOM 2695 C C . ASP B 1 23 ? 13.92 25.844 8.371 1 85.37 23 ASP B C 1
ATOM 2697 O O . ASP B 1 23 ? 14.681 25.113 9.01 1 85.37 23 ASP B O 1
ATOM 2701 N N . THR B 1 24 ? 12.789 26.281 8.961 1 95.39 24 THR B N 1
ATOM 2702 C CA . THR B 1 24 ? 12.118 25.435 9.941 1 95.39 24 THR B CA 1
ATOM 2703 C C . THR B 1 24 ? 10.857 24.813 9.347 1 95.39 24 THR B C 1
ATOM 2705 O O . THR B 1 24 ? 10.06 25.504 8.709 1 95.39 24 THR B O 1
ATOM 2708 N N . VAL B 1 25 ? 10.725 23.519 9.429 1 97.61 25 VAL B N 1
ATOM 2709 C CA . VAL B 1 25 ? 9.53 22.816 8.975 1 97.61 25 VAL B CA 1
ATOM 2710 C C . VAL B 1 25 ? 9.057 21.848 10.057 1 97.61 25 VAL B C 1
ATOM 2712 O O . VAL B 1 25 ? 9.765 21.612 11.039 1 97.61 25 VAL B O 1
ATOM 2715 N N . ASP B 1 26 ? 7.851 21.313 9.913 1 98.18 26 ASP B N 1
ATOM 2716 C CA . ASP B 1 26 ? 7.305 20.396 10.908 1 98.18 26 ASP B CA 1
ATOM 2717 C C . ASP B 1 26 ? 7.911 19.002 10.76 1 98.18 26 ASP B C 1
ATOM 2719 O O . ASP B 1 26 ? 8.187 18.33 11.756 1 98.18 26 ASP B O 1
ATOM 2723 N N . VAL B 1 27 ? 8.082 18.555 9.505 1 98.76 27 VAL B N 1
ATOM 2724 C CA . VAL B 1 27 ? 8.51 17.185 9.24 1 98.76 27 VAL B CA 1
ATOM 2725 C C . VAL B 1 27 ? 9.53 17.172 8.105 1 98.76 27 VAL B C 1
ATOM 2727 O O . VAL B 1 27 ? 9.312 17.787 7.059 1 98.76 27 VAL B O 1
ATOM 2730 N N . VAL B 1 28 ? 10.6 16.491 8.266 1 98.59 28 VAL B N 1
ATOM 2731 C CA . VAL B 1 28 ? 11.557 16.206 7.202 1 98.59 28 VAL B CA 1
ATOM 2732 C C . VAL B 1 28 ? 11.523 14.719 6.859 1 98.59 28 VAL B C 1
ATOM 2734 O O . VAL B 1 28 ? 11.625 13.868 7.747 1 98.59 28 VAL B O 1
ATOM 2737 N N . ILE B 1 29 ? 11.367 14.423 5.648 1 98.63 29 ILE B N 1
ATOM 2738 C CA . ILE B 1 29 ? 11.422 13.055 5.145 1 98.63 29 ILE B CA 1
ATOM 2739 C C . ILE B 1 29 ? 12.684 12.864 4.307 1 98.63 29 ILE B C 1
ATOM 2741 O O . ILE B 1 29 ? 12.936 13.626 3.37 1 98.63 29 ILE B O 1
ATOM 2745 N N . VAL B 1 30 ? 13.472 11.855 4.653 1 97.31 30 VAL B N 1
ATOM 2746 C CA . VAL B 1 30 ? 14.712 11.57 3.939 1 97.31 30 VAL B CA 1
ATOM 2747 C C . VAL B 1 30 ? 14.519 10.358 3.03 1 97.31 30 VAL B C 1
ATOM 2749 O O . VAL B 1 30 ? 14.538 9.216 3.496 1 97.31 30 VAL B O 1
ATOM 2752 N N . GLY B 1 31 ? 14.416 10.575 1.716 1 96.19 31 GLY B N 1
ATOM 2753 C CA . GLY B 1 31 ? 14.104 9.552 0.73 1 96.19 31 GLY B CA 1
ATOM 2754 C C . GLY B 1 31 ? 12.79 9.794 0.014 1 96.19 31 GLY B C 1
ATOM 2755 O O . GLY B 1 31 ? 11.738 9.888 0.65 1 96.19 31 GLY B O 1
ATOM 2756 N N . GLY B 1 32 ? 12.817 9.85 -1.24 1 95.44 32 GLY B N 1
ATOM 2757 C CA . GLY B 1 32 ? 11.645 10.164 -2.042 1 95.44 32 GLY B CA 1
ATOM 2758 C C . GLY B 1 32 ? 11.131 8.979 -2.836 1 95.44 32 GLY B C 1
ATOM 2759 O O . GLY B 1 32 ? 10.59 9.146 -3.931 1 95.44 32 GLY B O 1
ATOM 2760 N N . GLY B 1 33 ? 11.4 7.755 -2.379 1 95.77 33 GLY B N 1
ATOM 2761 C CA . GLY B 1 33 ? 10.791 6.561 -2.943 1 95.77 33 GLY B CA 1
ATOM 2762 C C . GLY B 1 33 ? 9.359 6.351 -2.49 1 95.77 33 GLY B C 1
ATOM 2763 O O . GLY B 1 33 ? 8.746 7.251 -1.913 1 95.77 33 GLY B O 1
ATOM 2764 N N . PRO B 1 34 ? 8.84 5.2 -2.707 1 96.73 34 PRO B N 1
ATOM 2765 C CA . PRO B 1 34 ? 7.432 4.939 -2.395 1 96.73 34 PRO B CA 1
ATOM 2766 C C . PRO B 1 34 ? 7.104 5.16 -0.921 1 96.73 34 PRO B C 1
ATOM 2768 O O . PRO B 1 34 ? 6.086 5.777 -0.597 1 96.73 34 PRO B O 1
ATOM 2771 N N . SER B 1 35 ? 7.916 4.693 -0.026 1 97.36 35 SER B N 1
ATOM 2772 C CA . SER B 1 35 ? 7.668 4.857 1.403 1 97.36 35 SER B CA 1
ATOM 2773 C C . SER B 1 35 ? 7.658 6.33 1.797 1 97.36 35 SER B C 1
ATOM 2775 O O . SER B 1 35 ? 6.746 6.787 2.489 1 97.36 35 SER B O 1
ATOM 2777 N N . GLY B 1 36 ? 8.658 7.033 1.36 1 97.89 36 GLY B N 1
ATOM 2778 C CA . GLY B 1 36 ? 8.775 8.44 1.706 1 97.89 36 GLY B CA 1
ATOM 2779 C C . GLY B 1 36 ? 7.676 9.296 1.103 1 97.89 36 GLY B C 1
ATOM 2780 O O . GLY B 1 36 ? 7.111 10.157 1.78 1 97.89 36 GLY B O 1
ATOM 2781 N N . CYS B 1 37 ? 7.379 9.054 -0.13 1 98.4 37 CYS B N 1
ATOM 2782 C CA . CYS B 1 37 ? 6.337 9.83 -0.793 1 98.4 37 CYS B CA 1
ATOM 2783 C C . CYS B 1 37 ? 4.977 9.576 -0.152 1 98.4 37 CYS B C 1
ATOM 2785 O O . CYS B 1 37 ? 4.186 10.504 0.023 1 98.4 37 CYS B O 1
ATOM 2787 N N . ALA B 1 38 ? 4.719 8.324 0.171 1 98.8 38 ALA B N 1
ATOM 2788 C CA . ALA B 1 38 ? 3.462 8.019 0.849 1 98.8 38 ALA B CA 1
ATOM 2789 C C . ALA B 1 38 ? 3.377 8.734 2.195 1 98.8 38 ALA B C 1
ATOM 2791 O O . ALA B 1 38 ? 2.345 9.32 2.529 1 98.8 38 ALA B O 1
ATOM 2792 N N . ALA B 1 39 ? 4.461 8.706 2.93 1 98.87 39 ALA B N 1
ATOM 2793 C CA . ALA B 1 39 ? 4.491 9.398 4.216 1 98.87 39 ALA B CA 1
ATOM 2794 C C . ALA B 1 39 ? 4.254 10.895 4.038 1 98.87 39 ALA B C 1
ATOM 2796 O O . ALA B 1 39 ? 3.507 11.507 4.805 1 98.87 39 ALA B O 1
ATOM 2797 N N . ALA B 1 40 ? 4.847 11.456 3.013 1 98.9 40 ALA B N 1
ATOM 2798 C CA . ALA B 1 40 ? 4.736 12.888 2.744 1 98.9 40 ALA B CA 1
ATOM 2799 C C . ALA B 1 40 ? 3.295 13.277 2.429 1 98.9 40 ALA B C 1
ATOM 2801 O O . ALA B 1 40 ? 2.811 14.315 2.886 1 98.9 40 ALA B O 1
ATOM 2802 N N . VAL B 1 41 ? 2.619 12.453 1.674 1 98.89 41 VAL B N 1
ATOM 2803 C CA . VAL B 1 41 ? 1.231 12.732 1.323 1 98.89 41 VAL B CA 1
ATOM 2804 C C . VAL B 1 41 ? 0.383 12.814 2.59 1 98.89 41 VAL B C 1
ATOM 2806 O O . VAL B 1 41 ? -0.407 13.746 2.757 1 98.89 41 VAL B O 1
ATOM 2809 N N . PHE B 1 42 ? 0.59 11.931 3.52 1 98.83 42 PHE B N 1
ATOM 2810 C CA . PHE B 1 42 ? -0.22 11.884 4.731 1 98.83 42 PHE B CA 1
ATOM 2811 C C . PHE B 1 42 ? 0.094 13.066 5.64 1 98.83 42 PHE B C 1
ATOM 2813 O O . PHE B 1 42 ? -0.816 13.727 6.145 1 98.83 42 PHE B O 1
ATOM 2820 N N . THR B 1 43 ? 1.367 13.397 5.824 1 98.82 43 THR B N 1
ATOM 2821 C CA . THR B 1 43 ? 1.733 14.473 6.738 1 98.82 43 THR B CA 1
ATOM 2822 C C . THR B 1 43 ? 1.337 15.83 6.163 1 98.82 43 THR B C 1
ATOM 2824 O O . THR B 1 43 ? 0.833 16.693 6.885 1 98.82 43 THR B O 1
ATOM 2827 N N . ALA B 1 44 ? 1.503 15.985 4.845 1 98.76 44 ALA B N 1
ATOM 2828 C CA . ALA B 1 44 ? 1.155 17.25 4.205 1 98.76 44 ALA B CA 1
ATOM 2829 C C . ALA B 1 44 ? -0.356 17.463 4.196 1 98.76 44 ALA B C 1
ATOM 2831 O O . ALA B 1 44 ? -0.836 18.564 4.477 1 98.76 44 ALA B O 1
ATOM 2832 N N . ARG B 1 45 ? -1.111 16.467 3.937 1 98.31 45 ARG B N 1
ATOM 2833 C CA . ARG B 1 45 ? -2.564 16.589 3.904 1 98.31 45 ARG B CA 1
ATOM 2834 C C . ARG B 1 45 ? -3.119 16.899 5.29 1 98.31 45 ARG B C 1
ATOM 2836 O O . ARG B 1 45 ? -4.171 17.529 5.417 1 98.31 45 ARG B O 1
ATOM 2843 N N . TYR B 1 46 ? -2.408 16.394 6.256 1 97.92 46 TYR B N 1
ATOM 2844 C CA . TYR B 1 46 ? -2.816 16.734 7.615 1 97.92 46 TYR B CA 1
ATOM 2845 C C . TYR B 1 46 ? -2.642 18.225 7.879 1 97.92 46 TYR B C 1
ATOM 2847 O O . TYR B 1 46 ? -3.273 18.779 8.782 1 97.92 46 TYR B O 1
ATOM 2855 N N . GLY B 1 47 ? -1.695 18.876 7.12 1 97.76 47 GLY B N 1
ATOM 2856 C CA . GLY B 1 47 ? -1.461 20.303 7.275 1 97.76 47 GLY B CA 1
ATOM 2857 C C . GLY B 1 47 ? -0.092 20.625 7.843 1 97.76 47 GLY B C 1
ATOM 2858 O O . GLY B 1 47 ? 0.203 21.783 8.148 1 97.76 47 GLY B O 1
ATOM 2859 N N . LEU B 1 48 ? 0.734 19.622 8.002 1 98.39 48 LEU B N 1
ATOM 2860 C CA . LEU B 1 48 ? 2.083 19.872 8.498 1 98.39 48 LEU B CA 1
ATOM 2861 C C . LEU B 1 48 ? 2.996 20.349 7.375 1 98.39 48 LEU B C 1
ATOM 2863 O O . LEU B 1 48 ? 2.914 19.853 6.249 1 98.39 48 LEU B O 1
ATOM 2867 N N . ASP B 1 49 ? 3.778 21.31 7.7 1 98.42 49 ASP B N 1
ATOM 2868 C CA . ASP B 1 49 ? 4.815 21.738 6.766 1 98.42 49 ASP B CA 1
ATOM 2869 C C . ASP B 1 49 ? 5.855 20.639 6.56 1 98.42 49 ASP B C 1
ATOM 2871 O O . ASP B 1 49 ? 6.663 20.367 7.45 1 98.42 49 ASP B O 1
ATOM 2875 N N . THR B 1 50 ? 5.867 20.011 5.375 1 98.71 50 THR B N 1
ATOM 2876 C CA . THR B 1 50 ? 6.629 18.794 5.117 1 98.71 50 THR B CA 1
ATOM 2877 C C . THR B 1 50 ? 7.599 19.001 3.957 1 98.71 50 THR B C 1
ATOM 2879 O O . THR B 1 50 ? 7.232 19.572 2.928 1 98.71 50 THR B O 1
ATOM 2882 N N . VAL B 1 51 ? 8.836 18.528 4.111 1 98.43 51 VAL B N 1
ATOM 2883 C CA . VAL B 1 51 ? 9.819 18.561 3.033 1 98.43 51 VAL B CA 1
ATOM 2884 C C . VAL B 1 51 ? 10.401 17.166 2.821 1 98.43 51 VAL B C 1
ATOM 2886 O O . VAL B 1 51 ? 10.719 16.466 3.786 1 98.43 51 VAL B O 1
ATOM 2889 N N . VAL B 1 52 ? 10.478 16.752 1.587 1 98.02 52 VAL B N 1
ATOM 2890 C CA . VAL B 1 52 ? 11.097 15.49 1.193 1 98.02 52 VAL B CA 1
ATOM 2891 C C . VAL B 1 52 ? 12.439 15.762 0.517 1 98.02 52 VAL B C 1
ATOM 2893 O O . VAL B 1 52 ? 12.51 16.522 -0.452 1 98.02 52 VAL B O 1
ATOM 2896 N N . PHE B 1 53 ? 13.483 15.163 1.017 1 96.5 53 PHE B N 1
ATOM 2897 C CA . PHE B 1 53 ? 14.79 15.215 0.371 1 96.5 53 PHE B CA 1
ATOM 2898 C C . PHE B 1 53 ? 15.085 13.909 -0.357 1 96.5 53 PHE B C 1
ATOM 2900 O O . PHE B 1 53 ? 14.986 12.829 0.229 1 96.5 53 PHE B O 1
ATOM 2907 N N . ASP B 1 54 ? 15.364 13.952 -1.616 1 93.19 54 ASP B N 1
ATOM 2908 C CA . ASP B 1 54 ? 15.637 12.77 -2.428 1 93.19 54 ASP B CA 1
ATOM 2909 C C . ASP B 1 54 ? 16.656 13.078 -3.522 1 93.19 54 ASP B C 1
ATOM 2911 O O . ASP B 1 54 ? 16.49 14.035 -4.281 1 93.19 54 ASP B O 1
ATOM 2915 N N . ARG B 1 55 ? 17.689 12.272 -3.688 1 84.81 55 ARG B N 1
ATOM 2916 C CA . ARG B 1 55 ? 18.676 12.531 -4.731 1 84.81 55 ARG B CA 1
ATOM 2917 C C . ARG B 1 55 ? 18.442 11.632 -5.94 1 84.81 55 ARG B C 1
ATOM 2919 O O . ARG B 1 55 ? 19.286 11.556 -6.836 1 84.81 55 ARG B O 1
ATOM 2926 N N . GLY B 1 56 ? 17.458 10.939 -5.945 1 74.88 56 GLY B N 1
ATOM 2927 C CA . GLY B 1 56 ? 17 10.279 -7.157 1 74.88 56 GLY B CA 1
ATOM 2928 C C . GLY B 1 56 ? 17.474 8.842 -7.27 1 74.88 56 GLY B C 1
ATOM 2929 O O . GLY B 1 56 ? 17.036 8.107 -8.157 1 74.88 56 GLY B O 1
ATOM 2930 N N . LYS B 1 57 ? 18.396 8.347 -6.401 1 77.56 57 LYS B N 1
ATOM 2931 C CA . LYS B 1 57 ? 18.791 6.942 -6.461 1 77.56 57 LYS B CA 1
ATOM 2932 C C . LYS B 1 57 ? 17.801 6.06 -5.706 1 77.56 57 LYS B C 1
ATOM 2934 O O . LYS B 1 57 ? 17.474 6.335 -4.549 1 77.56 57 LYS B O 1
ATOM 2939 N N . SER B 1 58 ? 17.033 5.275 -6.474 1 79.08 58 SER B N 1
ATOM 2940 C CA . SER B 1 58 ? 16.042 4.405 -5.85 1 79.08 58 SER B CA 1
ATOM 2941 C C . SER B 1 58 ? 16.138 2.982 -6.389 1 79.08 58 SER B C 1
ATOM 2943 O O . SER B 1 58 ? 16.458 2.777 -7.562 1 79.08 58 SER B O 1
ATOM 2945 N N . ALA B 1 59 ? 15.967 2.056 -5.441 1 81.94 59 ALA B N 1
ATOM 2946 C CA . ALA B 1 59 ? 15.871 0.655 -5.843 1 81.94 59 ALA B CA 1
ATOM 2947 C C . ALA B 1 59 ? 14.724 0.445 -6.828 1 81.94 59 ALA B C 1
ATOM 2949 O O . ALA B 1 59 ? 14.824 -0.38 -7.74 1 81.94 59 ALA B O 1
ATOM 2950 N N . PHE B 1 60 ? 13.774 1.251 -6.76 1 88.44 60 PHE B N 1
ATOM 2951 C CA . PHE B 1 60 ? 12.586 1.169 -7.602 1 88.44 60 PHE B CA 1
ATOM 2952 C C . PHE B 1 60 ? 12.945 1.378 -9.068 1 88.44 60 PHE B C 1
ATOM 2954 O O . PHE B 1 60 ? 12.346 0.763 -9.953 1 88.44 60 PHE B O 1
ATOM 2961 N N . ARG B 1 61 ? 13.914 2.114 -9.298 1 86.35 61 ARG B N 1
ATOM 2962 C CA . ARG B 1 61 ? 14.289 2.453 -10.667 1 86.35 61 ARG B CA 1
ATOM 2963 C C . ARG B 1 61 ? 14.925 1.26 -11.372 1 86.35 61 ARG B C 1
ATOM 2965 O O . ARG B 1 61 ? 15.07 1.261 -12.596 1 86.35 61 ARG B O 1
ATOM 2972 N N . ARG B 1 62 ? 15.216 0.251 -10.583 1 90 62 ARG B N 1
ATOM 2973 C CA . ARG B 1 62 ? 15.797 -0.954 -11.165 1 90 62 ARG B CA 1
ATOM 2974 C C . ARG B 1 62 ? 14.712 -1.878 -11.709 1 90 62 ARG B C 1
ATOM 2976 O O . ARG B 1 62 ? 15.005 -2.82 -12.448 1 90 62 ARG B O 1
ATOM 2983 N N . CYS B 1 63 ? 13.528 -1.643 -11.346 1 94.94 63 CYS B N 1
ATOM 2984 C CA . CYS B 1 63 ? 12.395 -2.402 -11.863 1 94.94 63 CYS B CA 1
ATOM 2985 C C . CYS B 1 63 ? 12.164 -2.101 -13.339 1 94.94 63 CYS B C 1
ATOM 2987 O O . CYS B 1 63 ? 12.218 -0.943 -13.757 1 94.94 63 CYS B O 1
ATOM 2989 N N . ALA B 1 64 ? 11.976 -3.103 -14.132 1 97.66 64 ALA B N 1
ATOM 2990 C CA . ALA B 1 64 ? 11.766 -2.893 -15.562 1 97.66 64 ALA B CA 1
ATOM 2991 C C . ALA B 1 64 ? 10.368 -2.347 -15.837 1 97.66 64 ALA B C 1
ATOM 2993 O O . ALA B 1 64 ? 10.194 -1.47 -16.686 1 97.66 64 ALA B O 1
ATOM 2994 N N . TYR B 1 65 ? 9.418 -2.895 -15.171 1 98.26 65 TYR B N 1
ATOM 2995 C CA . TYR B 1 65 ? 8.011 -2.551 -15.341 1 98.26 65 TYR B CA 1
ATOM 2996 C C . TYR B 1 65 ? 7.201 -2.943 -14.111 1 98.26 65 TYR B C 1
ATOM 2998 O O . TYR B 1 65 ? 7.378 -4.035 -13.566 1 98.26 65 TYR B O 1
ATOM 3006 N N . LEU B 1 66 ? 6.378 -2.065 -13.615 1 98.38 66 LEU B N 1
ATOM 3007 C CA . LEU B 1 66 ? 5.656 -2.255 -12.362 1 98.38 66 LEU B CA 1
ATOM 3008 C C . LEU B 1 66 ? 4.265 -2.826 -12.617 1 98.38 66 LEU B C 1
ATOM 3010 O O . LEU B 1 66 ? 3.364 -2.105 -13.051 1 98.38 66 LEU B O 1
ATOM 3014 N N . GLU B 1 67 ? 4.023 -4.085 -12.245 1 98.38 67 GLU B N 1
ATOM 3015 C CA . GLU B 1 67 ? 2.77 -4.738 -12.609 1 98.38 67 GLU B CA 1
ATOM 3016 C C . GLU B 1 67 ? 1.941 -5.073 -11.372 1 98.38 67 GLU B C 1
ATOM 3018 O O . GLU B 1 67 ? 0.757 -5.397 -11.481 1 98.38 67 GLU B O 1
ATOM 3023 N N . ASN B 1 68 ? 2.573 -4.92 -10.204 1 98.37 68 ASN B N 1
ATOM 3024 C CA . ASN B 1 68 ? 1.893 -5.462 -9.032 1 98.37 68 ASN B CA 1
ATOM 3025 C C . ASN B 1 68 ? 1.477 -4.357 -8.065 1 98.37 68 ASN B C 1
ATOM 3027 O O . ASN B 1 68 ? 1.311 -4.603 -6.869 1 98.37 68 ASN B O 1
ATOM 3031 N N . TYR B 1 69 ? 1.42 -3.123 -8.514 1 98.66 69 TYR B N 1
ATOM 3032 C CA . TYR B 1 69 ? 0.867 -2.026 -7.728 1 98.66 69 TYR B CA 1
ATOM 3033 C C . TYR B 1 69 ? -0.631 -1.882 -7.97 1 98.66 69 TYR B C 1
ATOM 3035 O O . TYR B 1 69 ? -1.055 -1.46 -9.048 1 98.66 69 TYR B O 1
ATOM 3043 N N . LEU B 1 70 ? -1.417 -2.158 -6.969 1 98.83 70 LEU B N 1
ATOM 3044 C CA . LEU B 1 70 ? -2.867 -2.228 -7.11 1 98.83 70 LEU B CA 1
ATOM 3045 C C . LEU B 1 70 ? -3.423 -0.922 -7.669 1 98.83 70 LEU B C 1
ATOM 3047 O O . LEU B 1 70 ? -3.098 0.159 -7.172 1 98.83 70 LEU B O 1
ATOM 3051 N N . GLY B 1 71 ? -4.225 -1.02 -8.675 1 98.4 71 GLY B N 1
ATOM 3052 C CA . GLY B 1 71 ? -4.857 0.16 -9.244 1 98.4 71 GLY B CA 1
ATOM 3053 C C . GLY B 1 71 ? -4.386 0.468 -10.653 1 98.4 71 GLY B C 1
ATOM 3054 O O . GLY B 1 71 ? -4.933 1.352 -11.316 1 98.4 71 GLY B O 1
ATOM 3055 N N . PHE B 1 72 ? -3.378 -0.269 -11.088 1 98.74 72 PHE B N 1
ATOM 3056 C CA . PHE B 1 72 ? -2.904 -0.215 -12.466 1 98.74 72 PHE B CA 1
ATOM 3057 C C . PHE B 1 72 ? -3.001 -1.584 -13.127 1 98.74 72 PHE B C 1
ATOM 3059 O O . PHE B 1 72 ? -2.031 -2.345 -13.137 1 98.74 72 PHE B O 1
ATOM 3066 N N . PRO B 1 73 ? -4.112 -1.912 -13.682 1 98.4 73 PRO B N 1
ATOM 3067 C CA . PRO B 1 73 ? -4.5 -3.275 -14.052 1 98.4 73 PRO B CA 1
ATOM 3068 C C . PRO B 1 73 ? -3.468 -3.96 -14.945 1 98.4 73 PRO B C 1
ATOM 3070 O O . PRO B 1 73 ? -3.214 -5.158 -14.794 1 98.4 73 PRO B O 1
ATOM 3073 N N . ALA B 1 74 ? -2.831 -3.308 -15.853 1 98.29 74 ALA B N 1
ATOM 3074 C CA . ALA B 1 74 ? -1.832 -3.91 -16.731 1 98.29 74 ALA B CA 1
ATOM 3075 C C . ALA B 1 74 ? -0.452 -3.307 -16.487 1 98.29 74 ALA B C 1
ATOM 3077 O O . ALA B 1 74 ? 0.402 -3.313 -17.377 1 98.29 74 ALA B O 1
ATOM 3078 N N . GLY B 1 75 ? -0.328 -2.663 -15.289 1 98.52 75 GLY B N 1
ATOM 3079 C CA . GLY B 1 75 ? 0.961 -2.121 -14.89 1 98.52 75 GLY B CA 1
ATOM 3080 C C . GLY B 1 75 ? 1.148 -0.67 -15.29 1 98.52 75 GLY B C 1
ATOM 3081 O O . GLY B 1 75 ? 0.262 -0.07 -15.903 1 98.52 75 GLY B O 1
ATOM 3082 N N . ILE B 1 76 ? 2.271 -0.132 -14.898 1 98.31 76 ILE B N 1
ATOM 3083 C CA . ILE B 1 76 ? 2.637 1.256 -15.161 1 98.31 76 ILE B CA 1
ATOM 3084 C C . ILE B 1 76 ? 4.156 1.383 -15.241 1 98.31 76 ILE B C 1
ATOM 3086 O O . ILE B 1 76 ? 4.882 0.702 -14.512 1 98.31 76 ILE B O 1
ATOM 3090 N N . GLY B 1 77 ? 4.61 2.196 -16.156 1 97.8 77 GLY B N 1
ATOM 3091 C CA . GLY B 1 77 ? 6.042 2.412 -16.288 1 97.8 77 GLY B CA 1
ATOM 3092 C C . GLY B 1 77 ? 6.674 3.001 -15.041 1 97.8 77 GLY B C 1
ATOM 3093 O O . GLY B 1 77 ? 6.06 3.823 -14.357 1 97.8 77 GLY B O 1
ATOM 3094 N N . VAL B 1 78 ? 7.877 2.669 -14.805 1 97.22 78 VAL B N 1
ATOM 3095 C CA . VAL B 1 78 ? 8.584 3.053 -13.587 1 97.22 78 VAL B CA 1
ATOM 3096 C C . VAL B 1 78 ? 8.757 4.569 -13.547 1 97.22 78 VAL B C 1
ATOM 3098 O O . VAL B 1 78 ? 8.487 5.204 -12.524 1 97.22 78 VAL B O 1
ATOM 3101 N N . ASP B 1 79 ? 9.161 5.161 -14.643 1 96.14 79 ASP B N 1
ATOM 3102 C CA . ASP B 1 79 ? 9.338 6.609 -14.697 1 96.14 79 ASP B CA 1
ATOM 3103 C C . ASP B 1 79 ? 8.003 7.332 -14.536 1 96.14 79 ASP B C 1
ATOM 3105 O O . ASP B 1 79 ? 7.921 8.347 -13.841 1 96.14 79 ASP B O 1
ATOM 3109 N N . THR B 1 80 ? 7.037 6.809 -15.212 1 97.82 80 THR B N 1
ATOM 3110 C CA . THR B 1 80 ? 5.707 7.399 -15.115 1 97.82 80 THR B CA 1
ATOM 3111 C C . THR B 1 80 ? 5.198 7.353 -13.677 1 97.82 80 THR B C 1
ATOM 3113 O O . THR B 1 80 ? 4.684 8.348 -13.163 1 97.82 80 THR B O 1
ATOM 3116 N N . PHE B 1 81 ? 5.363 6.221 -13.048 1 98.32 81 PHE B N 1
ATOM 3117 C CA . PHE B 1 81 ? 4.888 6.104 -11.674 1 98.32 81 PHE B CA 1
ATOM 3118 C C . PHE B 1 81 ? 5.693 7.004 -10.745 1 98.32 81 PHE B C 1
ATOM 3120 O O . PHE B 1 81 ? 5.144 7.588 -9.808 1 98.32 81 PHE B O 1
ATOM 3127 N N . SER B 1 82 ? 6.928 7.109 -10.971 1 96.92 82 SER B N 1
ATOM 3128 C CA . SER B 1 82 ? 7.75 8.028 -10.191 1 96.92 82 SER B CA 1
ATOM 3129 C C . SER B 1 82 ? 7.231 9.458 -10.294 1 96.92 82 SER B C 1
ATOM 3131 O O . SER B 1 82 ? 7.135 10.163 -9.288 1 96.92 82 SER B O 1
ATOM 3133 N N . GLN B 1 83 ? 6.888 9.833 -11.458 1 97.37 83 GLN B N 1
ATOM 3134 C CA . GLN B 1 83 ? 6.342 11.171 -11.659 1 97.37 83 GLN B CA 1
ATOM 3135 C C . GLN B 1 83 ? 5.005 11.334 -10.942 1 97.37 83 GLN B C 1
ATOM 3137 O O . GLN B 1 83 ? 4.738 12.379 -10.345 1 97.37 83 GLN B O 1
ATOM 3142 N N . LEU B 1 84 ? 4.217 10.36 -11.019 1 98.6 84 LEU B N 1
ATOM 3143 C CA . LEU B 1 84 ? 2.935 10.394 -10.324 1 98.6 84 LEU B CA 1
ATOM 3144 C C . LEU B 1 84 ? 3.135 10.564 -8.822 1 98.6 84 LEU B C 1
ATOM 3146 O O . LEU B 1 84 ? 2.421 11.339 -8.18 1 98.6 84 LEU B O 1
ATOM 3150 N N . MET B 1 85 ? 4.086 9.847 -8.25 1 98.07 85 MET B N 1
ATOM 3151 C CA . MET B 1 85 ? 4.376 9.964 -6.824 1 98.07 85 MET B CA 1
ATOM 3152 C C . MET B 1 85 ? 4.801 11.385 -6.47 1 98.07 85 MET B C 1
ATOM 3154 O O . MET B 1 85 ? 4.291 11.97 -5.513 1 98.07 85 MET B O 1
ATOM 3158 N N . HIS B 1 86 ? 5.677 11.924 -7.252 1 96.91 86 HIS B N 1
ATOM 3159 C CA . HIS B 1 86 ? 6.206 13.254 -6.97 1 96.91 86 HIS B CA 1
ATOM 3160 C C . HIS B 1 86 ? 5.121 14.318 -7.105 1 96.91 86 HIS B C 1
ATOM 3162 O O . HIS B 1 86 ? 5.028 15.225 -6.275 1 96.91 86 HIS B O 1
ATOM 3168 N N . GLU B 1 87 ? 4.359 14.175 -8.155 1 98.33 87 GLU B N 1
ATOM 3169 C CA . GLU B 1 87 ? 3.262 15.122 -8.333 1 98.33 87 GLU B CA 1
ATOM 3170 C C . GLU B 1 87 ? 2.251 15.017 -7.196 1 98.33 87 GLU B C 1
ATOM 3172 O O . GLU B 1 87 ? 1.663 16.02 -6.786 1 98.33 87 GLU B O 1
ATOM 3177 N N . HIS B 1 88 ? 2.032 13.818 -6.727 1 98.86 88 HIS B N 1
ATOM 3178 C CA . HIS B 1 88 ? 1.13 13.627 -5.597 1 98.86 88 HIS B CA 1
ATOM 3179 C C . HIS B 1 88 ? 1.634 14.363 -4.36 1 98.86 88 HIS B C 1
ATOM 3181 O O . HIS B 1 88 ? 0.855 15.014 -3.66 1 98.86 88 HIS B O 1
ATOM 3187 N N . VAL B 1 89 ? 2.914 14.246 -4.096 1 98.7 89 VAL B N 1
ATOM 3188 C CA . VAL B 1 89 ? 3.545 14.938 -2.977 1 98.7 89 VAL B CA 1
ATOM 3189 C C . VAL B 1 89 ? 3.34 16.444 -3.118 1 98.7 89 VAL B C 1
ATOM 3191 O O . VAL B 1 89 ? 2.939 17.115 -2.164 1 98.7 89 VAL B O 1
ATOM 3194 N N . ALA B 1 90 ? 3.52 16.951 -4.286 1 98.37 90 ALA B N 1
ATOM 3195 C CA . ALA B 1 90 ? 3.343 18.377 -4.553 1 98.37 90 ALA B CA 1
ATOM 3196 C C . ALA B 1 90 ? 1.887 18.792 -4.367 1 98.37 90 ALA B C 1
ATOM 3198 O O . ALA B 1 90 ? 1.601 19.806 -3.724 1 98.37 90 ALA B O 1
ATOM 3199 N N . GLU B 1 91 ? 0.966 18.012 -4.906 1 98.36 91 GLU B N 1
ATOM 3200 C CA . GLU B 1 91 ? -0.461 18.305 -4.804 1 98.36 91 GLU B CA 1
ATOM 3201 C C . GLU B 1 91 ? -0.921 18.305 -3.349 1 98.36 91 GLU B C 1
ATOM 3203 O O . GLU B 1 91 ? -1.827 19.054 -2.98 1 98.36 91 GLU B O 1
ATOM 3208 N N . ALA B 1 92 ? -0.256 17.464 -2.524 1 98.35 92 ALA B N 1
ATOM 3209 C CA . ALA B 1 92 ? -0.609 17.362 -1.11 1 98.35 92 ALA B CA 1
ATOM 3210 C C . ALA B 1 92 ? -0.085 18.563 -0.327 1 98.35 92 ALA B C 1
ATOM 3212 O O . ALA B 1 92 ? -0.492 18.794 0.814 1 98.35 92 ALA B O 1
ATOM 3213 N N . GLY B 1 93 ? 0.878 19.308 -0.909 1 98.17 93 GLY B N 1
ATOM 3214 C CA . GLY B 1 93 ? 1.358 20.527 -0.277 1 98.17 93 GLY B CA 1
ATOM 3215 C C . GLY B 1 93 ? 2.748 20.387 0.314 1 98.17 93 GLY B C 1
ATOM 3216 O O . GLY B 1 93 ? 3.216 21.274 1.029 1 98.17 93 GLY B O 1
ATOM 3217 N N . ALA B 1 94 ? 3.406 19.277 0.018 1 98.39 94 ALA B N 1
ATOM 3218 C CA . ALA B 1 94 ? 4.768 19.078 0.507 1 98.39 94 ALA B CA 1
ATOM 3219 C C . ALA B 1 94 ? 5.793 19.57 -0.512 1 98.39 94 ALA B C 1
ATOM 3221 O O . ALA B 1 94 ? 5.513 19.611 -1.712 1 98.39 94 ALA B O 1
ATOM 3222 N N . ASP B 1 95 ? 6.966 19.9 -0.022 1 97.27 95 ASP B N 1
ATOM 3223 C CA . ASP B 1 95 ? 8.079 20.262 -0.894 1 97.27 95 ASP B CA 1
ATOM 3224 C C . ASP B 1 95 ? 8.937 19.043 -1.224 1 97.27 95 ASP B C 1
ATOM 3226 O O . ASP B 1 95 ? 9.198 18.208 -0.356 1 97.27 95 ASP B O 1
ATOM 3230 N N . TYR B 1 96 ? 9.23 18.938 -2.392 1 96.25 96 TYR B N 1
ATOM 3231 C CA . TYR B 1 96 ? 10.159 17.917 -2.862 1 96.25 96 TYR B CA 1
ATOM 3232 C C . TYR B 1 96 ? 11.472 18.542 -3.316 1 96.25 96 TYR B C 1
ATOM 3234 O O . TYR B 1 96 ? 11.501 19.308 -4.282 1 96.25 96 TYR B O 1
ATOM 3242 N N . VAL B 1 97 ? 12.57 18.209 -2.646 1 95.64 97 VAL B N 1
ATOM 3243 C CA . VAL B 1 97 ? 13.858 18.846 -2.899 1 95.64 97 VAL B CA 1
ATOM 3244 C C . VAL B 1 97 ? 14.877 17.797 -3.335 1 95.64 97 VAL B C 1
ATOM 3246 O O . VAL B 1 97 ? 15.107 16.814 -2.627 1 95.64 97 VAL B O 1
ATOM 3249 N N . GLN B 1 98 ? 15.478 17.982 -4.51 1 93.95 98 GLN B N 1
ATOM 3250 C CA . GLN B 1 98 ? 16.517 17.083 -4.999 1 93.95 98 GLN B CA 1
ATOM 3251 C C . GLN B 1 98 ? 17.853 17.363 -4.317 1 93.95 98 GLN B C 1
ATOM 3253 O O . GLN B 1 98 ? 18.701 18.068 -4.867 1 93.95 98 GLN B O 1
ATOM 3258 N N . ASP B 1 99 ? 18.031 16.857 -3.19 1 93.3 99 ASP B N 1
ATOM 3259 C CA . ASP B 1 99 ? 19.231 17.033 -2.378 1 93.3 99 ASP B CA 1
ATOM 3260 C C . ASP B 1 99 ? 19.467 15.822 -1.478 1 93.3 99 ASP B C 1
ATOM 3262 O O . ASP B 1 99 ? 18.532 15.08 -1.168 1 93.3 99 ASP B O 1
ATOM 3266 N N . MET B 1 100 ? 20.707 15.595 -1.163 1 93.62 100 MET B N 1
ATOM 3267 C CA . MET B 1 100 ? 21.081 14.474 -0.305 1 93.62 100 MET B CA 1
ATOM 3268 C C . MET B 1 100 ? 21.268 14.932 1.137 1 93.62 100 MET B C 1
ATOM 3270 O O . MET B 1 100 ? 21.963 15.917 1.395 1 93.62 100 MET B O 1
ATOM 3274 N N . VAL B 1 101 ? 20.62 14.291 2.029 1 95.3 101 VAL B N 1
ATOM 3275 C CA . VAL B 1 101 ? 20.816 14.591 3.444 1 95.3 101 VAL B CA 1
ATOM 3276 C C . VAL B 1 101 ? 22.111 13.949 3.935 1 95.3 101 VAL B C 1
ATOM 3278 O O . VAL B 1 101 ? 22.307 12.74 3.788 1 95.3 101 VAL B O 1
ATOM 3281 N N . GLU B 1 102 ? 22.945 14.698 4.524 1 94.8 102 GLU B N 1
ATOM 3282 C CA . GLU B 1 102 ? 24.245 14.221 4.985 1 94.8 102 GLU B CA 1
ATOM 3283 C C . GLU B 1 102 ? 24.201 13.839 6.462 1 94.8 102 GLU B C 1
ATOM 3285 O O . GLU B 1 102 ? 24.875 12.898 6.885 1 94.8 102 GLU B O 1
ATOM 3290 N N . SER B 1 103 ? 23.398 14.639 7.145 1 95 103 SER B N 1
ATOM 3291 C CA . SER B 1 103 ? 23.379 14.368 8.579 1 95 103 SER B CA 1
ATOM 3292 C C . SER B 1 103 ? 22.08 14.85 9.215 1 95 103 SER B C 1
ATOM 3294 O O . SER B 1 103 ? 21.472 15.814 8.744 1 95 103 SER B O 1
ATOM 3296 N N . VAL B 1 104 ? 21.664 14.173 10.227 1 95.92 104 VAL B N 1
ATOM 3297 C CA . VAL B 1 104 ? 20.636 14.577 11.179 1 95.92 104 VAL B CA 1
ATOM 3298 C C . VAL B 1 104 ? 21.224 14.624 12.587 1 95.92 104 VAL B C 1
ATOM 3300 O O . VAL B 1 104 ? 21.755 13.625 13.078 1 95.92 104 VAL B O 1
ATOM 3303 N N . ASP B 1 105 ? 21.178 15.764 13.204 1 95.52 105 ASP B N 1
ATOM 3304 C CA . ASP B 1 105 ? 21.734 15.948 14.541 1 95.52 105 ASP B CA 1
ATOM 3305 C C . ASP B 1 105 ? 20.701 16.557 15.487 1 95.52 105 ASP B C 1
ATOM 3307 O O . ASP B 1 105 ? 19.69 17.104 15.041 1 95.52 105 ASP B O 1
ATOM 3311 N N . TYR B 1 106 ? 21 16.407 16.739 1 95.12 106 TYR B N 1
ATOM 3312 C CA . TYR B 1 106 ? 20.19 17.141 17.705 1 95.12 106 TYR B CA 1
ATOM 3313 C C . TYR B 1 106 ? 20.419 18.642 17.58 1 95.12 106 TYR B C 1
ATOM 3315 O O . TYR B 1 106 ? 21.551 19.089 17.377 1 95.12 106 TYR B O 1
ATOM 3323 N N . ALA B 1 107 ? 19.362 19.328 17.682 1 92.35 107 ALA B N 1
ATOM 3324 C CA . ALA B 1 107 ? 19.47 20.784 17.744 1 92.35 107 ALA B CA 1
ATOM 3325 C C . ALA B 1 107 ? 19.758 21.252 19.167 1 92.35 107 ALA B C 1
ATOM 3327 O O . ALA B 1 107 ? 19.605 20.487 20.122 1 92.35 107 ALA B O 1
ATOM 3328 N N . ASP B 1 108 ? 20.383 22.533 19.157 1 86.56 108 ASP B N 1
ATOM 3329 C CA . ASP B 1 108 ? 20.56 23.17 20.459 1 86.56 108 ASP B CA 1
ATOM 3330 C C . ASP B 1 108 ? 19.229 23.678 21.008 1 86.56 108 ASP B C 1
ATOM 3332 O O . ASP B 1 108 ? 18.724 24.712 20.566 1 86.56 108 ASP B O 1
ATOM 3336 N N . GLY B 1 109 ? 18.264 22.835 21.57 1 84.6 109 GLY B N 1
ATOM 3337 C CA . GLY B 1 109 ? 16.952 23.233 22.055 1 84.6 109 GLY B CA 1
ATOM 3338 C C . GLY B 1 109 ? 15.821 22.799 21.142 1 84.6 109 GLY B C 1
ATOM 3339 O O . GLY B 1 109 ? 15.838 21.687 20.609 1 84.6 109 GLY B O 1
ATOM 3340 N N . GLU B 1 110 ? 14.767 23.806 21.08 1 82.17 110 GLU B N 1
ATOM 3341 C CA . GLU B 1 110 ? 13.66 23.553 20.164 1 82.17 110 GLU B CA 1
ATOM 3342 C C . GLU B 1 110 ? 13.904 24.21 18.808 1 82.17 110 GLU B C 1
ATOM 3344 O O . GLU B 1 110 ? 14.441 25.317 18.736 1 82.17 110 GLU B O 1
ATOM 3349 N N . PRO B 1 111 ? 13.738 23.454 17.623 1 88.49 111 PRO B N 1
ATOM 3350 C CA . PRO B 1 111 ? 13.176 22.11 17.468 1 88.49 111 PRO B CA 1
ATOM 3351 C C . PRO B 1 111 ? 14.197 21.008 17.744 1 88.49 111 PRO B C 1
ATOM 3353 O O . PRO B 1 111 ? 15.377 21.295 17.958 1 88.49 111 PRO B O 1
ATOM 3356 N N . ARG B 1 112 ? 13.871 19.83 17.632 1 93.4 112 ARG B N 1
ATOM 3357 C CA . ARG B 1 112 ? 14.596 18.674 18.147 1 93.4 112 ARG B CA 1
ATOM 3358 C C . ARG B 1 112 ? 15.823 18.372 17.294 1 93.4 112 ARG B C 1
ATOM 3360 O O . ARG B 1 112 ? 16.872 17.988 17.817 1 93.4 112 ARG B O 1
ATOM 3367 N N . PHE B 1 113 ? 15.69 18.605 15.947 1 97.33 113 PHE B N 1
ATOM 3368 C CA . PHE B 1 113 ? 16.727 18.117 15.045 1 97.33 113 PHE B CA 1
ATOM 3369 C C . PHE B 1 113 ? 17.204 19.229 14.119 1 97.33 113 PHE B C 1
ATOM 3371 O O . PHE B 1 113 ? 16.462 20.172 13.838 1 97.33 113 PHE B O 1
ATOM 3378 N N . ILE B 1 114 ? 18.406 19.138 13.688 1 96.89 114 ILE B N 1
ATOM 3379 C CA . ILE B 1 114 ? 18.945 19.881 12.554 1 96.89 114 ILE B CA 1
ATOM 3380 C C . ILE B 1 114 ? 19.355 18.91 11.449 1 96.89 114 ILE B C 1
ATOM 3382 O O . ILE B 1 114 ? 20.139 17.988 11.685 1 96.89 114 ILE B O 1
ATOM 3386 N N . VAL B 1 115 ? 18.786 19.078 10.251 1 97.01 115 VAL B N 1
ATOM 3387 C CA . VAL B 1 115 ? 19.083 18.257 9.081 1 97.01 115 VAL B CA 1
ATOM 3388 C C . VAL B 1 115 ? 19.959 19.043 8.108 1 97.01 115 VAL B C 1
ATOM 3390 O O . VAL B 1 115 ? 19.607 20.154 7.705 1 97.01 115 VAL B O 1
ATOM 3393 N N . GLU B 1 116 ? 21.054 18.466 7.747 1 96.59 116 GLU B N 1
ATOM 3394 C CA . GLU B 1 116 ? 21.98 19.131 6.834 1 96.59 116 GLU B CA 1
ATOM 3395 C C . GLU B 1 116 ? 22.13 18.348 5.533 1 96.59 116 GLU B C 1
ATOM 3397 O O . GLU B 1 116 ? 22.288 17.125 5.553 1 96.59 116 GLU B O 1
ATOM 3402 N N . THR B 1 117 ? 22.093 19.041 4.439 1 95.07 117 THR B N 1
ATOM 3403 C CA . THR B 1 117 ? 22.23 18.402 3.135 1 95.07 117 THR B CA 1
ATOM 3404 C C . THR B 1 117 ? 23.652 18.558 2.604 1 95.07 117 THR B C 1
ATOM 3406 O O . THR B 1 117 ? 24.457 19.295 3.177 1 95.07 117 THR B O 1
ATOM 3409 N N . GLN B 1 118 ? 23.969 17.872 1.592 1 92.96 118 GLN B N 1
ATOM 3410 C CA . GLN B 1 118 ? 25.292 17.889 0.978 1 92.96 118 GLN B CA 1
ATOM 3411 C C . GLN B 1 118 ? 25.628 19.274 0.433 1 92.96 118 GLN B C 1
ATOM 3413 O O . GLN B 1 118 ? 26.793 19.678 0.425 1 92.96 118 GLN B O 1
ATOM 3418 N N . ASP B 1 119 ? 24.642 20.059 0.102 1 90.52 119 ASP B N 1
ATOM 3419 C CA . ASP B 1 119 ? 24.875 21.374 -0.486 1 90.52 119 ASP B CA 1
ATOM 3420 C C . ASP B 1 119 ? 24.888 22.461 0.586 1 90.52 119 ASP B C 1
ATOM 3422 O O . ASP B 1 119 ? 24.88 23.652 0.271 1 90.52 119 ASP B O 1
ATOM 3426 N N . GLY B 1 120 ? 24.757 22.049 1.808 1 90.83 120 GLY B N 1
ATOM 3427 C CA . GLY B 1 120 ? 24.945 22.989 2.902 1 90.83 120 GLY B CA 1
ATOM 3428 C C . GLY B 1 120 ? 23.642 23.547 3.441 1 90.83 120 GLY B C 1
ATOM 3429 O O . GLY B 1 120 ? 23.646 24.396 4.334 1 90.83 120 GLY B O 1
ATOM 3430 N N . ARG B 1 121 ? 22.55 23.054 2.899 1 92.32 121 ARG B N 1
ATOM 3431 C CA . ARG B 1 121 ? 21.253 23.467 3.424 1 92.32 121 ARG B CA 1
ATOM 3432 C C . ARG B 1 121 ? 21.021 22.898 4.819 1 92.32 121 ARG B C 1
ATOM 3434 O O . ARG B 1 121 ? 21.322 21.73 5.077 1 92.32 121 ARG B O 1
ATOM 3441 N N . ARG B 1 122 ? 20.515 23.757 5.674 1 94.93 122 ARG B N 1
ATOM 3442 C CA . ARG B 1 122 ? 20.17 23.345 7.031 1 94.93 122 ARG B CA 1
ATOM 3443 C C . ARG B 1 122 ? 18.689 23.572 7.312 1 94.93 122 ARG B C 1
ATOM 3445 O O . ARG B 1 122 ? 18.164 24.659 7.06 1 94.93 122 ARG B O 1
ATOM 3452 N N . VAL B 1 123 ? 18.018 22.531 7.807 1 96.66 123 VAL B N 1
ATOM 3453 C CA . VAL B 1 123 ? 16.598 22.601 8.131 1 96.66 123 VAL B CA 1
ATOM 3454 C C . VAL B 1 123 ? 16.369 22.117 9.561 1 96.66 123 VAL B C 1
ATOM 3456 O O . VAL B 1 123 ? 16.862 21.055 9.95 1 96.66 123 VAL B O 1
ATOM 3459 N N . GLU B 1 124 ? 15.719 22.889 10.34 1 96.99 124 GLU B N 1
ATOM 3460 C CA . GLU B 1 124 ? 15.334 22.48 11.688 1 96.99 124 GLU B CA 1
ATOM 3461 C C . GLU B 1 124 ? 13.931 21.88 11.703 1 96.99 124 GLU B C 1
ATOM 3463 O O . GLU B 1 124 ? 13.041 22.35 10.991 1 96.99 124 GLU B O 1
ATOM 3468 N N . THR B 1 125 ? 13.728 20.827 12.515 1 97.58 125 THR B N 1
ATOM 3469 C CA . THR B 1 125 ? 12.438 20.146 12.537 1 97.58 125 THR B CA 1
ATOM 3470 C C . THR B 1 125 ? 12.251 19.385 13.846 1 97.58 125 THR B C 1
ATOM 3472 O O . THR B 1 125 ? 13.225 19.075 14.535 1 97.58 125 THR B O 1
ATOM 3475 N N . ASP B 1 126 ? 11.019 19.114 14.161 1 95.96 126 ASP B N 1
ATOM 3476 C CA . ASP B 1 126 ? 10.713 18.309 15.339 1 95.96 126 ASP B CA 1
ATOM 3477 C C . ASP B 1 126 ? 10.632 16.826 14.985 1 95.96 126 ASP B C 1
ATOM 3479 O O . ASP B 1 126 ? 10.773 15.966 15.856 1 95.96 126 ASP B O 1
ATOM 3483 N N . GLN B 1 127 ? 10.413 16.532 13.705 1 98.02 127 GLN B N 1
ATOM 3484 C CA . GLN B 1 127 ? 10.175 15.153 13.292 1 98.02 127 GLN B CA 1
ATOM 3485 C C . GLN B 1 127 ? 10.979 14.806 12.042 1 98.02 127 GLN B C 1
ATOM 3487 O O . GLN B 1 127 ? 11.073 15.613 11.114 1 98.02 127 GLN B O 1
ATOM 3492 N N . VAL B 1 128 ? 11.566 13.644 12.061 1 98.43 128 VAL B N 1
ATOM 3493 C CA . VAL B 1 128 ? 12.292 13.11 10.914 1 98.43 128 VAL B CA 1
ATOM 3494 C C . VAL B 1 128 ? 11.776 11.712 10.581 1 98.43 128 VAL B C 1
ATOM 3496 O O . VAL B 1 128 ? 11.61 10.876 11.473 1 98.43 128 VAL B O 1
ATOM 3499 N N . VAL B 1 129 ? 11.439 11.473 9.349 1 98.67 129 VAL B N 1
ATOM 3500 C CA . VAL B 1 129 ? 11.138 10.134 8.854 1 98.67 129 VAL B CA 1
ATOM 3501 C C . VAL B 1 129 ? 12.274 9.647 7.956 1 98.67 129 VAL B C 1
ATOM 3503 O O . VAL B 1 129 ? 12.488 10.188 6.869 1 98.67 129 VAL B O 1
ATOM 3506 N N . ALA B 1 130 ? 12.973 8.687 8.425 1 97.23 130 ALA B N 1
ATOM 3507 C CA . ALA B 1 130 ? 13.967 8.023 7.585 1 97.23 130 ALA B CA 1
ATOM 3508 C C . ALA B 1 130 ? 13.3 7.084 6.584 1 97.23 130 ALA B C 1
ATOM 3510 O O . ALA B 1 130 ? 12.614 6.136 6.975 1 97.23 130 ALA B O 1
ATOM 3511 N N . ALA B 1 131 ? 13.468 7.307 5.292 1 96.34 131 ALA B N 1
ATOM 3512 C CA . ALA B 1 131 ? 12.824 6.508 4.253 1 96.34 131 ALA B CA 1
ATOM 3513 C C . ALA B 1 131 ? 13.802 6.179 3.128 1 96.34 131 ALA B C 1
ATOM 3515 O O . ALA B 1 131 ? 13.389 5.837 2.018 1 96.34 131 ALA B O 1
ATOM 3516 N N . ALA B 1 132 ? 15.055 6.333 3.356 1 90.41 132 ALA B N 1
ATOM 3517 C CA . ALA B 1 132 ? 16.081 6.013 2.367 1 90.41 132 ALA B CA 1
ATOM 3518 C C . ALA B 1 132 ? 16.662 4.623 2.609 1 90.41 132 ALA B C 1
ATOM 3520 O O . ALA B 1 132 ? 16.93 4.246 3.752 1 90.41 132 ALA B O 1
ATOM 3521 N N . TRP B 1 133 ? 16.774 3.873 1.604 1 74.63 133 TRP B N 1
ATOM 3522 C CA . TRP B 1 133 ? 17.261 2.498 1.655 1 74.63 133 TRP B CA 1
ATOM 3523 C C . TRP B 1 133 ? 18.77 2.462 1.874 1 74.63 133 TRP B C 1
ATOM 3525 O O . TRP B 1 133 ? 19.304 1.481 2.395 1 74.63 133 TRP B O 1
ATOM 3535 N N . TYR B 1 134 ? 19.392 3.467 1.691 1 72.38 134 TYR B N 1
ATOM 3536 C CA . TYR B 1 134 ? 20.848 3.443 1.772 1 72.38 134 TYR B CA 1
ATOM 3537 C C . TYR B 1 134 ? 21.31 3.145 3.194 1 72.38 134 TYR B C 1
ATOM 3539 O O . TYR B 1 134 ? 20.505 2.772 4.049 1 72.38 134 TYR B O 1
ATOM 3547 N N . ASP B 1 135 ? 22.519 3.288 3.627 1 72.19 135 ASP B N 1
ATOM 3548 C CA . ASP B 1 135 ? 23.191 2.715 4.79 1 72.19 135 ASP B CA 1
ATOM 3549 C C . ASP B 1 135 ? 22.811 3.463 6.067 1 72.19 135 ASP B C 1
ATOM 3551 O O . ASP B 1 135 ? 23.27 3.114 7.156 1 72.19 135 ASP B O 1
ATOM 3555 N N . GLY B 1 136 ? 21.788 4.455 6.021 1 84.72 136 GLY B N 1
ATOM 3556 C CA . GLY B 1 136 ? 21.333 5.133 7.224 1 84.72 136 GLY B CA 1
ATOM 3557 C C . GLY B 1 136 ? 22.429 5.924 7.914 1 84.72 136 GLY B C 1
ATOM 3558 O O . GLY B 1 136 ? 22.261 6.363 9.054 1 84.72 136 GLY B O 1
ATOM 3559 N N . GLU B 1 137 ? 23.595 6.119 7.321 1 87.61 137 GLU B N 1
ATOM 3560 C CA . GLU B 1 137 ? 24.758 6.778 7.907 1 87.61 137 GLU B CA 1
ATOM 3561 C C . GLU B 1 137 ? 24.413 8.183 8.39 1 87.61 137 GLU B C 1
ATOM 3563 O O . GLU B 1 137 ? 24.964 8.656 9.386 1 87.61 137 GLU B O 1
ATOM 3568 N N . TYR B 1 138 ? 23.446 8.82 7.76 1 91.98 138 TYR B N 1
ATOM 3569 C CA . TYR B 1 138 ? 23.064 10.188 8.09 1 91.98 138 TYR B CA 1
ATOM 3570 C C . TYR B 1 138 ? 22.402 10.254 9.461 1 91.98 138 TYR B C 1
ATOM 3572 O O . TYR B 1 138 ? 22.223 11.339 10.019 1 91.98 138 TYR B O 1
ATOM 3580 N N . LEU B 1 139 ? 22.078 9.139 10.053 1 93.83 139 LEU B N 1
ATOM 3581 C CA . LEU B 1 139 ? 21.428 9.097 11.358 1 93.83 139 LEU B CA 1
ATOM 3582 C C . LEU B 1 139 ? 22.44 8.804 12.46 1 93.83 139 LEU B C 1
ATOM 3584 O O . LEU B 1 139 ? 22.092 8.796 13.643 1 93.83 139 LEU B O 1
ATOM 3588 N N . ARG B 1 140 ? 23.631 8.489 12.098 1 90.68 140 ARG B N 1
ATOM 3589 C CA . ARG B 1 140 ? 24.641 8.126 13.086 1 90.68 140 ARG B CA 1
ATOM 3590 C C . ARG B 1 140 ? 24.842 9.246 14.102 1 90.68 140 ARG B C 1
ATOM 3592 O O . ARG B 1 140 ? 24.912 10.42 13.733 1 90.68 140 ARG B O 1
ATOM 3599 N N . GLY B 1 141 ? 24.941 8.909 15.417 1 89.12 141 GLY B N 1
ATOM 3600 C CA . GLY B 1 141 ? 25.195 9.886 16.464 1 89.12 141 GLY B CA 1
ATOM 3601 C C . GLY B 1 141 ? 23.953 10.249 17.255 1 89.12 141 GLY B C 1
ATOM 3602 O O . GLY B 1 141 ? 24.047 10.851 18.327 1 89.12 141 GLY B O 1
ATOM 3603 N N . LEU B 1 142 ? 22.785 9.922 16.694 1 92.91 142 LEU B N 1
ATOM 3604 C CA . LEU B 1 142 ? 21.546 10.292 17.37 1 92.91 142 LEU B CA 1
ATOM 3605 C C . LEU B 1 142 ? 21.28 9.375 18.559 1 92.91 142 LEU B C 1
ATOM 3607 O O . LEU B 1 142 ? 20.538 9.737 19.474 1 92.91 142 LEU B O 1
ATOM 3611 N N . ASP B 1 143 ? 21.717 8.201 18.352 1 90.65 143 ASP B N 1
ATOM 3612 C CA . ASP B 1 143 ? 21.627 7.228 19.436 1 90.65 143 ASP B CA 1
ATOM 3613 C C . ASP B 1 143 ? 22.993 6.615 19.739 1 90.65 143 ASP B C 1
ATOM 3615 O O . ASP B 1 143 ? 23.991 6.968 19.107 1 90.65 143 ASP B O 1
ATOM 3619 N N . GLY B 1 144 ? 23.192 5.855 20.728 1 80.07 144 GLY B N 1
ATOM 3620 C CA . GLY B 1 144 ? 24.481 5.268 21.057 1 80.07 144 GLY B CA 1
ATOM 3621 C C . GLY B 1 144 ? 25.18 4.653 19.859 1 80.07 144 GLY B C 1
ATOM 3622 O O . GLY B 1 144 ? 24.551 4.4 18.829 1 80.07 144 GLY B O 1
ATOM 3623 N N . ASP B 1 145 ? 26.492 4.709 19.718 1 66.09 145 ASP B N 1
ATOM 3624 C CA . ASP B 1 145 ? 27.381 4.48 18.583 1 66.09 145 ASP B CA 1
ATOM 3625 C C . ASP B 1 145 ? 26.987 3.215 17.823 1 66.09 145 ASP B C 1
ATOM 3627 O O . ASP B 1 145 ? 27.086 3.166 16.596 1 66.09 145 ASP B O 1
ATOM 3631 N N . ASP B 1 146 ? 26.166 2.468 18.327 1 76.11 146 ASP B N 1
ATOM 3632 C CA . ASP B 1 146 ? 25.937 1.222 17.602 1 76.11 146 ASP B CA 1
ATOM 3633 C C . ASP B 1 146 ? 24.494 0.75 17.764 1 76.11 146 ASP B C 1
ATOM 3635 O O . ASP B 1 146 ? 24.16 -0.379 17.398 1 76.11 146 ASP B O 1
ATOM 3639 N N . ALA B 1 147 ? 23.829 1.646 18.121 1 87.55 147 ALA B N 1
ATOM 3640 C CA . ALA B 1 147 ? 22.478 1.176 18.418 1 87.55 147 ALA B CA 1
ATOM 3641 C C . ALA B 1 147 ? 21.685 0.941 17.136 1 87.55 147 ALA B C 1
ATOM 3643 O O . ALA B 1 147 ? 20.87 0.019 17.063 1 87.55 147 ALA B O 1
ATOM 3644 N N . MET B 1 148 ? 22.034 1.702 16.12 1 90.7 148 MET B N 1
ATOM 3645 C CA . MET B 1 148 ? 21.237 1.662 14.897 1 90.7 148 MET B CA 1
ATOM 3646 C C . MET B 1 148 ? 21.876 0.744 13.861 1 90.7 148 MET B C 1
ATOM 3648 O O . MET B 1 148 ? 21.276 0.46 12.823 1 90.7 148 MET B O 1
ATOM 3652 N N . PHE B 1 149 ? 23.055 0.259 14.101 1 88.76 149 PHE B N 1
ATOM 3653 C CA . PHE B 1 149 ? 23.792 -0.469 13.075 1 88.76 149 PHE B CA 1
ATOM 3654 C C . PHE B 1 149 ? 24.223 -1.839 13.586 1 88.76 149 PHE B C 1
ATOM 3656 O O . PHE B 1 149 ? 24.537 -1.995 14.768 1 88.76 149 PHE B O 1
ATOM 3663 N N . GLU B 1 150 ? 24.127 -2.722 12.657 1 85.72 150 GLU B N 1
ATOM 3664 C CA . GLU B 1 150 ? 24.565 -4.078 12.972 1 85.72 150 GLU B CA 1
ATOM 3665 C C . GLU B 1 150 ? 25.667 -4.537 12.021 1 85.72 150 GLU B C 1
ATOM 3667 O O . GLU B 1 150 ? 25.741 -4.075 10.88 1 85.72 150 GLU B O 1
ATOM 3672 N N . LEU B 1 151 ? 26.527 -5.378 12.617 1 82.04 151 LEU B N 1
ATOM 3673 C CA . LEU B 1 151 ? 27.62 -5.932 11.826 1 82.04 151 LEU B CA 1
ATOM 3674 C C . LEU B 1 151 ? 27.171 -7.183 11.078 1 82.04 151 LEU B C 1
ATOM 3676 O O . LEU B 1 151 ? 26.451 -8.017 11.632 1 82.04 151 LEU B O 1
ATOM 3680 N N . HIS B 1 152 ? 27.272 -7.147 9.848 1 74.19 152 HIS B N 1
ATOM 3681 C CA . HIS B 1 152 ? 26.988 -8.328 9.041 1 74.19 152 HIS B CA 1
ATOM 3682 C C . HIS B 1 152 ? 28.257 -8.87 8.392 1 74.19 152 HIS B C 1
ATOM 3684 O O . HIS B 1 152 ? 29.056 -8.106 7.846 1 74.19 152 HIS B O 1
ATOM 3690 N N . ASP B 1 153 ? 28.585 -10.083 8.777 1 69.13 153 ASP B N 1
ATOM 3691 C CA . ASP B 1 153 ? 29.722 -10.758 8.161 1 69.13 153 ASP B CA 1
ATOM 3692 C C . ASP B 1 153 ? 29.332 -11.384 6.823 1 69.13 153 ASP B C 1
ATOM 3694 O O . ASP B 1 153 ? 28.39 -12.177 6.754 1 69.13 153 ASP B O 1
ATOM 3698 N N . HIS B 1 154 ? 29.718 -10.848 5.756 1 63.48 154 HIS B N 1
ATOM 3699 C CA . HIS B 1 154 ? 29.558 -11.503 4.463 1 63.48 154 HIS B CA 1
ATOM 3700 C C . HIS B 1 154 ? 30.903 -11.954 3.903 1 63.48 154 HIS B C 1
ATOM 3702 O O . HIS B 1 154 ? 31.717 -11.126 3.489 1 63.48 154 HIS B O 1
ATOM 3708 N N . HIS B 1 155 ? 31.1 -13.279 3.725 1 60.82 155 HIS B N 1
ATOM 3709 C CA . HIS B 1 155 ? 32.279 -13.938 3.175 1 60.82 155 HIS B CA 1
ATOM 3710 C C . HIS B 1 155 ? 33.559 -13.388 3.796 1 60.82 155 HIS B C 1
ATOM 3712 O O . HIS B 1 155 ? 34.533 -13.123 3.089 1 60.82 155 HIS B O 1
ATOM 3718 N N . GLY B 1 156 ? 33.576 -13.085 5.089 1 65.29 156 GLY B N 1
ATOM 3719 C CA . GLY B 1 156 ? 34.804 -12.693 5.763 1 65.29 156 GLY B CA 1
ATOM 3720 C C . GLY B 1 156 ? 34.956 -11.19 5.899 1 65.29 156 GLY B C 1
ATOM 3721 O O . GLY B 1 156 ? 35.877 -10.712 6.565 1 65.29 156 GLY B O 1
ATOM 3722 N N . GLU B 1 157 ? 34.196 -10.472 5.141 1 70.95 157 GLU B N 1
ATOM 3723 C CA . GLU B 1 157 ? 34.234 -9.018 5.269 1 70.95 157 GLU B CA 1
ATOM 3724 C C . GLU B 1 157 ? 33.051 -8.504 6.084 1 70.95 157 GLU B C 1
ATOM 3726 O O . GLU B 1 157 ? 31.906 -8.883 5.832 1 70.95 157 GLU B O 1
ATOM 3731 N N . GLU B 1 158 ? 33.417 -7.873 7.113 1 76.51 158 GLU B N 1
ATOM 3732 C CA . GLU B 1 158 ? 32.407 -7.29 7.991 1 76.51 158 GLU B CA 1
ATOM 3733 C C . GLU B 1 158 ? 31.909 -5.953 7.449 1 76.51 158 GLU B C 1
ATOM 3735 O O . GLU B 1 158 ? 32.708 -5.1 7.058 1 76.51 158 GLU B O 1
ATOM 3740 N N . HIS B 1 159 ? 30.661 -5.935 7.134 1 80.9 159 HIS B N 1
ATOM 3741 C CA . HIS B 1 159 ? 30.053 -4.671 6.735 1 80.9 159 HIS B CA 1
ATOM 3742 C C . HIS B 1 159 ? 28.951 -4.26 7.706 1 80.9 159 HIS B C 1
ATOM 3744 O O . HIS B 1 159 ? 28.228 -5.111 8.228 1 80.9 159 HIS B O 1
ATOM 3750 N N . GLU B 1 160 ? 29.025 -2.992 8.004 1 82.59 160 GLU B N 1
ATOM 3751 C CA . GLU B 1 160 ? 27.986 -2.445 8.87 1 82.59 160 GLU B CA 1
ATOM 3752 C C . GLU B 1 160 ? 26.774 -1.991 8.061 1 82.59 160 GLU B C 1
ATOM 3754 O O . GLU B 1 160 ? 26.923 -1.419 6.979 1 82.59 160 GLU B O 1
ATOM 3759 N N . HIS B 1 161 ? 25.606 -2.394 8.53 1 84.83 161 HIS B N 1
ATOM 3760 C CA . HIS B 1 161 ? 24.377 -1.938 7.891 1 84.83 161 HIS B CA 1
ATOM 3761 C C . HIS B 1 161 ? 23.358 -1.472 8.925 1 84.83 161 HIS B C 1
ATOM 3763 O O . HIS B 1 161 ? 23.46 -1.819 10.104 1 84.83 161 HIS B O 1
ATOM 3769 N N . PHE B 1 162 ? 22.482 -0.641 8.532 1 88.66 162 PHE B N 1
ATOM 3770 C CA . PHE B 1 162 ? 21.401 -0.204 9.407 1 88.66 162 PHE B CA 1
ATOM 3771 C C . PHE B 1 162 ? 20.567 -1.392 9.872 1 88.66 162 PHE B C 1
ATOM 3773 O O . PHE B 1 162 ? 20.217 -2.262 9.073 1 88.66 162 PHE B O 1
ATOM 3780 N N . ASP B 1 163 ? 20.328 -1.441 11.127 1 89.14 163 ASP B N 1
ATOM 3781 C CA . ASP B 1 163 ? 19.526 -2.502 11.728 1 89.14 163 ASP B CA 1
ATOM 3782 C C . ASP B 1 163 ? 18.039 -2.286 11.458 1 89.14 163 ASP B C 1
ATOM 3784 O O . ASP B 1 163 ? 17.411 -1.418 12.069 1 89.14 163 ASP B O 1
ATOM 3788 N N . SER B 1 164 ? 17.431 -3.103 10.675 1 86.23 164 SER B N 1
ATOM 3789 C CA . SER B 1 164 ? 16.034 -2.941 10.286 1 86.23 164 SER B CA 1
ATOM 3790 C C . SER B 1 164 ? 15.1 -3.18 11.467 1 86.23 164 SER B C 1
ATOM 3792 O O . SER B 1 164 ? 13.918 -2.833 11.411 1 86.23 164 SER B O 1
ATOM 3794 N N . SER B 1 165 ? 15.609 -3.71 12.531 1 89.54 165 SER B N 1
ATOM 3795 C CA . SER B 1 165 ? 14.79 -3.983 13.708 1 89.54 165 SER B CA 1
ATOM 3796 C C . SER B 1 165 ? 14.874 -2.842 14.717 1 89.54 165 SER B C 1
ATOM 3798 O O . SER B 1 165 ? 14.239 -2.892 15.772 1 89.54 165 SER B O 1
ATOM 3800 N N . TYR B 1 166 ? 15.661 -1.876 14.388 1 92.94 166 TYR B N 1
ATOM 3801 C CA . TYR B 1 166 ? 15.823 -0.752 15.303 1 92.94 166 TYR B CA 1
ATOM 3802 C C . TYR B 1 166 ? 14.487 -0.07 15.572 1 92.94 166 TYR B C 1
ATOM 3804 O O . TYR B 1 166 ? 14.183 0.284 16.713 1 92.94 166 TYR B O 1
ATOM 3812 N N . ALA B 1 167 ? 13.726 0.119 14.505 1 95.47 167 ALA B N 1
ATOM 3813 C CA . ALA B 1 167 ? 12.386 0.68 14.66 1 95.47 167 ALA B CA 1
ATOM 3814 C C . ALA B 1 167 ? 11.353 -0.421 14.88 1 95.47 167 ALA B C 1
ATOM 3816 O O . ALA B 1 167 ? 11.521 -1.544 14.398 1 95.47 167 ALA B O 1
ATOM 3817 N N . ASP B 1 168 ? 10.362 -0.137 15.591 1 96.28 168 ASP B N 1
ATOM 3818 C CA . ASP B 1 168 ? 9.285 -1.11 15.749 1 96.28 168 ASP B CA 1
ATOM 3819 C C . ASP B 1 168 ? 8.379 -1.13 14.52 1 96.28 168 ASP B C 1
ATOM 3821 O O . ASP B 1 168 ? 8.672 -0.477 13.516 1 96.28 168 ASP B O 1
ATOM 3825 N N . ASP B 1 169 ? 7.285 -1.862 14.506 1 94.84 169 ASP B N 1
ATOM 3826 C CA . ASP B 1 169 ? 6.417 -2.085 13.354 1 94.84 169 ASP B CA 1
ATOM 3827 C C . ASP B 1 169 ? 5.675 -0.807 12.97 1 94.84 169 ASP B C 1
ATOM 3829 O O . ASP B 1 169 ? 5.102 -0.718 11.882 1 94.84 169 ASP B O 1
ATOM 3833 N N . ASN B 1 170 ? 5.648 0.15 13.83 1 97.25 170 ASN B N 1
ATOM 3834 C CA . ASN B 1 170 ? 4.984 1.426 13.585 1 97.25 170 ASN B CA 1
ATOM 3835 C C . ASN B 1 170 ? 5.971 2.49 13.113 1 97.25 170 ASN B C 1
ATOM 3837 O O . ASN B 1 170 ? 5.594 3.646 12.91 1 97.25 170 ASN B O 1
ATOM 3841 N N . GLY B 1 171 ? 7.277 2.132 13.002 1 97.88 171 GLY B N 1
ATOM 3842 C CA . GLY B 1 171 ? 8.326 3.035 12.553 1 97.88 171 GLY B CA 1
ATOM 3843 C C . GLY B 1 171 ? 8.918 3.865 13.676 1 97.88 171 GLY B C 1
ATOM 3844 O O . GLY B 1 171 ? 9.808 4.687 13.444 1 97.88 171 GLY B O 1
ATOM 3845 N N . ARG B 1 172 ? 8.441 3.698 14.909 1 98.27 172 ARG B N 1
ATOM 3846 C CA . ARG B 1 172 ? 8.93 4.459 16.054 1 98.27 172 ARG B CA 1
ATOM 3847 C C . ARG B 1 172 ? 10.297 3.954 16.503 1 98.27 172 ARG B C 1
ATOM 3849 O O . ARG B 1 172 ? 10.572 2.754 16.442 1 98.27 172 ARG B O 1
ATOM 3856 N N . THR B 1 173 ? 11.177 4.84 16.989 1 97.22 173 THR B N 1
ATOM 3857 C CA . THR B 1 173 ? 12.504 4.524 17.504 1 97.22 173 THR B CA 1
ATOM 3858 C C . THR B 1 173 ? 12.667 5.035 18.932 1 97.22 173 THR B C 1
ATOM 3860 O O . THR B 1 173 ? 11.807 5.758 19.44 1 97.22 173 THR B O 1
ATOM 3863 N N . PRO B 1 174 ? 13.722 4.671 19.587 1 96.46 174 PRO B N 1
ATOM 3864 C CA . PRO B 1 174 ? 13.981 5.215 20.922 1 96.46 174 PRO B CA 1
ATOM 3865 C C . PRO B 1 174 ? 14.31 6.706 20.897 1 96.46 174 PRO B C 1
ATOM 3867 O O . PRO B 1 174 ? 14.308 7.359 21.944 1 96.46 174 PRO B O 1
ATOM 3870 N N . VAL B 1 175 ? 14.665 7.202 19.743 1 96.28 175 VAL B N 1
ATOM 3871 C CA . VAL B 1 175 ? 14.901 8.634 19.592 1 96.28 175 VAL B CA 1
ATOM 3872 C C . VAL B 1 175 ? 13.577 9.353 19.346 1 96.28 175 VAL B C 1
ATOM 3874 O O . VAL B 1 175 ? 12.947 9.167 18.302 1 96.28 175 VAL B O 1
ATOM 3877 N N . ASP B 1 176 ? 13.214 10.17 20.263 1 96.2 176 ASP B N 1
ATOM 3878 C CA . ASP B 1 176 ? 11.935 10.87 20.188 1 96.2 176 ASP B CA 1
ATOM 3879 C C . ASP B 1 176 ? 11.864 11.751 18.942 1 96.2 176 ASP B C 1
ATOM 3881 O O . ASP B 1 176 ? 12.738 12.591 18.718 1 96.2 176 ASP B O 1
ATOM 3885 N N . GLY B 1 177 ? 10.861 11.49 18.099 1 97.62 177 GLY B N 1
ATOM 3886 C CA . GLY B 1 177 ? 10.658 12.3 16.909 1 97.62 177 GLY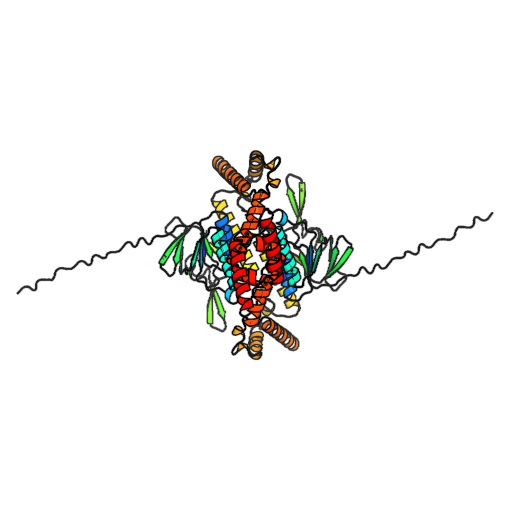 B CA 1
ATOM 3887 C C . GLY B 1 177 ? 11.283 11.699 15.664 1 97.62 177 GLY B C 1
ATOM 3888 O O . GLY B 1 177 ? 11.108 12.221 14.561 1 97.62 177 GLY B O 1
ATOM 3889 N N . LEU B 1 178 ? 12.043 10.61 15.862 1 97.94 178 LEU B N 1
ATOM 3890 C CA . LEU B 1 178 ? 12.648 9.92 14.728 1 97.94 178 LEU B CA 1
ATOM 3891 C C . LEU B 1 178 ? 11.861 8.663 14.373 1 97.94 178 LEU B C 1
ATOM 3893 O O . LEU B 1 178 ? 11.665 7.789 15.22 1 97.94 178 LEU B O 1
ATOM 3897 N N . TYR B 1 179 ? 11.431 8.579 13.158 1 98.38 179 TYR B N 1
ATOM 3898 C CA . TYR B 1 179 ? 10.736 7.41 12.63 1 98.38 179 TYR B CA 1
ATOM 3899 C C . TYR B 1 179 ? 11.51 6.794 11.471 1 98.38 179 TYR B C 1
ATOM 3901 O O . TYR B 1 179 ? 12.196 7.501 10.729 1 98.38 179 TYR B O 1
ATOM 3909 N N . VAL B 1 180 ? 11.339 5.497 11.299 1 97.39 180 VAL B N 1
ATOM 3910 C CA . VAL B 1 180 ? 11.978 4.807 10.184 1 97.39 180 VAL B CA 1
ATOM 3911 C C . VAL B 1 180 ? 10.923 4.087 9.348 1 97.39 180 VAL B C 1
ATOM 3913 O O . VAL B 1 180 ? 10.217 3.209 9.85 1 97.39 180 VAL B O 1
ATOM 3916 N N . ALA B 1 181 ? 10.8 4.466 8.113 1 97.19 181 ALA B N 1
ATOM 3917 C CA . ALA B 1 181 ? 9.918 3.804 7.155 1 97.19 181 ALA B CA 1
ATOM 3918 C C . ALA B 1 181 ? 10.702 2.855 6.253 1 97.19 181 ALA B C 1
ATOM 3920 O O . ALA B 1 181 ? 10.14 1.904 5.704 1 97.19 181 ALA B O 1
ATOM 3921 N N . ALA B 1 182 ? 11.922 3.158 6.059 1 94.37 182 ALA B N 1
ATOM 3922 C CA . ALA B 1 182 ? 12.861 2.312 5.328 1 94.37 182 ALA B CA 1
ATOM 3923 C C . ALA B 1 182 ? 14.289 2.524 5.823 1 94.37 182 ALA B C 1
ATOM 3925 O O . ALA B 1 182 ? 14.694 3.654 6.104 1 94.37 182 ALA B O 1
ATOM 3926 N N . PRO B 1 183 ? 15.091 1.484 5.96 1 91.99 183 PRO B N 1
ATOM 3927 C CA . PRO B 1 183 ? 14.769 0.082 5.682 1 91.99 183 PRO B CA 1
ATOM 3928 C C . PRO B 1 183 ? 13.892 -0.548 6.762 1 91.99 183 PRO B C 1
ATOM 3930 O O . PRO B 1 183 ? 14.047 -0.239 7.946 1 91.99 183 PRO B O 1
ATOM 3933 N N . SER B 1 184 ? 12.936 -1.376 6.36 1 91.69 184 SER B N 1
ATOM 3934 C CA . SER B 1 184 ? 12.029 -2.05 7.283 1 91.69 184 SER B CA 1
ATOM 3935 C C . SER B 1 184 ? 11.805 -3.502 6.878 1 91.69 184 SER B C 1
ATOM 3937 O O . SER B 1 184 ? 10.684 -4.009 6.957 1 91.69 184 SER B O 1
ATOM 3939 N N . GLY B 1 185 ? 12.874 -4.096 6.383 1 89.06 185 GLY B N 1
ATOM 3940 C CA . GLY B 1 185 ? 12.822 -5.507 6.036 1 89.06 185 GLY B CA 1
ATOM 3941 C C . GLY B 1 185 ? 11.801 -5.819 4.958 1 89.06 185 GLY B C 1
ATOM 3942 O O . GLY B 1 185 ? 11.803 -5.196 3.895 1 89.06 185 GLY B O 1
ATOM 3943 N N . ALA B 1 186 ? 10.857 -6.758 5.275 1 92.52 186 ALA B N 1
ATOM 3944 C CA . ALA B 1 186 ? 9.894 -7.281 4.309 1 92.52 186 ALA B CA 1
ATOM 3945 C C . ALA B 1 186 ? 8.854 -6.225 3.945 1 92.52 186 ALA B C 1
ATOM 3947 O O . ALA B 1 186 ? 8.165 -6.347 2.929 1 92.52 186 ALA B O 1
ATOM 3948 N N . ARG B 1 187 ? 8.759 -5.225 4.708 1 95.57 187 ARG B N 1
ATOM 3949 C CA . ARG B 1 187 ? 7.773 -4.18 4.45 1 95.57 187 ARG B CA 1
ATOM 3950 C C . ARG B 1 187 ? 8.248 -3.24 3.347 1 95.57 187 ARG B C 1
ATOM 3952 O O . ARG B 1 187 ? 7.488 -2.39 2.878 1 95.57 187 ARG B O 1
ATOM 3959 N N . ASN B 1 188 ? 9.464 -3.423 2.861 1 93.53 188 ASN B N 1
ATOM 3960 C CA . ASN B 1 188 ? 9.963 -2.63 1.742 1 93.53 188 ASN B CA 1
ATOM 3961 C C . ASN B 1 188 ? 10.248 -3.499 0.521 1 93.53 188 ASN B C 1
ATOM 3963 O O . ASN B 1 188 ? 10.917 -3.061 -0.416 1 93.53 188 ASN B O 1
ATOM 3967 N N . ALA B 1 189 ? 9.683 -4.664 0.511 1 92.61 189 ALA B N 1
ATOM 3968 C CA . ALA B 1 189 ? 10.058 -5.675 -0.473 1 92.61 189 ALA B CA 1
ATOM 3969 C C . ALA B 1 189 ? 9.444 -5.369 -1.836 1 92.61 189 ALA B C 1
ATOM 3971 O O . ALA B 1 189 ? 10.001 -5.739 -2.873 1 92.61 189 ALA B O 1
ATOM 3972 N N . GLN B 1 190 ? 8.255 -4.791 -1.808 1 96.04 190 GLN B N 1
ATOM 3973 C CA . GLN B 1 190 ? 7.503 -4.438 -3.008 1 96.04 190 GLN B CA 1
ATOM 3974 C C . GLN B 1 190 ? 6.992 -3.002 -2.934 1 96.04 190 GLN B C 1
ATOM 3976 O O . GLN B 1 190 ? 6.756 -2.476 -1.844 1 96.04 190 GLN B O 1
ATOM 3981 N N . VAL B 1 191 ? 6.794 -2.412 -4.049 1 97.45 191 VAL B N 1
ATOM 3982 C CA . VAL B 1 191 ? 6.444 -0.997 -4.116 1 97.45 191 VAL B CA 1
ATOM 3983 C C . VAL B 1 191 ? 5.15 -0.748 -3.344 1 97.45 191 VAL B C 1
ATOM 3985 O O . VAL B 1 191 ? 5.082 0.157 -2.509 1 97.45 191 VAL B O 1
ATOM 3988 N N . GLY B 1 192 ? 4.115 -1.57 -3.615 1 98.18 192 GLY B N 1
ATOM 3989 C CA . GLY B 1 192 ? 2.848 -1.385 -2.925 1 98.18 192 GLY B CA 1
ATOM 3990 C C . GLY B 1 192 ? 2.95 -1.588 -1.425 1 98.18 192 GLY B C 1
ATOM 3991 O O . GLY B 1 192 ? 2.279 -0.899 -0.654 1 98.18 192 GLY B O 1
ATOM 3992 N N . ILE B 1 193 ? 3.771 -2.501 -1.007 1 98.49 193 ILE B N 1
ATOM 3993 C CA . ILE B 1 193 ? 3.985 -2.779 0.409 1 98.49 193 ILE B CA 1
ATOM 3994 C C . ILE B 1 193 ? 4.734 -1.616 1.0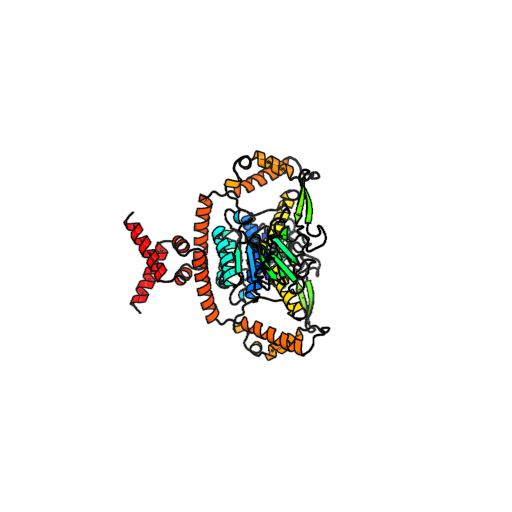56 1 98.49 193 ILE B C 1
ATOM 3996 O O . ILE B 1 193 ? 4.342 -1.134 2.122 1 98.49 193 ILE B O 1
ATOM 4000 N N . ALA B 1 194 ? 5.72 -1.154 0.372 1 97.45 194 ALA B N 1
ATOM 4001 C CA . ALA B 1 194 ? 6.524 -0.044 0.875 1 97.45 194 ALA B CA 1
ATOM 4002 C C . ALA B 1 194 ? 5.681 1.218 1.029 1 97.45 194 ALA B C 1
ATOM 4004 O O . ALA B 1 194 ? 5.771 1.913 2.045 1 97.45 194 ALA B O 1
ATOM 4005 N N . ALA B 1 195 ? 4.885 1.534 0.034 1 98.58 195 ALA B N 1
ATOM 4006 C CA . ALA B 1 195 ? 4.01 2.702 0.092 1 98.58 195 ALA B CA 1
ATOM 4007 C C . ALA B 1 195 ? 3.025 2.593 1.253 1 98.58 195 ALA B C 1
ATOM 4009 O O . ALA B 1 195 ? 2.817 3.558 1.991 1 98.58 195 ALA B O 1
ATOM 4010 N N . GLY B 1 196 ? 2.458 1.404 1.361 1 98.72 196 GLY B N 1
ATOM 4011 C CA . GLY B 1 196 ? 1.549 1.185 2.474 1 98.72 196 GLY B CA 1
ATOM 4012 C C . GLY B 1 196 ? 2.213 1.353 3.828 1 98.72 196 GLY B C 1
ATOM 4013 O O . GLY B 1 196 ? 1.621 1.921 4.749 1 98.72 196 GLY B O 1
ATOM 4014 N N . HIS B 1 197 ? 3.393 0.859 3.936 1 98.43 197 HIS B N 1
ATOM 4015 C CA . HIS B 1 197 ? 4.127 0.973 5.191 1 98.43 197 HIS B CA 1
ATOM 4016 C C . HIS B 1 197 ? 4.489 2.424 5.488 1 98.43 197 HIS B C 1
ATOM 4018 O O . HIS B 1 197 ? 4.36 2.88 6.627 1 98.43 197 HIS B O 1
ATOM 4024 N N . GLY B 1 198 ? 4.937 3.148 4.475 1 98.66 198 GLY B N 1
ATOM 4025 C CA . GLY B 1 198 ? 5.211 4.564 4.663 1 98.66 198 GLY B CA 1
ATOM 4026 C C . GLY B 1 198 ? 4.011 5.343 5.165 1 98.66 198 GLY B C 1
ATOM 4027 O O . GLY B 1 198 ? 4.139 6.187 6.054 1 98.66 198 GLY B O 1
ATOM 4028 N N . ALA B 1 199 ? 2.885 5.073 4.582 1 98.84 199 ALA B N 1
ATOM 4029 C CA . ALA B 1 199 ? 1.639 5.702 5.013 1 98.84 199 ALA B CA 1
ATOM 4030 C C . ALA B 1 199 ? 1.316 5.345 6.461 1 98.84 199 ALA B C 1
ATOM 4032 O O . ALA B 1 199 ? 0.889 6.202 7.238 1 98.84 199 ALA B O 1
ATOM 4033 N N . HIS B 1 200 ? 1.52 4.109 6.8 1 98.7 200 HIS B N 1
ATOM 4034 C CA . HIS B 1 200 ? 1.269 3.65 8.162 1 98.7 200 HIS B CA 1
ATOM 4035 C C . HIS B 1 200 ? 2.16 4.38 9.162 1 98.7 200 HIS B C 1
ATOM 4037 O O . HIS B 1 200 ? 1.684 4.842 10.201 1 98.7 200 HIS B O 1
ATOM 4043 N N . VAL B 1 201 ? 3.408 4.474 8.841 1 98.74 201 VAL B N 1
ATOM 4044 C CA . VAL B 1 201 ? 4.359 5.166 9.705 1 98.74 201 VAL B CA 1
ATOM 4045 C C . VAL B 1 201 ? 3.936 6.623 9.878 1 98.74 201 VAL B C 1
ATOM 4047 O O . VAL B 1 201 ? 3.984 7.162 10.985 1 98.74 201 VAL B O 1
ATOM 4050 N N . ALA B 1 202 ? 3.511 7.254 8.795 1 98.86 202 ALA B N 1
ATOM 4051 C CA . ALA B 1 202 ? 3.047 8.637 8.868 1 98.86 202 ALA B CA 1
ATOM 4052 C C . ALA B 1 202 ? 1.83 8.76 9.781 1 98.86 202 ALA B C 1
ATOM 4054 O O . ALA B 1 202 ? 1.714 9.72 10.546 1 98.86 202 ALA B O 1
ATOM 4055 N N . ARG B 1 203 ? 0.941 7.856 9.686 1 98.56 203 ARG B N 1
ATOM 4056 C CA . ARG B 1 203 ? -0.228 7.881 1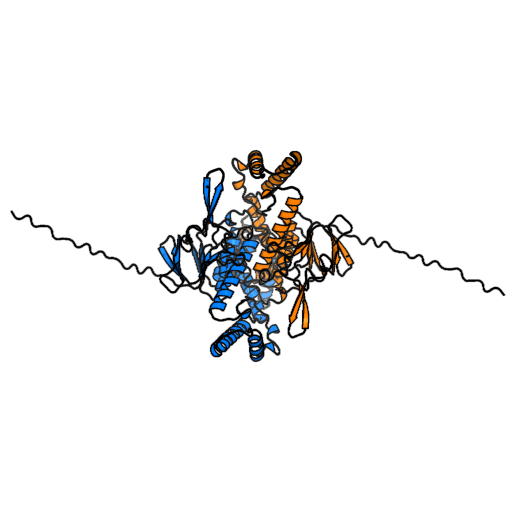0.559 1 98.56 203 ARG B CA 1
ATOM 4057 C C . ARG B 1 203 ? 0.182 7.788 12.025 1 98.56 203 ARG B C 1
ATOM 4059 O O . ARG B 1 203 ? -0.403 8.453 12.882 1 98.56 203 ARG B O 1
ATOM 4066 N N . CYS B 1 204 ? 1.142 6.941 12.293 1 98.59 204 CYS B N 1
ATOM 4067 C CA . CYS B 1 204 ? 1.645 6.821 13.657 1 98.59 204 CYS B CA 1
ATOM 4068 C C . CYS B 1 204 ? 2.3 8.119 14.113 1 98.59 204 CYS B C 1
ATOM 4070 O O . CYS B 1 204 ? 2.116 8.545 15.254 1 98.59 204 CYS B O 1
ATOM 4072 N N . LEU B 1 205 ? 3.069 8.718 13.236 1 98.78 205 LEU B N 1
ATOM 4073 C CA . LEU B 1 205 ? 3.649 10.025 13.525 1 98.78 205 LEU B CA 1
ATOM 4074 C C . LEU B 1 205 ? 2.561 11.04 13.863 1 98.78 205 LEU B C 1
ATOM 4076 O O . LEU B 1 205 ? 2.685 11.788 14.835 1 98.78 205 LEU B O 1
ATOM 4080 N N . LEU B 1 206 ? 1.502 11.081 13.091 1 98.64 206 LEU B N 1
ATOM 4081 C CA . LEU B 1 206 ? 0.413 12.027 13.307 1 98.64 206 LEU B CA 1
ATOM 4082 C C . LEU B 1 206 ? -0.28 11.762 14.64 1 98.64 206 LEU B C 1
ATOM 4084 O O . LEU B 1 206 ? -0.68 12.7 15.333 1 98.64 206 LEU B O 1
ATOM 4088 N N . GLU B 1 207 ? -0.442 10.495 14.935 1 98.25 207 GLU B N 1
ATOM 4089 C CA . GLU B 1 207 ? -1.009 10.137 16.232 1 98.25 207 GLU B CA 1
ATOM 4090 C C . GLU B 1 207 ? -0.16 10.684 17.375 1 98.25 207 GLU B C 1
ATOM 4092 O O . GLU B 1 207 ? -0.688 11.272 18.321 1 98.25 207 GLU B O 1
ATOM 4097 N N . ASP B 1 208 ? 1.138 10.467 17.303 1 98.18 208 ASP B N 1
ATOM 4098 C CA . ASP B 1 208 ? 2.056 10.964 18.323 1 98.18 208 ASP B CA 1
ATOM 4099 C C . ASP B 1 208 ? 2.027 12.489 18.391 1 98.18 208 ASP B C 1
ATOM 4101 O O . ASP B 1 208 ? 2.033 13.067 19.48 1 98.18 208 ASP B O 1
ATOM 4105 N N . HIS B 1 209 ? 2.022 13.129 17.235 1 97.75 209 HIS B N 1
ATOM 4106 C CA . HIS B 1 209 ? 1.929 14.582 17.146 1 97.75 209 HIS B CA 1
ATOM 4107 C C . HIS B 1 209 ? 0.685 15.099 17.86 1 97.75 209 HIS B C 1
ATOM 4109 O O . HIS B 1 209 ? 0.762 16.051 18.641 1 97.75 209 HIS B O 1
ATOM 4115 N N . ARG B 1 210 ? -0.392 14.47 17.677 1 97.31 210 ARG B N 1
ATOM 4116 C CA . ARG B 1 210 ? -1.653 14.875 18.29 1 97.31 210 ARG B CA 1
ATOM 4117 C C . ARG B 1 210 ? -1.653 14.584 19.787 1 97.31 210 ARG B C 1
ATOM 4119 O O . ARG B 1 210 ? -2.2 15.358 20.575 1 97.31 210 ARG B O 1
ATOM 4126 N N . SER B 1 211 ? -1.053 13.483 20.126 1 96.36 211 SER B N 1
ATOM 4127 C CA . SER B 1 211 ? -0.9 13.185 21.547 1 96.36 211 SER B CA 1
ATOM 4128 C C . SER B 1 211 ? -0.108 14.277 22.258 1 96.36 211 SER B C 1
ATOM 4130 O O . SER B 1 211 ? -0.463 14.687 23.365 1 96.36 211 SER B O 1
ATOM 4132 N N . GLU B 1 212 ? 0.905 14.713 21.616 1 95.02 212 GLU B N 1
ATOM 4133 C CA . GLU B 1 212 ? 1.723 15.786 22.174 1 95.02 212 GLU B CA 1
ATOM 4134 C C . GLU B 1 212 ? 0.928 17.083 22.288 1 95.02 212 GLU B C 1
ATOM 4136 O O . GLU B 1 212 ? 1.208 17.914 23.155 1 95.02 212 GLU B O 1
ATOM 4141 N N . GLN B 1 213 ? -0.057 17.233 21.456 1 94.12 213 GLN B N 1
ATOM 4142 C CA . GLN B 1 213 ? -0.921 18.407 21.511 1 94.12 213 GLN B CA 1
ATOM 4143 C C . GLN B 1 213 ? -1.975 18.264 22.606 1 94.12 213 GLN B C 1
ATOM 4145 O O . GLN B 1 213 ? -2.736 19.198 22.868 1 94.12 213 GLN B O 1
ATOM 4150 N N . GLY B 1 214 ? -2.113 16.977 23.17 1 94.04 214 GLY B N 1
ATOM 4151 C CA . GLY B 1 214 ? -2.96 16.816 24.341 1 94.04 214 GLY B CA 1
ATOM 4152 C C . GLY B 1 214 ? -4.142 15.896 24.1 1 94.04 214 GLY B C 1
ATOM 4153 O O . GLY B 1 214 ? -4.924 15.629 25.015 1 94.04 214 GLY B O 1
ATOM 4154 N N . PHE B 1 215 ? -4.297 15.397 22.851 1 96.01 215 PHE B N 1
ATOM 4155 C CA . PHE B 1 215 ? -5.407 14.487 22.591 1 96.01 215 PHE B CA 1
ATOM 4156 C C . PHE B 1 215 ? -5.266 13.212 23.414 1 96.01 215 PHE B C 1
ATOM 4158 O O . PHE B 1 215 ? -4.222 12.558 23.381 1 96.01 215 PHE B O 1
ATOM 4165 N N . PRO B 1 216 ? -6.328 12.822 24.092 1 92.47 216 PRO B N 1
ATOM 4166 C CA . PRO B 1 216 ? -6.217 11.643 24.954 1 92.47 216 PRO B CA 1
ATOM 4167 C C . PRO B 1 216 ? -6.622 10.353 24.245 1 92.47 216 PRO B C 1
ATOM 4169 O O . PRO B 1 216 ? -7.55 10.356 23.432 1 92.47 216 PRO B O 1
ATOM 4172 N N . GLY B 1 217 ? -5.979 9.302 24.53 1 89.89 217 GLY B N 1
ATOM 4173 C CA . GLY B 1 217 ? -6.365 7.96 24.122 1 89.89 217 GLY B CA 1
ATOM 4174 C C . GLY B 1 217 ? -6.582 7.831 22.626 1 89.89 217 GLY B C 1
ATOM 4175 O O . GLY B 1 217 ? -5.736 8.246 21.832 1 89.89 217 GLY B O 1
ATOM 4176 N N . ASP B 1 218 ? -7.73 7.305 22.259 1 90.24 218 ASP B N 1
ATOM 4177 C CA . ASP B 1 218 ? -8.053 6.971 20.876 1 90.24 218 ASP B CA 1
ATOM 4178 C C . ASP B 1 218 ? -8.343 8.229 20.06 1 90.24 218 ASP B C 1
ATOM 4180 O O . ASP B 1 218 ? -8.373 8.184 18.829 1 90.24 218 ASP B O 1
ATOM 4184 N N . LEU B 1 219 ? -8.521 9.333 20.76 1 94.91 219 LEU B N 1
ATOM 4185 C CA . LEU B 1 219 ? -8.795 10.587 20.067 1 94.91 219 LEU B CA 1
ATOM 4186 C C . LEU B 1 219 ? -7.545 11.101 19.361 1 94.91 219 LEU B C 1
ATOM 4188 O O . LEU B 1 219 ? -7.629 11.992 18.512 1 94.91 219 LEU B O 1
ATOM 4192 N N . ALA B 1 220 ? -6.389 10.51 19.642 1 96.12 220 ALA B N 1
ATOM 4193 C CA . ALA B 1 220 ? -5.131 10.935 19.034 1 96.12 220 ALA B CA 1
ATOM 4194 C C . ALA B 1 220 ? -4.969 10.344 17.637 1 96.12 220 ALA B C 1
ATOM 4196 O O . ALA B 1 220 ? -4.228 10.882 16.81 1 96.12 220 ALA B O 1
ATOM 4197 N N . ALA B 1 221 ? -5.617 9.249 17.369 1 95.51 221 ALA B N 1
ATOM 4198 C CA . ALA B 1 221 ? -5.534 8.638 16.045 1 95.51 221 ALA B CA 1
ATOM 4199 C C . ALA B 1 221 ? -6.197 9.521 14.991 1 95.51 221 ALA B C 1
ATOM 4201 O O . ALA B 1 221 ? -7.259 10.098 15.235 1 95.51 221 ALA B O 1
ATOM 4202 N N . HIS B 1 222 ? -5.566 9.677 13.892 1 94.59 222 HIS B N 1
ATOM 4203 C CA . HIS B 1 222 ? -6.094 10.484 12.798 1 94.59 222 HIS B CA 1
ATOM 4204 C C . HIS B 1 222 ? -6.433 9.62 11.588 1 94.59 222 HIS B C 1
ATOM 4206 O O . HIS B 1 222 ? -5.614 8.809 11.151 1 94.59 222 HIS B O 1
ATOM 4212 N N . TYR B 1 223 ? -7.545 9.765 11.092 1 92.69 223 TYR B N 1
ATOM 4213 C CA . TYR B 1 223 ? -7.99 9.098 9.873 1 92.69 223 TYR B CA 1
ATOM 4214 C C . TYR B 1 223 ? -8.255 10.108 8.764 1 92.69 223 TYR B C 1
ATOM 4216 O O . TYR B 1 223 ? -9.146 10.952 8.884 1 92.69 223 TYR B O 1
ATOM 4224 N N . ASP B 1 224 ? -7.441 10.072 7.77 1 94.81 224 ASP B N 1
ATOM 4225 C CA . ASP B 1 224 ? -7.597 10.92 6.592 1 94.81 224 ASP B CA 1
ATOM 4226 C C . ASP B 1 224 ? -8.68 10.375 5.663 1 94.81 224 ASP B C 1
ATOM 4228 O O . ASP B 1 224 ? -8.377 9.686 4.687 1 94.81 224 ASP B O 1
ATOM 4232 N N . TRP B 1 225 ? -9.874 10.701 6.009 1 92.84 225 TRP B N 1
ATOM 4233 C CA . TRP B 1 225 ? -11.054 10.09 5.405 1 92.84 225 TRP B CA 1
ATOM 4234 C C . TRP B 1 225 ? -12.092 11.148 5.048 1 92.84 225 TRP B C 1
ATOM 4236 O O . TRP B 1 225 ? -12.659 11.794 5.933 1 92.84 225 TRP B O 1
ATOM 4246 N N . LEU B 1 226 ? -12.356 11.324 3.717 1 97.42 226 LEU B N 1
ATOM 4247 C CA . LEU B 1 226 ? -13.395 12.254 3.288 1 97.42 226 LEU B CA 1
ATOM 4248 C C . LEU B 1 226 ? -14.768 11.592 3.334 1 97.42 226 LEU B C 1
ATOM 4250 O O . LEU B 1 226 ? -14.927 10.451 2.893 1 97.42 226 LEU B O 1
ATOM 4254 N N . ARG B 1 227 ? -15.734 12.261 3.806 1 96.48 227 ARG B N 1
ATOM 4255 C CA . ARG B 1 227 ? -17.048 11.686 4.077 1 96.48 227 ARG B CA 1
ATOM 4256 C C . ARG B 1 227 ? -18.122 12.347 3.221 1 96.48 227 ARG B C 1
ATOM 4258 O O . ARG B 1 227 ? -18.087 13.559 2.997 1 96.48 227 ARG B O 1
ATOM 4265 N N . PRO B 1 228 ? -19.044 11.525 2.753 1 96.72 228 PRO B N 1
ATOM 4266 C CA . PRO B 1 228 ? -20.172 12.138 2.048 1 96.72 228 PRO B CA 1
ATOM 4267 C C . PRO B 1 228 ? -21.041 13 2.962 1 96.72 228 PRO B C 1
ATOM 4269 O O . PRO B 1 228 ? -21.138 12.73 4.162 1 96.72 228 PRO B O 1
ATOM 4272 N N . ASP B 1 229 ? -21.667 13.909 2.408 1 95.77 229 ASP B N 1
ATOM 4273 C CA . ASP B 1 229 ? -22.493 14.867 3.137 1 95.77 229 ASP B CA 1
ATOM 4274 C C . ASP B 1 229 ? -23.609 14.158 3.902 1 95.77 229 ASP B C 1
ATOM 4276 O O . ASP B 1 229 ? -24.06 14.643 4.942 1 95.77 229 ASP B O 1
ATOM 4280 N N . SER B 1 230 ? -23.98 12.991 3.445 1 94.1 230 SER B N 1
ATOM 4281 C CA . SER B 1 230 ? -25.069 12.234 4.053 1 94.1 230 SER B CA 1
ATOM 4282 C C . SER B 1 230 ? -24.71 11.785 5.465 1 94.1 230 SER B C 1
ATOM 4284 O O . SER B 1 230 ? -25.594 11.506 6.277 1 94.1 230 SER B O 1
ATOM 4286 N N . GLU B 1 231 ? -23.472 11.746 5.816 1 93.21 231 GLU B N 1
ATOM 4287 C CA . GLU B 1 231 ? -23.033 11.345 7.149 1 93.21 231 GLU B CA 1
ATOM 4288 C C . GLU B 1 231 ? -23.202 12.483 8.151 1 93.21 231 GLU B C 1
ATOM 4290 O O . GLU B 1 231 ? -23.088 12.274 9.361 1 93.21 231 GLU B O 1
ATOM 4295 N N . PHE B 1 232 ? -23.459 13.609 7.63 1 94.75 232 PHE B N 1
ATOM 4296 C CA . PHE B 1 232 ? -23.619 14.784 8.479 1 94.75 232 PHE B CA 1
ATOM 4297 C C . PHE B 1 232 ? -25.065 15.266 8.47 1 94.75 232 PHE B C 1
ATOM 4299 O O . PHE B 1 232 ? -25.324 16.471 8.452 1 94.75 232 PHE B O 1
ATOM 4306 N N . GLN B 1 233 ? -25.988 14.405 8.358 1 93.44 233 GLN B N 1
ATOM 4307 C CA . GLN B 1 233 ? -27.411 14.725 8.383 1 93.44 233 GLN B CA 1
ATOM 4308 C C . GLN B 1 233 ? -28.061 14.242 9.676 1 93.44 233 GLN B C 1
ATOM 4310 O O . GLN B 1 233 ? -27.47 13.454 10.417 1 93.44 233 GLN B O 1
ATOM 4315 N N . GLY B 1 234 ? -29.232 14.745 9.997 1 93.44 234 GLY B N 1
ATOM 4316 C CA . GLY B 1 234 ? -29.901 14.402 11.242 1 93.44 234 GLY B CA 1
ATOM 4317 C C . GLY B 1 234 ? -29.173 14.912 12.471 1 93.44 234 GLY B C 1
ATOM 4318 O O . GLY B 1 234 ? -28.805 16.087 12.538 1 93.44 234 GLY B O 1
ATOM 4319 N N . GLU B 1 235 ? -28.943 13.978 13.425 1 92.52 235 GLU B N 1
ATOM 4320 C CA . GLU B 1 235 ? -28.307 14.396 14.671 1 92.52 235 GLU B CA 1
ATOM 4321 C C . GLU B 1 235 ? -26.843 14.765 14.447 1 92.52 235 GLU B C 1
ATOM 4323 O O . GLU B 1 235 ? -26.292 15.603 15.163 1 92.52 235 GLU B O 1
ATOM 4328 N N . TRP B 1 236 ? -26.275 14.291 13.443 1 92.38 236 TRP B N 1
ATOM 4329 C CA . TRP B 1 236 ? -24.848 14.489 13.216 1 92.38 236 TRP B CA 1
ATOM 4330 C C . TRP B 1 236 ? -24.592 15.795 12.47 1 92.38 236 TRP B C 1
ATOM 4332 O O . TRP B 1 236 ? -23.442 16.144 12.194 1 92.38 236 TRP B O 1
ATOM 4342 N N . SER B 1 237 ? -25.655 16.453 12.143 1 92.5 237 SER B N 1
ATOM 4343 C CA . SER B 1 237 ? -25.514 17.786 11.566 1 92.5 237 SER B CA 1
ATOM 4344 C C . SER B 1 237 ? -25.248 18.83 12.646 1 92.5 237 SER B C 1
ATOM 4346 O O . SER B 1 237 ? -24.8 19.939 12.348 1 92.5 237 SER B O 1
ATOM 4348 N N . ASP B 1 238 ? -25.578 18.425 13.872 1 92.71 238 ASP B N 1
ATOM 4349 C CA . ASP B 1 238 ? -25.479 19.324 15.018 1 92.71 238 ASP B CA 1
ATOM 4350 C C . ASP B 1 238 ? -24.143 19.152 15.737 1 92.71 238 ASP B C 1
ATOM 4352 O O . ASP B 1 238 ? -23.795 18.046 16.156 1 92.71 238 ASP B O 1
ATOM 4356 N N . ARG B 1 239 ? -23.461 20.172 15.971 1 93.97 239 ARG B N 1
ATOM 4357 C CA . ARG B 1 239 ? -22.177 20.137 16.664 1 93.97 239 ARG B CA 1
ATOM 4358 C C . ARG B 1 239 ? -22.338 19.612 18.087 1 93.97 239 ARG B C 1
ATOM 4360 O O . ARG B 1 239 ? -21.418 19.002 18.637 1 93.97 239 ARG B O 1
ATOM 4367 N N . ASP B 1 240 ? -23.507 19.829 18.68 1 95.29 240 ASP B N 1
ATOM 4368 C CA . ASP B 1 240 ? -23.748 19.375 20.046 1 95.29 240 ASP B CA 1
ATOM 4369 C C . ASP B 1 240 ? -23.627 17.856 20.15 1 95.29 240 ASP B C 1
ATOM 4371 O O . ASP B 1 240 ? -23.167 17.333 21.167 1 95.29 240 ASP B O 1
ATOM 4375 N N . ARG B 1 241 ? -24.127 17.266 19.12 1 95.44 241 ARG B N 1
ATOM 4376 C CA . ARG B 1 241 ? -23.997 15.813 19.093 1 95.44 241 ARG B CA 1
ATOM 4377 C C . ARG B 1 241 ? -22.53 15.394 19.094 1 95.44 241 ARG B C 1
ATOM 4379 O O . ARG B 1 241 ? -22.155 14.43 19.764 1 95.44 241 ARG B O 1
ATOM 4386 N N . TRP B 1 242 ? -21.718 16.077 18.386 1 95.72 242 TRP B N 1
ATOM 4387 C CA . TRP B 1 242 ? -20.285 15.808 18.339 1 95.72 242 TRP B CA 1
ATOM 4388 C C . TRP B 1 242 ? -19.63 16.108 19.684 1 95.72 242 TRP B C 1
ATOM 4390 O O . TRP B 1 242 ? -18.696 15.415 20.095 1 95.72 242 TRP B O 1
ATOM 4400 N N . HIS B 1 243 ? -20.076 17.135 20.368 1 96.48 243 HIS B N 1
ATOM 4401 C CA . HIS B 1 243 ? -19.582 17.434 21.707 1 96.48 243 HIS B CA 1
ATOM 4402 C C . HIS B 1 243 ? -19.778 16.247 22.644 1 96.48 243 HIS B C 1
ATOM 4404 O O . HIS B 1 243 ? -18.843 15.835 23.334 1 96.48 243 HIS B O 1
ATOM 4410 N N . GLU B 1 244 ? -20.966 15.763 22.542 1 95.18 244 GLU B N 1
ATOM 4411 C CA . GLU B 1 244 ? -21.297 14.623 23.391 1 95.18 244 GLU B CA 1
ATOM 4412 C C . GLU B 1 244 ? -20.443 13.408 23.042 1 95.18 244 GLU B C 1
ATOM 4414 O O . GLU B 1 244 ? -19.934 12.724 23.933 1 95.18 244 GLU B O 1
ATOM 4419 N N . TRP B 1 245 ? -20.396 13.2 21.787 1 94.56 245 TRP B N 1
ATOM 4420 C CA . TRP B 1 245 ? -19.608 12.062 21.326 1 94.56 245 TRP B CA 1
ATOM 4421 C C . TRP B 1 245 ? -18.16 12.179 21.79 1 94.56 245 TRP B C 1
ATOM 4423 O O . TRP B 1 245 ? -17.601 11.229 22.345 1 94.56 245 TRP B O 1
ATOM 4433 N N . PHE B 1 246 ? -17.529 13.324 21.584 1 95.12 246 PHE B N 1
ATOM 4434 C CA . PHE B 1 246 ? -16.14 13.571 21.949 1 95.12 246 PHE B CA 1
ATOM 4435 C C . PHE B 1 246 ? -15.924 13.352 23.441 1 95.12 246 PHE B C 1
ATOM 4437 O O . PHE B 1 246 ? -14.974 12.678 23.845 1 95.12 246 PHE B O 1
ATOM 4444 N N . ASP B 1 247 ? -16.794 13.862 24.223 1 93.04 247 ASP B N 1
ATOM 4445 C CA . ASP B 1 247 ? -16.674 13.766 25.675 1 93.04 247 ASP B CA 1
ATOM 4446 C C . ASP B 1 247 ? -16.76 12.313 26.138 1 93.04 247 ASP B C 1
ATOM 4448 O O . ASP B 1 247 ? -16.092 11.921 27.097 1 93.04 247 ASP B O 1
ATOM 4452 N N . ASN B 1 248 ? -17.546 11.596 25.398 1 92.74 248 ASN B N 1
ATOM 4453 C CA . ASN B 1 248 ? -17.719 10.189 25.744 1 92.74 248 ASN B CA 1
ATOM 4454 C C . ASN B 1 248 ? -16.48 9.369 25.395 1 92.74 248 ASN B C 1
ATOM 4456 O O . ASN B 1 248 ? -16.33 8.237 25.856 1 92.74 248 ASN B O 1
ATOM 4460 N N . GLN B 1 249 ? -15.614 9.926 24.574 1 91.64 249 GLN B N 1
ATOM 4461 C CA . GLN B 1 249 ? -14.415 9.206 24.156 1 91.64 249 GLN B CA 1
ATOM 4462 C C . GLN B 1 249 ? -13.255 9.468 25.111 1 91.64 249 GLN B C 1
ATOM 4464 O O . GLN B 1 249 ? -12.234 8.779 25.06 1 91.64 249 GLN B O 1
ATOM 4469 N N . ILE B 1 250 ? -13.38 10.431 25.98 1 91.72 250 ILE B N 1
ATOM 4470 C CA . ILE B 1 250 ? -12.311 10.768 26.914 1 91.72 250 ILE B CA 1
ATOM 4471 C C . ILE B 1 250 ? -12.21 9.693 27.994 1 91.72 250 ILE B C 1
ATOM 4473 O O . ILE B 1 250 ? -13.194 9.396 28.676 1 91.72 250 ILE B O 1
ATOM 4477 N N . PRO B 1 251 ? -11.056 9.178 28.085 1 88.52 251 PRO B N 1
ATOM 4478 C CA . PRO B 1 251 ? -10.907 8.19 29.156 1 88.52 251 PRO B CA 1
ATOM 4479 C C . PRO B 1 251 ? -11.193 8.772 30.539 1 88.52 251 PRO B C 1
ATOM 4481 O O . PRO B 1 251 ? -10.901 9.943 30.792 1 88.52 251 PRO B O 1
ATOM 4484 N N . ASN B 1 252 ? -11.622 7.988 31.462 1 83.25 252 ASN B N 1
ATOM 4485 C CA . ASN B 1 252 ? -12.033 8.417 32.794 1 83.25 252 ASN B CA 1
ATOM 4486 C C . ASN B 1 252 ? -10.851 8.94 33.605 1 83.25 252 ASN B C 1
ATOM 4488 O O . ASN B 1 252 ? -11.012 9.83 34.442 1 83.25 252 ASN B O 1
ATOM 4492 N N . ASP B 1 253 ? -9.703 8.45 33.373 1 82.83 253 ASP B N 1
ATOM 4493 C CA . ASP B 1 253 ? -8.54 8.784 34.191 1 82.83 253 ASP B CA 1
ATOM 4494 C C . ASP B 1 253 ? -7.719 9.899 33.547 1 82.83 253 ASP B C 1
ATOM 4496 O O . ASP B 1 253 ? -6.568 10.128 33.926 1 82.83 253 ASP B O 1
ATOM 4500 N N . THR B 1 254 ? -8.337 10.627 32.648 1 80.69 254 THR B N 1
ATOM 4501 C CA . THR B 1 254 ? -7.586 11.664 31.949 1 80.69 254 THR B CA 1
ATOM 4502 C C . THR B 1 254 ? -7.563 12.955 32.762 1 80.69 254 THR B C 1
ATOM 4504 O O . THR B 1 254 ? -8.604 13.417 33.233 1 80.69 254 THR B O 1
ATOM 4507 N N . ASP B 1 255 ? -6.339 13.436 33.079 1 83.53 255 ASP B N 1
ATOM 4508 C CA . ASP B 1 255 ? -6.14 14.674 33.826 1 83.53 255 ASP B CA 1
ATOM 4509 C C . ASP B 1 255 ? -5.84 15.84 32.886 1 83.53 255 ASP B C 1
ATOM 4511 O O . ASP B 1 255 ? -4.71 16.332 32.84 1 83.53 255 ASP B O 1
ATOM 4515 N N . ILE B 1 256 ? -6.802 16.201 32.075 1 86.34 256 ILE B N 1
ATOM 4516 C CA . ILE B 1 256 ? -6.651 17.332 31.166 1 86.34 256 ILE B CA 1
ATOM 4517 C C . ILE B 1 256 ? -7.521 18.494 31.639 1 86.34 256 ILE B C 1
ATOM 4519 O O . ILE B 1 256 ? -8.672 18.295 32.034 1 86.34 256 ILE B O 1
ATOM 4523 N N . ALA B 1 257 ? -6.891 19.658 31.632 1 89.49 257 ALA B N 1
ATOM 4524 C CA . ALA B 1 257 ? -7.621 20.857 32.036 1 89.49 257 ALA B CA 1
ATOM 4525 C C . ALA B 1 257 ? -8.845 21.078 31.152 1 89.49 257 ALA B C 1
ATOM 4527 O O . ALA B 1 257 ? -8.805 20.815 29.948 1 89.49 257 ALA B O 1
ATOM 4528 N N . ASP B 1 258 ? -9.889 21.624 31.718 1 87.42 258 ASP B N 1
ATOM 4529 C CA . ASP B 1 258 ? -11.172 21.796 31.044 1 87.42 258 ASP B CA 1
ATOM 4530 C C . ASP B 1 258 ? -11.029 22.686 29.811 1 87.42 258 ASP B C 1
ATOM 4532 O O . ASP B 1 258 ? -11.616 22.404 28.764 1 87.42 258 ASP B O 1
ATOM 4536 N N . ASP B 1 259 ? -10.245 23.714 29.993 1 90.66 259 ASP B N 1
ATOM 4537 C CA . ASP B 1 259 ? -10.061 24.631 28.872 1 90.66 259 ASP B CA 1
ATOM 4538 C C . ASP B 1 259 ? -9.365 23.937 27.704 1 90.66 259 ASP B C 1
ATOM 4540 O O . ASP B 1 259 ? -9.702 24.176 26.542 1 90.66 259 ASP B O 1
ATOM 4544 N N . THR B 1 260 ? -8.461 23.097 28.043 1 92.03 260 THR B N 1
ATOM 4545 C CA . THR B 1 260 ? -7.739 22.341 27.025 1 92.03 260 THR B CA 1
ATOM 4546 C C . THR B 1 260 ? -8.67 21.357 26.32 1 92.03 260 THR B C 1
ATOM 4548 O O . THR B 1 260 ? -8.636 21.232 25.095 1 92.03 260 THR B O 1
ATOM 4551 N N . VAL B 1 261 ? -9.513 20.75 27.074 1 92.73 261 VAL B N 1
ATOM 4552 C CA . VAL B 1 261 ? -10.466 19.795 26.518 1 92.73 261 VAL B CA 1
ATOM 4553 C C . VAL B 1 261 ? -11.401 20.507 25.542 1 92.73 261 VAL B C 1
ATOM 4555 O O . VAL B 1 261 ? -11.708 19.979 24.471 1 92.73 261 VAL B O 1
ATOM 4558 N N . THR B 1 262 ? -11.852 21.687 25.915 1 94.58 262 THR B N 1
ATOM 4559 C CA . THR B 1 262 ? -12.749 22.457 25.06 1 94.58 262 THR B CA 1
ATOM 4560 C C . THR B 1 262 ? -12.074 22.796 23.734 1 94.58 262 THR B C 1
ATOM 4562 O O . THR B 1 262 ? -12.672 22.634 22.668 1 94.58 262 THR B O 1
ATOM 4565 N N . ASP B 1 263 ? -10.862 23.218 23.844 1 96.38 263 ASP B N 1
ATOM 4566 C CA . ASP B 1 263 ? -10.12 23.573 22.638 1 96.38 263 ASP B CA 1
ATOM 4567 C C . ASP B 1 263 ? -9.918 22.354 21.74 1 96.38 263 ASP B C 1
ATOM 4569 O O . ASP B 1 263 ? -10.09 22.438 20.523 1 96.38 263 ASP B O 1
ATOM 4573 N N . LEU B 1 264 ? -9.501 21.249 22.325 1 96.31 264 LEU B N 1
ATOM 4574 C CA . LEU B 1 264 ? -9.283 20.016 21.576 1 96.31 264 LEU B CA 1
ATOM 4575 C C . LEU B 1 264 ? -10.579 19.534 20.932 1 96.31 264 LEU B C 1
ATOM 4577 O O . LEU B 1 264 ? -10.579 19.103 19.776 1 96.31 264 LEU B O 1
ATOM 4581 N N . ARG B 1 265 ? -11.617 19.595 21.648 1 96.67 265 ARG B N 1
ATOM 4582 C CA . ARG B 1 265 ? -12.93 19.192 21.155 1 96.67 265 ARG B CA 1
ATOM 4583 C C . ARG B 1 265 ? -13.332 20.012 19.934 1 96.67 265 ARG B C 1
ATOM 4585 O O . ARG B 1 265 ? -13.735 19.455 18.91 1 96.67 265 ARG B O 1
ATOM 4592 N N . GLU B 1 266 ? -13.207 21.345 20.027 1 97.04 266 GLU B N 1
ATOM 4593 C CA . GLU B 1 266 ? -13.587 22.207 18.913 1 97.04 266 GLU B CA 1
ATOM 4594 C C . GLU B 1 266 ? -12.714 21.945 17.689 1 97.04 266 GLU B C 1
ATOM 4596 O O . GLU B 1 266 ? -13.211 21.91 16.561 1 97.04 266 GLU B O 1
ATOM 4601 N N . SER B 1 267 ? -11.461 21.769 17.981 1 96.46 267 SER B N 1
ATOM 4602 C CA . SER B 1 267 ? -10.55 21.467 16.882 1 96.46 267 SER B CA 1
ATOM 4603 C C . SER B 1 267 ? -10.909 20.145 16.213 1 96.46 267 SER B C 1
ATOM 4605 O O . SER B 1 267 ? -10.878 20.035 14.985 1 96.46 267 SER B O 1
ATOM 4607 N N . TYR B 1 268 ? -11.202 19.197 17.032 1 96.6 268 TYR B N 1
ATOM 4608 C CA . TYR B 1 268 ? -11.601 17.888 16.525 1 96.6 268 TYR B CA 1
ATOM 4609 C C . TYR B 1 268 ? -12.844 17.998 15.651 1 96.6 268 TYR B C 1
ATOM 4611 O O . TYR B 1 268 ? -12.889 17.441 14.552 1 96.6 268 TYR B O 1
ATOM 4619 N N . ILE B 1 269 ? -13.83 18.704 16.106 1 96.6 269 ILE B N 1
ATOM 4620 C CA . ILE B 1 269 ? -15.11 18.834 15.418 1 96.6 269 ILE B CA 1
ATOM 4621 C C . ILE B 1 269 ? -14.924 19.632 14.129 1 96.6 269 ILE B C 1
ATOM 4623 O O . ILE B 1 269 ? -15.477 19.276 13.086 1 96.6 269 ILE B O 1
ATOM 4627 N N . ASP B 1 270 ? -14.147 20.736 14.2 1 96.65 270 ASP B N 1
ATOM 4628 C CA . ASP B 1 270 ? -13.848 21.512 13 1 96.65 270 ASP B CA 1
ATOM 4629 C C . ASP B 1 270 ? -13.241 20.628 11.913 1 96.65 270 ASP B C 1
ATOM 4631 O O . ASP B 1 270 ? -13.655 20.69 10.753 1 96.65 270 ASP B O 1
ATOM 4635 N N . ARG B 1 271 ? -12.367 19.814 12.246 1 95.58 271 ARG B N 1
ATOM 4636 C CA . ARG B 1 271 ? -11.703 18.942 11.282 1 95.58 271 ARG B CA 1
ATOM 4637 C C . ARG B 1 271 ? -12.676 17.914 10.714 1 95.58 271 ARG B C 1
ATOM 4639 O O . ARG B 1 271 ? -12.657 17.63 9.515 1 95.58 271 ARG B O 1
ATOM 4646 N N . ALA B 1 272 ? -13.478 17.333 11.594 1 94.9 272 ALA B N 1
ATOM 4647 C CA . ALA B 1 272 ? -14.482 16.386 11.115 1 94.9 272 ALA B CA 1
ATOM 4648 C C . ALA B 1 272 ? -15.364 17.017 10.042 1 94.9 272 ALA B C 1
ATOM 4650 O O . ALA B 1 272 ? -15.603 16.415 8.992 1 94.9 272 ALA B O 1
ATOM 4651 N N . PHE B 1 273 ? -15.789 18.188 10.276 1 95.86 273 PHE B N 1
ATOM 4652 C CA . PHE B 1 273 ? -16.686 18.856 9.341 1 95.86 273 PHE B CA 1
ATOM 4653 C C . PHE B 1 273 ? -15.951 19.228 8.058 1 95.86 273 PHE B C 1
ATOM 4655 O O . PHE B 1 273 ? -16.556 19.291 6.986 1 95.86 273 PHE B O 1
ATOM 4662 N N . GLU B 1 274 ? -14.645 19.456 8.178 1 95.93 274 GLU B N 1
ATOM 4663 C CA . GLU B 1 274 ? -13.838 19.776 7.004 1 95.93 274 GLU B CA 1
ATOM 4664 C C . GLU B 1 274 ? -13.737 18.581 6.061 1 95.93 274 GLU B C 1
ATOM 4666 O O . GLU B 1 274 ? -13.396 18.736 4.887 1 95.93 274 GLU B O 1
ATOM 4671 N N . THR B 1 275 ? -13.99 17.39 6.522 1 96.61 275 THR B N 1
ATOM 4672 C CA . THR B 1 275 ? -13.898 16.194 5.692 1 96.61 275 THR B CA 1
ATOM 4673 C C . THR B 1 275 ? -15.149 16.035 4.833 1 96.61 275 THR B C 1
ATOM 4675 O O . THR B 1 275 ? -15.167 15.233 3.896 1 96.61 275 THR B O 1
ATOM 4678 N N . ARG B 1 276 ? -16.235 16.738 5.161 1 97.16 276 ARG B N 1
ATOM 4679 C CA . ARG B 1 276 ? -17.52 16.629 4.477 1 97.16 276 ARG B CA 1
ATOM 4680 C C . ARG B 1 276 ? -17.398 17.038 3.013 1 97.16 276 ARG B C 1
ATOM 4682 O O . ARG B 1 276 ? -16.81 18.076 2.7 1 97.16 276 ARG B O 1
ATOM 4689 N N . ARG B 1 277 ? -18.039 16.222 2.152 1 98.07 277 ARG B N 1
ATOM 4690 C CA . ARG B 1 277 ? -18.082 16.517 0.724 1 98.07 277 ARG B CA 1
ATOM 4691 C C . ARG B 1 277 ? -19.494 16.349 0.172 1 98.07 277 ARG B C 1
ATOM 4693 O O . ARG B 1 277 ? -20.141 15.327 0.41 1 98.07 277 ARG B O 1
ATOM 4700 N N . THR B 1 278 ? -19.934 17.327 -0.572 1 97.66 278 THR B N 1
ATOM 4701 C CA . THR B 1 278 ? -21.188 17.203 -1.306 1 97.66 278 THR B CA 1
ATOM 4702 C C . THR B 1 278 ? -20.983 16.418 -2.599 1 97.66 278 THR B C 1
ATOM 4704 O O . THR B 1 278 ? -19.849 16.239 -3.049 1 97.66 278 THR B O 1
ATOM 4707 N N . ASP B 1 279 ? -22.084 16.019 -3.152 1 96.98 279 ASP B N 1
ATOM 4708 C CA . ASP B 1 279 ? -22.012 15.317 -4.43 1 96.98 279 ASP B CA 1
ATOM 4709 C C . ASP B 1 279 ? -21.346 16.184 -5.496 1 96.98 279 ASP B C 1
ATOM 4711 O O . ASP B 1 279 ? -20.566 15.686 -6.31 1 96.98 279 ASP B O 1
ATOM 4715 N N . ALA B 1 280 ? -21.681 17.435 -5.463 1 97.87 280 ALA B N 1
ATOM 4716 C CA . ALA B 1 280 ? -21.119 18.361 -6.443 1 97.87 280 ALA B CA 1
ATOM 4717 C C . ALA B 1 280 ? -19.609 18.494 -6.269 1 97.87 280 ALA B C 1
ATOM 4719 O O . ALA B 1 280 ? -18.865 18.531 -7.252 1 97.87 280 ALA B O 1
ATOM 4720 N N . GLU B 1 281 ? -19.176 18.56 -5.04 1 97.97 281 GLU B N 1
ATOM 4721 C CA . GLU B 1 281 ? -17.747 18.656 -4.756 1 97.97 281 GLU B CA 1
ATOM 4722 C C . GLU B 1 281 ? -17.013 17.388 -5.182 1 97.97 281 GLU B C 1
ATOM 4724 O O . GLU B 1 281 ? -15.882 17.452 -5.668 1 97.97 281 GLU B O 1
ATOM 4729 N N . VAL B 1 282 ? -17.611 16.271 -5.002 1 97.92 282 VAL B N 1
ATOM 4730 C CA . VAL B 1 282 ? -17.027 14.995 -5.404 1 97.92 282 VAL B CA 1
ATOM 4731 C C . VAL B 1 282 ? -16.915 14.934 -6.925 1 97.92 282 VAL B C 1
ATOM 4733 O O . VAL B 1 282 ? -15.888 14.513 -7.462 1 97.92 282 VAL B O 1
ATOM 4736 N N . GLU B 1 283 ? -17.945 15.322 -7.571 1 96.79 283 GLU B N 1
ATOM 4737 C CA . GLU B 1 283 ? -17.926 15.343 -9.03 1 96.79 283 GLU B CA 1
ATOM 4738 C C . GLU B 1 283 ? -16.807 16.239 -9.554 1 96.79 283 GLU B C 1
ATOM 4740 O O . GLU B 1 283 ? -16.088 15.865 -10.482 1 96.79 283 GLU B O 1
ATOM 4745 N N . GLU B 1 284 ? -16.691 17.421 -8.95 1 97.3 284 GLU B N 1
ATOM 4746 C CA . GLU B 1 284 ? -15.623 18.34 -9.329 1 97.3 284 GLU B CA 1
ATOM 4747 C C . GLU B 1 284 ? -14.25 17.738 -9.045 1 97.3 284 GLU B C 1
ATOM 4749 O O . GLU B 1 284 ? -13.331 17.863 -9.857 1 97.3 284 GLU B O 1
ATOM 4754 N N . ALA B 1 285 ? -14.121 17.072 -7.96 1 97.74 285 ALA B N 1
ATOM 4755 C CA . ALA B 1 285 ? -12.859 16.441 -7.581 1 97.74 285 ALA B CA 1
ATOM 4756 C C . ALA B 1 285 ? -12.493 15.32 -8.55 1 97.74 285 ALA B C 1
ATOM 4758 O O . ALA B 1 285 ? -11.322 15.149 -8.897 1 97.74 285 ALA B O 1
ATOM 4759 N N . GLU B 1 286 ? -13.466 14.589 -8.935 1 97.26 286 GLU B N 1
ATOM 4760 C CA . GLU B 1 286 ? -13.225 13.499 -9.876 1 97.26 286 GLU B CA 1
ATOM 4761 C C . GLU B 1 286 ? -12.712 14.027 -11.213 1 97.26 286 GLU B C 1
ATOM 4763 O O . GLU B 1 286 ? -11.774 13.47 -11.788 1 97.26 286 GLU B O 1
ATOM 4768 N N . SER B 1 287 ? -13.338 15.076 -11.644 1 96.22 287 SER B N 1
ATOM 4769 C CA . SER B 1 287 ? -12.899 15.695 -12.89 1 96.22 287 SER B CA 1
ATOM 4770 C C . SER B 1 287 ? -11.473 16.223 -12.773 1 96.22 287 SER B C 1
ATOM 4772 O O . SER B 1 287 ? -10.644 15.989 -13.654 1 96.22 287 SER B O 1
ATOM 4774 N N . ARG B 1 288 ? -11.207 16.902 -11.728 1 97.38 288 ARG B N 1
ATOM 4775 C CA . ARG B 1 288 ? -9.871 17.442 -11.497 1 97.38 288 ARG B CA 1
ATOM 4776 C C . ARG B 1 288 ? -8.842 16.323 -11.37 1 97.38 288 ARG B C 1
ATOM 4778 O O . ARG B 1 288 ? -7.74 16.422 -11.912 1 97.38 288 ARG B O 1
ATOM 4785 N N . GLY B 1 289 ? -9.22 15.27 -10.595 1 98.25 289 GLY B N 1
ATOM 4786 C CA . GLY B 1 289 ? -8.323 14.137 -10.43 1 98.25 289 GLY B CA 1
ATOM 4787 C C . GLY B 1 289 ? -7.926 13.494 -11.745 1 98.25 289 GLY B C 1
ATOM 4788 O O . GLY B 1 289 ? -6.753 13.185 -11.962 1 98.25 289 GLY B O 1
ATOM 4789 N N . LEU B 1 290 ? -8.851 13.314 -12.617 1 97.99 290 LEU B N 1
ATOM 4790 C CA . LEU B 1 290 ? -8.578 12.705 -13.914 1 97.99 290 LEU B CA 1
ATOM 4791 C C . LEU B 1 290 ? -7.701 13.615 -14.768 1 97.99 290 LEU B C 1
ATOM 4793 O O . LEU B 1 290 ? -6.777 13.145 -15.437 1 97.99 290 LEU B O 1
ATOM 4797 N N . ARG B 1 291 ? -7.992 14.878 -14.74 1 97.56 291 ARG B N 1
ATOM 4798 C CA . ARG B 1 291 ? -7.183 15.837 -15.485 1 97.56 291 ARG B CA 1
ATOM 4799 C C . ARG B 1 291 ? -5.729 15.801 -15.025 1 97.56 291 ARG B C 1
ATOM 4801 O O . ARG B 1 291 ? -4.814 15.732 -15.848 1 97.56 291 ARG B O 1
ATOM 4808 N N . ARG B 1 292 ? -5.556 15.807 -13.765 1 98.12 292 ARG B N 1
ATOM 4809 C CA . ARG B 1 292 ? -4.204 15.816 -13.218 1 98.12 292 ARG B CA 1
ATOM 4810 C C . ARG B 1 292 ? -3.475 14.515 -13.536 1 98.12 292 ARG B C 1
ATOM 4812 O O . ARG B 1 292 ? -2.275 14.522 -13.816 1 98.12 292 ARG B O 1
ATOM 4819 N N . LEU B 1 293 ? -4.201 13.414 -13.481 1 98.47 293 LEU B N 1
ATOM 4820 C CA . LEU B 1 293 ? -3.632 12.12 -13.841 1 98.47 293 LEU B CA 1
ATOM 4821 C C . LEU B 1 293 ? -3.135 12.127 -15.283 1 98.47 293 LEU B C 1
ATOM 4823 O O . LEU B 1 293 ? -1.988 11.761 -15.55 1 98.47 293 LEU B O 1
ATOM 4827 N N . VAL B 1 294 ? -3.946 12.578 -16.176 1 97.99 294 VAL B N 1
ATOM 4828 C CA . VAL B 1 294 ? -3.633 12.613 -17.601 1 97.99 294 VAL B CA 1
ATOM 4829 C C . VAL B 1 294 ? -2.455 13.553 -17.848 1 97.99 294 VAL B C 1
ATOM 4831 O O . VAL B 1 294 ? -1.523 13.212 -18.581 1 97.99 294 VAL B O 1
ATOM 4834 N N . GLU B 1 295 ? -2.503 14.694 -17.204 1 97.62 295 GLU B N 1
ATOM 4835 C CA . GLU B 1 295 ? -1.424 15.667 -17.347 1 97.62 295 GLU B CA 1
ATOM 4836 C C . GLU B 1 295 ? -0.093 15.089 -16.874 1 97.62 295 GLU B C 1
ATOM 4838 O O . GLU B 1 295 ? 0.937 15.277 -17.525 1 97.62 295 GLU B O 1
ATOM 4843 N N . THR B 1 296 ? -0.119 14.39 -15.789 1 98.2 296 THR B N 1
ATOM 4844 C CA . THR B 1 296 ? 1.109 13.86 -15.208 1 98.2 296 THR B CA 1
ATOM 4845 C C . THR B 1 296 ? 1.669 12.728 -16.065 1 98.2 296 THR B C 1
ATOM 4847 O O . THR B 1 296 ? 2.88 12.646 -16.28 1 98.2 296 THR B O 1
ATOM 4850 N N . ILE B 1 297 ? 0.791 11.865 -16.535 1 98 297 ILE B N 1
ATOM 4851 C CA . ILE B 1 297 ? 1.224 10.781 -17.41 1 98 297 ILE B CA 1
ATOM 4852 C C . ILE B 1 297 ? 1.718 11.354 -18.736 1 98 297 ILE B C 1
ATOM 4854 O O . ILE B 1 297 ? 2.701 10.868 -19.302 1 98 297 ILE B O 1
ATOM 4858 N N . GLY B 1 298 ? 1.203 12.366 -19.186 1 97.01 298 GLY B N 1
ATOM 4859 C CA . GLY B 1 298 ? 1.4 12.976 -20.491 1 97.01 298 GLY B CA 1
ATOM 4860 C C . GLY B 1 298 ? 0.195 12.838 -21.402 1 97.01 298 GLY B C 1
ATOM 4861 O O . GLY B 1 298 ? -0.132 11.735 -21.845 1 97.01 298 GLY B O 1
ATOM 4862 N N . THR B 1 299 ? -0.454 13.937 -21.735 1 96.55 299 THR B N 1
ATOM 4863 C CA . THR B 1 299 ? -1.694 13.945 -22.503 1 96.55 299 THR B CA 1
ATOM 4864 C C . THR B 1 299 ? -1.502 13.248 -23.847 1 96.55 299 THR B C 1
ATOM 4866 O O . THR B 1 299 ? -2.336 12.437 -24.256 1 96.55 299 THR B O 1
ATOM 4869 N N . GLU B 1 300 ? -0.412 13.499 -24.482 1 94.93 300 GLU B N 1
ATOM 4870 C CA . GLU B 1 300 ? -0.146 12.88 -25.776 1 94.93 300 GLU B CA 1
ATOM 4871 C C . GLU B 1 300 ? -0.01 11.365 -25.646 1 94.93 300 GLU B C 1
ATOM 4873 O O . GLU B 1 300 ? -0.506 10.617 -26.491 1 94.93 300 GLU B O 1
ATOM 4878 N N . ARG B 1 301 ? 0.694 10.958 -24.608 1 96.04 301 ARG B N 1
ATOM 4879 C CA . ARG B 1 301 ? 0.865 9.527 -24.378 1 96.04 301 ARG B CA 1
ATOM 4880 C C . ARG B 1 301 ? -0.481 8.843 -24.161 1 96.04 301 ARG B C 1
ATOM 4882 O O . ARG B 1 301 ? -0.704 7.732 -24.647 1 96.04 301 ARG B O 1
ATOM 4889 N N . VAL B 1 302 ? -1.328 9.536 -23.416 1 96.57 302 VAL B N 1
ATOM 4890 C CA . VAL B 1 302 ? -2.656 8.998 -23.142 1 96.57 302 VAL B CA 1
ATOM 4891 C C . VAL B 1 302 ? -3.456 8.91 -24.44 1 96.57 302 VAL B C 1
ATOM 4893 O O . VAL B 1 302 ? -4.09 7.889 -24.717 1 96.57 302 VAL B O 1
ATOM 4896 N N . LEU B 1 303 ? -3.399 9.912 -25.248 1 94.94 303 LEU B N 1
ATOM 4897 C CA . LEU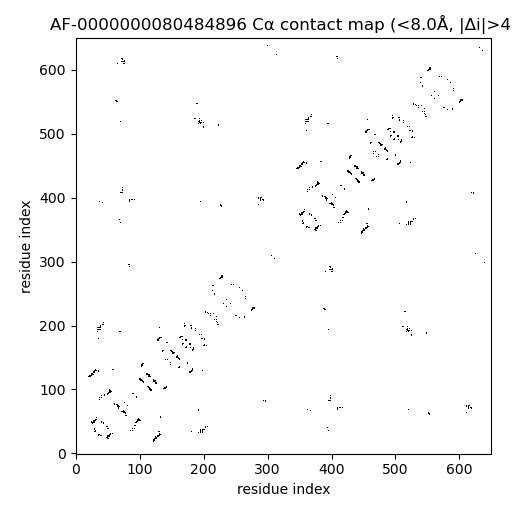 B 1 303 ? -4.134 9.935 -26.508 1 94.94 303 LEU B CA 1
ATOM 4898 C C . LEU B 1 303 ? -3.594 8.883 -27.472 1 94.94 303 LEU B C 1
ATOM 4900 O O . LEU B 1 303 ? -4.363 8.24 -28.19 1 94.94 303 LEU B O 1
ATOM 4904 N N . ASP B 1 304 ? -2.287 8.666 -27.451 1 94.04 304 ASP B N 1
ATOM 4905 C CA . ASP B 1 304 ? -1.659 7.657 -28.3 1 94.04 304 ASP B CA 1
ATOM 4906 C C . ASP B 1 304 ? -2.136 6.255 -27.929 1 94.04 304 ASP B C 1
ATOM 4908 O O . ASP B 1 304 ? -2.072 5.335 -28.748 1 94.04 304 ASP B O 1
ATOM 4912 N N . ALA B 1 305 ? -2.59 6.127 -26.699 1 92.28 305 ALA B N 1
ATOM 4913 C CA . ALA B 1 305 ? -2.999 4.812 -26.211 1 92.28 305 ALA B CA 1
ATOM 4914 C C . ALA B 1 305 ? -4.445 4.51 -26.595 1 92.28 305 ALA B C 1
ATOM 4916 O O . ALA B 1 305 ? -4.916 3.383 -26.427 1 92.28 305 ALA B O 1
ATOM 4917 N N . ILE B 1 306 ? -5.174 5.475 -27.094 1 92.59 306 ILE B N 1
ATOM 4918 C CA . ILE B 1 306 ? -6.567 5.32 -27.496 1 92.59 306 ILE B CA 1
ATOM 4919 C C . ILE B 1 306 ? -6.643 5.043 -28.996 1 92.59 306 ILE B C 1
ATOM 4921 O O . ILE B 1 306 ? -6.017 5.743 -29.796 1 92.59 306 ILE B O 1
ATOM 4925 N N . PRO B 1 307 ? -7.378 4.045 -29.371 1 91.25 307 PRO B N 1
ATOM 4926 C CA . PRO B 1 307 ? -7.502 3.756 -30.801 1 91.25 307 PRO B CA 1
ATOM 4927 C C . PRO B 1 307 ? -8.024 4.948 -31.601 1 91.25 307 PRO B C 1
ATOM 4929 O O . PRO B 1 307 ? -8.909 5.669 -31.134 1 91.25 307 PRO B O 1
ATOM 4932 N N . ASP B 1 308 ? -7.557 5.062 -32.756 1 89.09 308 ASP B N 1
ATOM 4933 C CA . ASP B 1 308 ? -7.905 6.184 -33.623 1 89.09 308 ASP B CA 1
ATOM 4934 C C . ASP B 1 308 ? -9.409 6.233 -33.881 1 89.09 308 ASP B C 1
ATOM 4936 O O . ASP B 1 308 ? -10.005 7.311 -33.903 1 89.09 308 ASP B O 1
ATOM 4940 N N . GLU B 1 309 ? -9.915 5.11 -34.082 1 89.92 309 GLU B N 1
ATOM 4941 C CA . GLU B 1 309 ? -11.344 5.041 -34.372 1 89.92 309 GLU B CA 1
ATOM 4942 C C . GLU B 1 309 ? -12.168 5.628 -33.23 1 89.92 309 GLU B C 1
ATOM 4944 O O . GLU B 1 309 ? -13.168 6.309 -33.465 1 89.92 309 GLU B O 1
ATOM 4949 N N . THR B 1 310 ? -11.684 5.384 -32.054 1 90.2 310 THR B N 1
ATOM 4950 C CA . THR B 1 310 ? -12.38 5.893 -30.878 1 90.2 310 THR B CA 1
ATOM 4951 C C . THR B 1 310 ? -12.227 7.407 -30.771 1 90.2 310 THR B C 1
ATOM 4953 O O . THR B 1 310 ? -13.179 8.11 -30.425 1 90.2 310 THR B O 1
ATOM 4956 N N . LEU B 1 311 ? -11.105 7.888 -31.028 1 90.16 311 LEU B N 1
ATOM 4957 C CA . LEU B 1 311 ? -10.849 9.324 -30.996 1 90.16 311 LEU B CA 1
ATOM 4958 C C . LEU B 1 311 ? -11.702 10.052 -32.03 1 90.16 311 LEU B C 1
ATOM 4960 O O . LEU B 1 311 ? -12.278 11.102 -31.737 1 90.16 311 LEU B O 1
ATOM 4964 N N . HIS B 1 312 ? -11.793 9.455 -33.196 1 87.52 312 HIS B N 1
ATOM 4965 C CA . HIS B 1 312 ? -12.575 10.053 -34.273 1 87.52 312 HIS B CA 1
ATOM 4966 C C . HIS B 1 312 ? -14.058 10.092 -33.921 1 87.52 312 HIS B C 1
ATOM 4968 O O . HIS B 1 312 ? -14.734 11.093 -34.171 1 87.52 312 HIS B O 1
ATOM 4974 N N . SER B 1 313 ? -14.489 9.035 -33.387 1 89.64 313 SER B N 1
ATOM 4975 C CA . SER B 1 313 ? -15.891 8.967 -32.987 1 89.64 313 SER B CA 1
ATOM 4976 C C . SER B 1 313 ? -16.215 10.014 -31.926 1 89.64 313 SER B C 1
ATOM 4978 O O . SER B 1 313 ? -17.271 10.648 -31.975 1 89.64 313 SER B O 1
ATOM 4980 N N . TYR B 1 314 ? -15.322 10.18 -31.046 1 90.17 314 TYR B N 1
ATOM 4981 C CA . TYR B 1 314 ? -15.499 11.173 -29.993 1 90.17 314 TYR B CA 1
ATOM 4982 C C . TYR B 1 314 ? -15.56 12.58 -30.575 1 90.17 314 TYR B C 1
ATOM 4984 O O . TYR B 1 314 ? -16.406 13.386 -30.18 1 90.17 314 TYR B O 1
ATOM 4992 N N . HIS B 1 315 ? -14.725 12.849 -31.464 1 85.33 315 HIS B N 1
ATOM 4993 C CA . HIS B 1 315 ? -14.676 14.156 -32.109 1 85.33 315 HIS B CA 1
ATOM 4994 C C . HIS B 1 315 ? -15.958 14.436 -32.886 1 85.33 315 HIS B C 1
ATOM 4996 O O . HIS B 1 315 ? -16.481 15.552 -32.847 1 85.33 315 HIS B O 1
ATOM 5002 N N . ARG B 1 316 ? -16.379 13.455 -33.556 1 82.76 316 ARG B N 1
ATOM 5003 C CA . ARG B 1 316 ? -17.591 13.598 -34.357 1 82.76 316 ARG B CA 1
ATOM 5004 C C . ARG B 1 316 ? -18.797 13.904 -33.476 1 82.76 316 ARG B C 1
ATOM 5006 O O . ARG B 1 316 ? -19.629 14.744 -33.824 1 82.76 316 ARG B O 1
ATOM 5013 N N . GLU B 1 317 ? -18.876 13.295 -32.382 1 82.16 317 GLU B N 1
ATOM 5014 C CA . GLU B 1 317 ? -20.013 13.459 -31.481 1 82.16 317 GLU B CA 1
ATOM 5015 C C . GLU B 1 317 ? -19.989 14.827 -30.805 1 82.16 317 GLU B C 1
ATOM 5017 O O . GLU B 1 317 ? -21.041 15.387 -30.489 1 82.16 317 GLU B O 1
ATOM 5022 N N . HIS B 1 318 ? -18.892 15.314 -30.598 1 77.3 318 HIS B N 1
ATOM 5023 C CA . HIS B 1 318 ? -18.796 16.56 -29.846 1 77.3 318 HIS B CA 1
ATOM 5024 C C . HIS B 1 318 ? -18.642 17.756 -30.78 1 77.3 318 HIS B C 1
ATOM 5026 O O . HIS B 1 318 ? -18.8 18.903 -30.356 1 77.3 318 HIS B O 1
ATOM 5032 N N . GLU B 1 319 ? -18.15 17.622 -31.962 1 68.22 319 GLU B N 1
ATOM 5033 C CA . GLU B 1 319 ? -18.262 18.677 -32.966 1 68.22 319 GLU B CA 1
ATOM 5034 C C . GLU B 1 319 ? -19.717 18.908 -33.363 1 68.22 319 GLU B C 1
ATOM 5036 O O . GLU B 1 319 ? -20.141 20.05 -33.549 1 68.22 319 GLU B O 1
ATOM 5041 N N . LEU B 1 320 ? -20.39 17.829 -33.569 1 54.48 320 LEU B N 1
ATOM 5042 C CA . LEU B 1 320 ? -21.797 17.939 -33.936 1 54.48 320 LEU B CA 1
ATOM 5043 C C . LEU B 1 320 ? -22.618 18.503 -32.781 1 54.48 320 LEU B C 1
ATOM 5045 O O . LEU B 1 320 ? -23.619 19.189 -33.001 1 54.48 320 LEU B O 1
ATOM 5049 N N . GLY B 1 321 ? -22.304 18.182 -31.607 1 48.78 321 GLY B N 1
ATOM 5050 C CA . GLY B 1 321 ? -23.08 18.725 -30.503 1 48.78 321 GLY B CA 1
ATOM 5051 C C . GLY B 1 321 ? -22.796 20.192 -30.24 1 48.78 321 GLY B C 1
ATOM 5052 O O . GLY B 1 321 ? -23.512 20.84 -29.473 1 48.78 321 GLY B O 1
ATOM 5053 N N . GLY B 1 322 ? -21.634 20.728 -30.446 1 46.4 322 GLY B N 1
ATOM 5054 C CA . GLY B 1 322 ? -21.411 22.161 -30.335 1 46.4 322 GLY B CA 1
ATOM 5055 C C . GLY B 1 322 ? -22.172 22.966 -31.371 1 46.4 322 GLY B C 1
ATOM 5056 O O . GLY B 1 322 ? -22.196 24.197 -31.314 1 46.4 322 GLY B O 1
ATOM 5057 N N . ALA B 1 323 ? -22.458 22.519 -32.622 1 44.43 323 ALA B N 1
ATOM 5058 C CA . ALA B 1 323 ? -23.205 23.287 -33.615 1 44.43 323 ALA B CA 1
ATOM 5059 C C . ALA B 1 323 ? -24.683 23.371 -33.246 1 44.43 323 ALA B C 1
ATOM 5061 O O . ALA B 1 323 ? -25.404 24.243 -33.737 1 44.43 323 ALA B O 1
ATOM 5062 N N . GLU B 1 324 ? -25.172 22.394 -32.591 1 39.82 324 GLU B N 1
ATOM 5063 C CA . GLU B 1 324 ? -26.596 22.526 -32.298 1 39.82 324 GLU B CA 1
ATOM 5064 C C . GLU B 1 324 ? -26.826 23.354 -31.037 1 39.82 324 GLU B C 1
ATOM 5066 O O . GLU B 1 324 ? -27.97 23.601 -30.65 1 39.82 324 GLU B O 1
ATOM 5071 N N . SER B 1 325 ? -25.703 23.596 -30.257 1 33.33 325 SER B N 1
ATOM 5072 C CA . SER B 1 325 ? -26.092 24.571 -29.243 1 33.33 325 SER B CA 1
ATOM 5073 C C . SER B 1 325 ? -25.849 25.997 -29.726 1 33.33 325 SER B C 1
ATOM 5075 O O . SER B 1 325 ? -24.84 26.274 -30.378 1 33.33 325 SER B O 1
#

Foldseek 3Di:
DPPDDPDDPPPPPCPVPCVQPAAEWAEEEEAQALLRLLLLLQCLLVPGAYEYEHQPDDPLQVDQWACPAPPRPRGDGSVLVSLVSVVSSVVSPYHYHNWHWQAWDADPDPPGIWIATPVGHIYGYNAYEYEDAPQCNRYPPLDPHQLQWDWDDDPNDTDIGGDLVQAPQLQDHPRHRYGYLPPNPPQCVGSNSSNVSSNSNSQVSQLVVQVVLPQDDPSSGDDPAADEQVVCDDPNVDLVSLVVVLVVPHDPPRDDDPVSSVVSSVVSSVVVVVSYDYPVRVVVVVVVVVVVSCVSSDVVVVVVVDDPVVVVVVCVVVVVVVVVD/DDPPDPDDPPPPPCPVPCVPPAAEWAEEEEAQALLRLLLLLQCLLVPTAYEYEHQPDDPLQVDQWACPAPPRPRGDGSVLVSLVSVVSSVVSPYHYHNWHWQAWDADPDPPGIWIATPVGHIYGYNAYEYEDQPQCNRYQPLDPNPLQWDWDDDPNDTDIGGDLVQAPQLQDHPRRRYGYLPPNPPQCVGSNSSNVSSNSNSQVSQLVVQVVLPQDDPSSGDDPAADEQVVCDDPNVDLVSLVVVLVVPHDPPRDDDPVSSVVSSVVSSVVVVVSYDYPVRVVVVVVVVVVVSCVSSDVVVVVVVDDPVVVVVVCVVVVVVVVVD

InterPro domains:
  IPR023753 FAD/NAD(P)-binding domain [PF07992] (26-131)
  IPR036188 FAD/NAD(P)-binding domain superfamily [G3DSA:3.50.50.60] (26-212)
  IPR036188 FAD/NAD(P)-binding domain superfamily [SSF51905] (22-250)
  IPR050097 Ferredoxin--NADP reductase type 2 [PTHR48105] (23-147)

Solvent-accessible surface area (backbone atoms only — not comparable to full-atom values): 34461 Å² total; per-residue (Å²): 137,84,81,78,74,78,78,82,78,73,73,76,76,75,70,69,77,71,75,67,75,57,49,74,40,49,33,40,29,40,18,63,44,53,22,21,34,26,19,42,30,53,43,12,61,74,66,43,49,30,40,30,30,24,70,78,85,50,78,66,72,58,40,44,48,43,60,77,44,82,57,30,36,55,15,46,40,45,68,53,47,50,47,25,35,53,47,18,22,45,65,32,61,23,45,78,42,82,39,45,70,54,36,42,39,75,35,96,57,88,46,49,28,35,37,30,30,73,87,68,49,36,36,32,18,52,29,38,36,36,22,36,70,68,63,57,64,30,51,60,78,67,54,67,93,56,68,52,41,38,81,40,76,55,98,85,43,75,41,78,36,54,38,46,73,55,30,52,98,54,11,50,40,93,47,85,48,40,31,39,49,24,57,40,62,77,46,55,70,43,65,41,23,15,23,8,42,7,32,45,26,31,42,46,50,49,18,52,54,33,36,73,73,62,40,54,75,74,67,15,59,69,74,98,63,30,30,37,46,76,71,42,46,77,68,56,56,38,66,66,50,51,51,53,52,54,59,70,57,51,57,89,84,63,90,68,58,67,69,56,50,52,52,52,49,52,54,52,50,53,52,57,60,66,30,52,34,47,72,67,54,40,53,52,42,37,46,50,8,49,28,48,46,40,58,66,68,28,55,66,61,56,54,70,40,46,57,65,69,57,54,51,52,51,48,53,57,53,56,56,53,56,68,75,97,139,82,81,78,74,80,78,81,78,74,74,76,77,75,72,69,78,72,74,67,76,57,51,75,41,49,33,39,28,40,18,62,44,52,23,22,33,26,19,42,31,53,43,11,62,74,65,42,49,31,39,29,30,25,70,75,86,50,80,64,71,58,39,44,46,44,59,80,41,82,57,30,36,53,14,44,39,47,69,53,48,51,48,24,34,53,47,19,23,45,64,32,61,23,45,79,41,83,39,45,69,55,36,42,40,75,35,95,58,89,45,48,27,34,36,29,31,75,86,66,49,36,35,32,18,52,28,37,37,36,22,34,73,62,64,55,66,32,50,60,75,67,50,65,95,50,65,52,45,37,81,40,76,55,97,85,44,76,41,77,36,54,38,46,72,54,31,50,98,55,11,49,40,92,47,86,47,39,31,40,46,24,59,40,63,78,44,54,69,43,67,40,24,15,24,9,43,8,33,44,26,31,44,45,51,49,19,52,54,33,36,74,75,61,40,53,75,75,66,15,61,67,75,98,61,32,30,38,45,77,71,42,46,76,67,56,56,38,66,66,49,51,51,51,52,54,59,70,57,51,59,89,85,64,90,68,57,68,71,56,50,52,51,51,49,51,52,51,51,54,51,56,59,67,29,51,33,47,73,68,55,39,53,51,42,38,45,50,8,50,28,46,45,41,58,65,69,29,55,66,60,56,53,69,37,47,57,63,70,57,55,51,52,52,47,52,57,54,56,56,52,58,69,76,97

Organism: Haloferax mediterranei (strain ATCC 33500 / DSM 1411 / JCM 8866 / NBRC 14739 / NCIMB 2177 / R-4) (NCBI:txid523841)

Nearest PDB structures (foldseek):
  6bpy-assembly1_B  TM=8.917E-01  e=3.980E-09  Aspergillus fumigatus
  7ytv-assembly1_A  TM=8.638E-01  e=4.738E-09  Aspergillus fumigatus
  4jna-assembly2_B  TM=7.420E-01  e=9.861E-10  Chromobacterium violaceum
  3f8r-assembly2_C  TM=7.118E-01  e=6.337E-09  Saccharolobus solfataricus
  3f8d-assembly1_A  TM=7.161E-01  e=5.322E-09  Saccharolobus solfataricus

Sequence (650 aa):
MTSTDPGEVTAVDDTGDTSELTDTVDVVIVGGGPSGCAAAVFTARYGLDTVVFDRGKSAFRRCAYLENYLGFPAGIGVDTFSQLMHEHVAEAGADYVQDMVESVDYADGEPRFIVETQDGRRVETDQVVAAAWYDGEYLRGLDGDDAMFELHDHHGEEHEHFDSSYADDNGRTPVDGLYVAAPSGARNAQVGIAAGHGAHVARCLLEDHRSEQGFPGDLAAHYDWLRPDSEFQGEWSDRDRWHEWFDNQIPNDTDIADDTVTDLRESYIDRAFETRRTDAEVEEAESRGLRRLVETIGTERVLDAIPDETLHSYHREHELGGAESMTSTDPGEVTAVDDTGDTSELTDTVDVVIVGGGPSGCAAAVFTARYGLDTVVFDRGKSAFRRCAYLENYLGFPAGIGVDTFSQLMHEHVAEAGADYVQDMVESVDYADGEPRFIVETQDGRRVETDQVVAAAWYDGEYLRGLDGDDAMFELHDHHGEEHEHFDSSYADDNGRTPVDGLYVAAPSGARNAQVGIAAGHGAHVARCLLEDHRSEQGFPGDLAAHYDWLRPDSEFQGEWSDRDRWHEWFDNQIPNDTDIADDTVTDLRESYIDRAFETRRTDAEVEEAESRGLRRLVETIGTERVLDAIPDETLHSYHREHELGGAES

Radius of gyration: 29.5 Å; Cα contacts (8 Å, |Δi|>4): 1139; chains: 2; bounding box: 135×110×80 Å

Secondary structure (DSSP, 8-state):
---------------------EEE-SEEEE--SHHHHHHHHHHHHHT--EEEE--S--GGGG-S-B--STT-TT-B-HHHHHHHHHHHHHHHT-EEE---EEEEEE-SSSSSEEEEETTS-EEEESEEEE---S--GGGTTSSSTTTTEEEEEETTEEEEEE-TTSS-TTSB-SSTTEEE-SS-GGGGSSHHHHHHHHHHHHHHHHHHHHHHTT--GGGG------EEGGGGSGGGGSHHHHHHHHHHHS-TT----HHHHHHHHHHHHHHHHHTEE-HHHHHHHHHHHHHHHHHHH-HHHHHHTS-HHHHHHHHHHHHHHHH--/---------------------EEE-SEEEE--SHHHHHHHHHHHHHT--EEEE--S--GGGG-S-B--STT-TT-B-HHHHHHHHHHHHHHHT-EEE---EEEEEE-SSSSSEEEEETTS-EEEESEEEE---S--GGGTTSSSTTTSEEEEEETTEEEEEE-TTSS-TTSB-SSTTEEE-SS-GGGGSSHHHHHHHHHHHHHHHHHHHHHHTT--GGGG------EEGGGGSGGGGSHHHHHHHHHHHS-TT----HHHHHHHHHHHHHHHHHTEE-HHHHHHHHHHHHHHHHHHH-HHHHHHTS-HHHHHHHHHHHHHHHH--

pLDDT: mean 88.54, std 17.2, range [24.84, 98.9]